Protein AF-0000000076605517 (afdb_homodimer)

Radius of gyration: 26.67 Å; Cα contacts (8 Å, |Δi|>4): 782; chains: 2; bounding box: 106×82×64 Å

Structure (mmCIF, N/CA/C/O backbone):
data_AF-0000000076605517-model_v1
#
loop_
_entity.id
_entity.type
_entity.pdbx_description
1 polymer 'Sugar transporter'
#
loop_
_atom_site.group_PDB
_atom_site.id
_atom_site.type_symbol
_atom_site.label_atom_id
_atom_site.label_alt_id
_atom_site.label_comp_id
_atom_site.label_asym_id
_atom_site.label_entity_id
_atom_site.label_seq_id
_atom_site.pdbx_PDB_ins_code
_atom_site.Cartn_x
_atom_site.Cartn_y
_atom_site.Cartn_z
_atom_site.occupancy
_atom_site.B_iso_or_equiv
_atom_site.auth_seq_id
_atom_site.auth_comp_id
_atom_site.auth_asym_id
_atom_site.auth_atom_id
_atom_site.pdbx_PDB_model_num
ATOM 1 N N . MET A 1 1 ? 47.625 51.031 7.246 1 35.69 1 MET A N 1
ATOM 2 C CA . MET A 1 1 ? 46.25 50.656 7.664 1 35.69 1 MET A CA 1
ATOM 3 C C . MET A 1 1 ? 45.75 49.469 6.871 1 35.69 1 MET A C 1
ATOM 5 O O . MET A 1 1 ? 45.406 49.594 5.695 1 35.69 1 MET A O 1
ATOM 9 N N . ALA A 1 2 ? 46.281 48.312 7.039 1 41.47 2 ALA A N 1
ATOM 10 C CA . ALA A 1 2 ? 46.062 47.062 6.312 1 41.47 2 ALA A CA 1
ATOM 11 C C . ALA A 1 2 ? 44.594 46.656 6.387 1 41.47 2 ALA A C 1
ATOM 13 O O . ALA A 1 2 ? 44.031 46.5 7.48 1 41.47 2 ALA A O 1
ATOM 14 N N . THR A 1 3 ? 43.719 47.062 5.465 1 38.41 3 THR A N 1
ATOM 15 C CA . THR A 1 3 ? 42.312 46.625 5.312 1 38.41 3 THR A CA 1
ATOM 16 C C . THR A 1 3 ? 42.25 45.094 5.406 1 38.41 3 THR A C 1
ATOM 18 O O . THR A 1 3 ? 42.844 44.375 4.582 1 38.41 3 THR A O 1
ATOM 21 N N . THR A 1 4 ? 42.375 44.562 6.586 1 40.56 4 THR A N 1
ATOM 22 C CA . THR A 1 4 ? 42.125 43.125 6.793 1 40.56 4 THR A CA 1
ATOM 23 C C . THR A 1 4 ? 40.875 42.688 6.043 1 40.56 4 THR A C 1
ATOM 25 O O . THR A 1 4 ? 39.781 43.188 6.305 1 40.56 4 THR A O 1
ATOM 28 N N . LYS A 1 5 ? 41.031 42.406 4.844 1 40.97 5 LYS A N 1
ATOM 29 C CA . LYS A 1 5 ? 39.938 41.875 4.02 1 40.97 5 LYS A CA 1
ATOM 30 C C . LYS A 1 5 ? 39.125 40.844 4.797 1 40.97 5 LYS A C 1
ATOM 32 O O . LYS A 1 5 ? 39.656 39.812 5.242 1 40.97 5 LYS A O 1
ATOM 37 N N . LYS A 1 6 ? 38.156 41.312 5.574 1 43.53 6 LYS A N 1
ATOM 38 C CA . LYS A 1 6 ? 37.125 40.5 6.234 1 43.53 6 LYS A CA 1
ATOM 39 C C . LYS A 1 6 ? 36.688 39.344 5.348 1 43.53 6 LYS A C 1
ATOM 41 O O . LYS A 1 6 ? 36.281 39.531 4.199 1 43.53 6 LYS A O 1
ATOM 46 N N . SER A 1 7 ? 37.344 38.25 5.352 1 45.38 7 SER A N 1
ATOM 47 C CA . SER A 1 7 ? 36.969 37 4.664 1 45.38 7 SER A CA 1
ATOM 48 C C . SER A 1 7 ? 35.469 36.906 4.488 1 45.38 7 SER A C 1
ATOM 50 O O . SER A 1 7 ? 34.688 37.094 5.445 1 45.38 7 SER A O 1
ATOM 52 N N . LYS A 1 8 ? 34.906 37.375 3.441 1 47.09 8 LYS A N 1
ATOM 53 C CA . LYS A 1 8 ? 33.5 37.438 3.033 1 47.09 8 LYS A CA 1
ATOM 54 C C . LYS A 1 8 ? 32.719 36.188 3.445 1 47.09 8 LYS A C 1
ATOM 56 O O . LYS A 1 8 ? 32.812 35.156 2.779 1 47.09 8 LYS A O 1
ATOM 61 N N . GLY A 1 9 ? 32.688 35.656 4.664 1 49.28 9 GLY A N 1
ATOM 62 C CA . GLY A 1 9 ? 31.891 34.594 5.207 1 49.28 9 GLY A CA 1
ATOM 63 C C . GLY A 1 9 ? 30.516 34.5 4.574 1 49.28 9 GLY A C 1
ATOM 64 O O . GLY A 1 9 ? 30.016 35.469 4.004 1 49.28 9 GLY A O 1
ATOM 65 N N . LEU A 1 10 ? 30.281 33.25 4.066 1 60.09 10 LEU A N 1
ATOM 66 C CA . LEU A 1 10 ? 28.953 33.031 3.479 1 60.09 10 LEU A CA 1
ATOM 67 C C . LEU A 1 10 ? 27.875 33.75 4.297 1 60.09 10 LEU A C 1
ATOM 69 O O . LEU A 1 10 ? 27.953 33.781 5.527 1 60.09 10 LEU A O 1
ATOM 73 N N . THR A 1 11 ? 27.203 34.688 3.676 1 65.44 11 THR A N 1
ATOM 74 C CA . THR A 1 11 ? 26.062 35.281 4.359 1 65.44 11 THR A CA 1
ATOM 75 C C . THR A 1 11 ? 25.281 34.219 5.133 1 65.44 11 THR A C 1
ATOM 77 O O . THR A 1 11 ? 25.297 33.031 4.785 1 65.44 11 THR A O 1
ATOM 80 N N . GLU A 1 12 ? 24.922 34.469 6.32 1 67 12 GLU A N 1
ATOM 81 C CA . GLU A 1 12 ? 24.125 33.594 7.168 1 67 12 GLU A CA 1
ATOM 82 C C . GLU A 1 12 ? 23.094 32.812 6.344 1 67 12 GLU A C 1
ATOM 84 O O . GLU A 1 12 ? 22.859 31.625 6.59 1 67 12 GLU A O 1
ATOM 89 N N . LYS A 1 13 ? 22.656 33.5 5.332 1 71.56 13 LYS A N 1
ATOM 90 C CA . LYS A 1 13 ? 21.672 32.875 4.453 1 71.56 13 LYS A CA 1
ATOM 91 C C . LYS A 1 13 ? 22.312 31.766 3.619 1 71.56 13 LYS A C 1
ATOM 93 O O . LYS A 1 13 ? 21.734 30.688 3.471 1 71.56 13 LYS A O 1
ATOM 98 N N . LYS A 1 14 ? 23.453 32.094 3.098 1 75.44 14 LYS A N 1
ATOM 99 C CA . LYS A 1 14 ? 24.141 31.125 2.266 1 75.44 14 LYS A CA 1
ATOM 100 C C . LYS A 1 14 ? 24.641 29.938 3.098 1 75.44 14 LYS A C 1
ATOM 102 O O . LYS A 1 14 ? 24.609 28.797 2.643 1 75.44 14 LYS A O 1
ATOM 107 N N . ARG A 1 15 ? 24.953 30.172 4.297 1 70.5 15 ARG A N 1
ATOM 108 C CA . ARG A 1 15 ? 25.422 29.125 5.188 1 70.5 15 ARG A CA 1
ATOM 109 C C . ARG A 1 15 ? 24.281 28.172 5.562 1 70.5 15 ARG A C 1
ATOM 111 O O . ARG A 1 15 ? 24.484 26.953 5.602 1 70.5 15 ARG A O 1
ATOM 118 N N . THR A 1 16 ? 23.156 28.797 5.797 1 70.5 16 THR A N 1
ATOM 119 C CA . THR A 1 16 ? 22 27.984 6.148 1 70.5 16 THR A CA 1
ATOM 120 C C . THR A 1 16 ? 21.547 27.141 4.961 1 70.5 16 THR A C 1
ATOM 122 O O . THR A 1 16 ? 21.203 25.969 5.125 1 70.5 16 THR A O 1
ATOM 125 N N . ALA A 1 17 ? 21.688 27.75 3.818 1 74.38 17 ALA A N 1
AT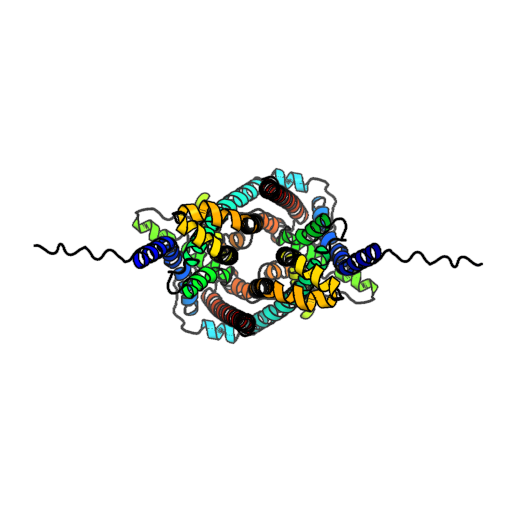OM 126 C CA . ALA A 1 17 ? 21.328 27 2.611 1 74.38 17 ALA A CA 1
ATOM 127 C C . ALA A 1 17 ? 22.297 25.844 2.367 1 74.38 17 ALA A C 1
ATOM 129 O O . ALA A 1 17 ? 21.859 24.734 2.037 1 74.38 17 ALA A O 1
ATOM 130 N N . LEU A 1 18 ? 23.516 26.125 2.48 1 76.19 18 LEU A N 1
ATOM 131 C CA . LEU A 1 18 ? 24.531 25.094 2.279 1 76.19 18 LEU A CA 1
ATOM 132 C C . LEU A 1 18 ? 24.375 23.969 3.297 1 76.19 18 LEU A C 1
ATOM 134 O O . LEU A 1 18 ? 24.594 22.797 2.973 1 76.19 18 LEU A O 1
ATOM 138 N N . SER A 1 19 ? 23.969 24.375 4.426 1 72.19 19 SER A N 1
ATOM 139 C CA . SER A 1 19 ? 23.75 23.359 5.461 1 72.19 19 SER A CA 1
ATOM 140 C C . SER A 1 19 ? 22.578 22.453 5.102 1 72.19 19 SER A 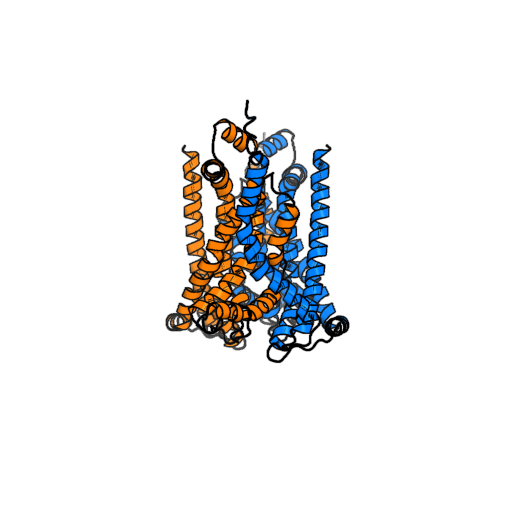C 1
ATOM 142 O O . SER A 1 19 ? 22.641 21.234 5.336 1 72.19 19 SER A O 1
ATOM 144 N N . ALA A 1 20 ? 21.625 23.062 4.531 1 71.69 20 ALA A N 1
ATOM 145 C CA . ALA A 1 20 ? 20.469 22.281 4.125 1 71.69 20 ALA A CA 1
ATOM 146 C C . ALA A 1 20 ? 20.828 21.297 3.014 1 71.69 20 ALA A C 1
ATOM 148 O O . ALA A 1 20 ? 20.453 20.125 3.066 1 71.69 20 ALA A O 1
ATOM 149 N N . TYR A 1 21 ? 21.641 21.812 2.113 1 78.5 21 TYR A N 1
ATOM 150 C CA . TYR A 1 21 ? 22.078 20.953 1.01 1 78.5 21 TYR A CA 1
ATOM 151 C C . TYR A 1 21 ? 22.984 19.844 1.505 1 78.5 21 TYR A C 1
ATOM 153 O O . TYR A 1 21 ? 22.859 18.688 1.069 1 78.5 21 TYR A O 1
ATOM 161 N N . LEU A 1 22 ? 23.75 20.188 2.359 1 77.12 22 LEU A N 1
ATOM 162 C CA . LEU A 1 22 ? 24.672 19.188 2.889 1 77.12 22 LEU A CA 1
ATOM 163 C C . LEU A 1 22 ? 23.938 18.156 3.727 1 77.12 22 LEU A C 1
ATOM 165 O O . LEU A 1 22 ? 24.328 16.984 3.746 1 77.12 22 LEU A O 1
ATOM 169 N N . PHE A 1 23 ? 22.906 18.703 4.273 1 74.19 23 PHE A N 1
ATOM 170 C CA . PHE A 1 23 ? 22.141 17.812 5.137 1 74.19 23 PHE A CA 1
ATOM 171 C C . PHE A 1 23 ? 21.375 16.781 4.312 1 74.19 23 PHE A C 1
ATOM 173 O O . PHE A 1 23 ? 21.312 15.609 4.684 1 74.19 23 PHE A O 1
ATOM 180 N N . ILE A 1 24 ? 20.953 17.172 3.146 1 78.25 24 ILE A N 1
ATOM 181 C CA . ILE A 1 24 ? 20.109 16.234 2.398 1 78.25 24 ILE A CA 1
ATOM 182 C C . ILE A 1 24 ? 20.953 15.492 1.364 1 78.25 24 ILE A C 1
ATOM 184 O O . ILE A 1 24 ? 20.531 14.461 0.843 1 78.25 24 ILE A O 1
ATOM 188 N N . SER A 1 25 ? 22.141 15.961 1.119 1 80.19 25 SER A N 1
ATOM 189 C CA . SER A 1 25 ? 22.938 15.461 0.01 1 80.19 25 SER A CA 1
ATOM 190 C C . SER A 1 25 ? 23.281 13.984 0.192 1 80.19 25 SER A C 1
ATOM 192 O O . SER A 1 25 ? 23.234 13.211 -0.766 1 80.19 25 SER A O 1
ATOM 194 N N . PRO A 1 26 ? 23.5 13.555 1.381 1 77.56 26 PRO A N 1
ATOM 195 C CA . PRO A 1 26 ? 23.812 12.125 1.49 1 77.56 26 PRO A CA 1
ATOM 196 C C . PRO A 1 26 ? 22.656 11.242 1.021 1 77.56 26 PRO A C 1
ATOM 198 O O . PRO A 1 26 ? 22.891 10.25 0.319 1 77.56 26 PRO A O 1
ATOM 201 N N . PHE A 1 27 ? 21.562 11.633 1.381 1 79.62 27 PHE A N 1
ATOM 202 C CA . PHE A 1 27 ? 20.406 10.844 0.977 1 79.62 27 PHE A CA 1
ATOM 203 C C . PHE A 1 27 ? 20.219 10.891 -0.536 1 79.62 27 PHE A C 1
ATOM 205 O O . PHE A 1 27 ? 20.047 9.852 -1.176 1 79.62 27 PHE A O 1
ATOM 212 N N . PHE A 1 28 ? 20.344 12.047 -1.06 1 82.19 28 PHE A N 1
ATOM 213 C CA . PHE A 1 28 ? 20.031 12.188 -2.477 1 82.19 28 PHE A CA 1
ATOM 214 C C . PHE A 1 28 ? 21.141 11.602 -3.34 1 82.19 28 PHE A C 1
ATOM 216 O O . PHE A 1 28 ? 20.891 11.117 -4.445 1 82.19 28 PHE A O 1
ATOM 223 N N . ILE A 1 29 ? 22.312 11.578 -2.791 1 80.81 29 ILE A N 1
ATOM 224 C CA . ILE A 1 29 ? 23.391 10.922 -3.51 1 80.81 29 ILE A CA 1
ATOM 225 C C . ILE A 1 29 ? 23.172 9.414 -3.521 1 80.81 29 ILE A C 1
ATOM 227 O O . ILE A 1 29 ? 23.25 8.773 -4.574 1 80.81 29 ILE A O 1
ATOM 231 N N . LEU A 1 30 ? 22.828 8.93 -2.398 1 77.31 30 LEU A N 1
ATOM 232 C CA . LEU A 1 30 ? 22.547 7.5 -2.301 1 77.31 30 LEU A CA 1
ATOM 233 C C . LEU A 1 30 ? 21.328 7.137 -3.131 1 77.31 30 LEU A C 1
ATOM 235 O O . LEU A 1 30 ? 21.312 6.102 -3.801 1 77.31 30 LEU A O 1
ATOM 239 N N . PHE A 1 31 ? 20.422 8.023 -3.053 1 82.06 31 PHE A N 1
ATOM 240 C CA . PHE A 1 31 ? 19.203 7.828 -3.818 1 82.06 31 PHE A CA 1
ATOM 241 C C . PHE A 1 31 ? 19.484 7.867 -5.316 1 82.06 31 PHE A C 1
ATOM 243 O O . PHE A 1 31 ? 18.922 7.086 -6.078 1 82.06 31 PHE A O 1
ATOM 250 N N . ALA A 1 32 ? 20.359 8.758 -5.695 1 81.19 32 ALA A N 1
ATOM 251 C CA . ALA A 1 32 ? 20.703 8.867 -7.113 1 81.19 32 ALA A CA 1
ATOM 252 C C . ALA A 1 32 ? 21.391 7.598 -7.609 1 81.19 32 ALA A C 1
ATOM 254 O O . ALA A 1 32 ? 21.047 7.082 -8.68 1 81.19 32 ALA A O 1
ATOM 255 N N . ILE A 1 33 ? 22.141 7.004 -6.828 1 76.44 33 ILE A N 1
ATOM 256 C CA . ILE A 1 33 ? 22.969 5.871 -7.242 1 76.44 33 ILE A CA 1
ATOM 257 C C . ILE A 1 33 ? 22.156 4.578 -7.109 1 76.44 33 ILE A C 1
ATOM 259 O O . ILE A 1 33 ? 22.141 3.752 -8.023 1 76.44 33 ILE A O 1
ATOM 263 N N . PHE A 1 34 ? 21.438 4.504 -6 1 70.25 34 PHE A N 1
ATOM 264 C CA . PHE A 1 34 ? 20.828 3.215 -5.703 1 70.25 34 PHE A CA 1
ATOM 265 C C . PHE A 1 34 ? 19.312 3.264 -5.949 1 70.25 34 PHE A C 1
ATOM 267 O O . PHE A 1 34 ? 18.641 2.234 -5.906 1 70.25 34 PHE A O 1
ATOM 274 N N . GLY A 1 35 ? 18.891 4.414 -6.184 1 74.69 35 GLY A N 1
ATOM 275 C CA . GLY A 1 35 ? 17.469 4.578 -6.422 1 74.69 35 GLY A CA 1
ATOM 276 C C . GLY A 1 35 ? 17.141 5.008 -7.84 1 74.69 35 GLY A C 1
ATOM 277 O O . GLY A 1 35 ? 16.703 4.191 -8.656 1 74.69 35 GLY A O 1
ATOM 278 N N . LEU A 1 36 ? 17.703 6.078 -8.195 1 79.44 36 LEU A N 1
ATOM 279 C CA . LEU A 1 36 ? 17.359 6.684 -9.477 1 79.44 36 LEU A CA 1
ATOM 280 C C . LEU A 1 36 ? 18.062 5.973 -10.625 1 79.44 36 LEU A C 1
ATOM 282 O O . LEU A 1 36 ? 17.469 5.742 -11.68 1 79.44 36 LEU A O 1
ATOM 286 N N . PHE A 1 37 ? 19.25 5.617 -10.422 1 78 37 PHE A N 1
ATOM 287 C CA . PHE A 1 37 ? 20.016 5 -11.5 1 78 37 PHE A CA 1
ATOM 288 C C . PHE A 1 37 ? 19.406 3.662 -11.898 1 78 37 PHE A C 1
ATOM 290 O O . PHE A 1 37 ? 19.109 3.436 -13.07 1 78 37 PHE A O 1
ATOM 297 N N . PRO A 1 38 ? 19.172 2.836 -10.945 1 73.88 38 PRO A N 1
ATOM 298 C CA . PRO A 1 38 ? 18.562 1.567 -11.336 1 73.88 38 PRO A CA 1
ATOM 299 C C . PRO A 1 38 ? 17.188 1.754 -12 1 73.88 38 PRO A C 1
ATOM 301 O O . PRO A 1 38 ? 16.812 0.971 -12.875 1 73.88 38 PRO A O 1
ATOM 304 N N . MET A 1 39 ? 16.562 2.717 -11.594 1 78.94 39 MET A N 1
ATOM 305 C CA . MET A 1 39 ? 15.273 3.02 -12.219 1 78.94 39 MET A CA 1
ATOM 306 C C . MET A 1 39 ? 15.461 3.406 -13.688 1 78.94 39 MET A C 1
ATOM 308 O O . MET A 1 39 ? 14.766 2.885 -14.562 1 78.94 39 MET A O 1
ATOM 312 N N . ILE A 1 40 ? 16.391 4.262 -13.906 1 81.75 40 ILE A N 1
ATOM 313 C CA . ILE A 1 40 ? 16.688 4.699 -15.266 1 81.75 40 ILE A CA 1
ATOM 314 C C . ILE A 1 40 ? 17.203 3.518 -16.094 1 81.75 40 ILE A C 1
ATOM 316 O O . ILE A 1 40 ? 16.859 3.373 -17.266 1 81.75 40 ILE A O 1
ATOM 320 N N . PHE A 1 41 ? 17.953 2.691 -15.461 1 78.19 41 PHE A N 1
ATOM 321 C CA . PHE A 1 41 ? 18.469 1.506 -16.141 1 78.19 41 PHE A CA 1
ATOM 322 C C . PHE A 1 41 ? 17.344 0.561 -16.516 1 78.19 41 PHE A C 1
ATOM 324 O O . PHE A 1 41 ? 17.375 -0.068 -17.578 1 78.19 41 PHE A O 1
ATOM 331 N N . SER A 1 42 ? 16.453 0.462 -15.602 1 77.12 42 SER A N 1
ATOM 332 C CA . SER A 1 42 ? 15.312 -0.381 -15.93 1 77.12 42 SER A CA 1
ATOM 333 C C . SER A 1 42 ? 14.578 0.131 -17.172 1 77.12 42 SER A C 1
ATOM 335 O O . SER A 1 42 ? 14.07 -0.66 -17.969 1 77.12 42 SER A O 1
ATOM 337 N N . PHE A 1 43 ? 14.57 1.392 -17.328 1 84.25 43 PHE A N 1
ATOM 338 C CA . PHE A 1 43 ? 13.969 1.977 -18.531 1 84.25 43 PHE A CA 1
ATOM 339 C C . PHE A 1 43 ? 14.844 1.719 -19.75 1 84.25 43 PHE A C 1
ATOM 341 O O . PHE A 1 43 ? 14.328 1.509 -20.859 1 84.25 43 PHE A O 1
ATOM 348 N N . TYR A 1 44 ? 16.094 1.695 -19.453 1 86.81 44 TYR A N 1
ATOM 349 C CA . TYR A 1 44 ? 17.062 1.43 -20.516 1 86.81 44 TYR A CA 1
ATOM 350 C C . TYR A 1 44 ? 16.859 0.033 -21.094 1 86.81 44 TYR A C 1
ATOM 352 O O . TYR A 1 44 ? 17.078 -0.187 -22.281 1 86.81 44 TYR A O 1
ATOM 360 N N . LEU A 1 45 ? 16.359 -0.871 -20.375 1 88.81 45 LEU A N 1
ATOM 361 C CA . LEU A 1 45 ? 16.156 -2.254 -20.781 1 88.81 45 LEU A CA 1
ATOM 362 C C . LEU A 1 45 ? 15.055 -2.344 -21.828 1 88.81 45 LEU A C 1
ATOM 364 O O . LEU A 1 45 ? 14.938 -3.348 -22.547 1 88.81 45 LEU A O 1
ATOM 368 N N . SER A 1 46 ? 14.219 -1.342 -21.906 1 92.5 46 SER A N 1
ATOM 369 C CA . SER A 1 46 ? 13.117 -1.351 -22.859 1 92.5 46 SER A CA 1
ATOM 370 C C . SER A 1 46 ? 13.633 -1.38 -24.297 1 92.5 46 SER A C 1
ATOM 372 O O . SER A 1 46 ? 12.898 -1.757 -25.219 1 92.5 46 SER A O 1
ATOM 374 N N . PHE A 1 47 ? 14.867 -1.069 -24.469 1 95.56 47 PHE A N 1
ATOM 375 C CA . PHE A 1 47 ? 15.445 -1.015 -25.797 1 95.56 47 PHE A CA 1
ATOM 376 C C . PHE A 1 47 ? 16.266 -2.264 -26.078 1 95.56 47 PHE A C 1
ATOM 378 O O . PHE A 1 47 ? 16.938 -2.35 -27.109 1 95.56 47 PHE A O 1
ATOM 385 N N . PHE A 1 48 ? 16.203 -3.24 -25.172 1 93.69 48 PHE A N 1
ATOM 386 C CA . PHE A 1 48 ? 17 -4.445 -25.297 1 93.69 48 PHE A CA 1
ATOM 387 C C . PHE A 1 48 ? 16.141 -5.695 -25.203 1 93.69 48 PHE A C 1
ATOM 389 O O . PHE A 1 48 ? 15.062 -5.664 -24.594 1 93.69 48 PHE A O 1
ATOM 396 N N . ARG A 1 49 ? 16.625 -6.695 -25.906 1 92.88 49 ARG A N 1
ATOM 397 C CA . ARG A 1 49 ? 16.141 -8.047 -25.625 1 92.88 49 ARG A CA 1
ATOM 398 C C . ARG A 1 49 ? 16.984 -8.719 -24.547 1 92.88 49 ARG A C 1
ATOM 400 O O . ARG A 1 49 ? 18.203 -8.836 -24.703 1 92.88 49 ARG A O 1
ATOM 407 N N . TRP A 1 50 ? 16.297 -9.016 -23.453 1 87.19 50 TRP A N 1
ATOM 408 C CA . TRP A 1 50 ? 17.031 -9.609 -22.344 1 87.19 50 TRP A CA 1
ATOM 409 C C . TRP A 1 50 ? 16.141 -10.547 -21.531 1 87.19 50 TRP A C 1
ATOM 411 O O . TRP A 1 50 ? 15.008 -10.203 -21.219 1 87.19 50 TRP A O 1
ATOM 421 N N . ASP A 1 51 ? 16.703 -11.672 -21.297 1 84.12 51 ASP A N 1
ATOM 422 C CA . ASP A 1 51 ? 15.945 -12.672 -20.547 1 84.12 51 ASP A CA 1
ATOM 423 C C . ASP A 1 51 ? 16.438 -12.773 -19.109 1 84.12 51 ASP A C 1
ATOM 425 O O . ASP A 1 51 ? 15.969 -13.617 -18.344 1 84.12 51 ASP A O 1
ATOM 429 N N . GLY A 1 52 ? 17.406 -11.922 -18.688 1 74.38 52 GLY A N 1
ATOM 430 C CA . GLY A 1 52 ? 17.891 -11.914 -17.312 1 74.38 52 GLY A CA 1
ATOM 431 C C . GLY A 1 52 ? 19.125 -12.781 -17.125 1 74.38 52 GLY A C 1
ATOM 432 O O . GLY A 1 52 ? 19.812 -12.68 -16.094 1 74.38 52 GLY A O 1
ATOM 433 N N . LEU A 1 53 ? 19.391 -13.641 -18.047 1 74.31 53 LEU A N 1
ATOM 434 C CA . LEU A 1 53 ? 20.484 -14.594 -17.891 1 74.31 53 LEU A CA 1
ATOM 435 C C . LEU A 1 53 ? 21.562 -14.352 -18.953 1 74.31 53 LEU A C 1
ATOM 437 O O . LEU A 1 53 ? 22.75 -14.305 -18.625 1 74.31 53 LEU A O 1
ATOM 441 N N . ASN A 1 54 ? 21.078 -14.211 -20.094 1 78.38 54 ASN A N 1
ATOM 442 C CA . ASN A 1 54 ? 22 -14.062 -21.219 1 78.38 54 ASN A CA 1
ATOM 443 C C . ASN A 1 54 ? 22.344 -12.602 -21.469 1 78.38 54 ASN A C 1
ATOM 445 O O . ASN A 1 54 ? 21.891 -11.719 -20.75 1 78.38 54 ASN A O 1
ATOM 449 N N . ALA A 1 55 ? 23.188 -12.383 -22.406 1 83.38 55 ALA A N 1
ATOM 450 C CA . ALA A 1 55 ? 23.609 -11.031 -22.734 1 83.38 55 ALA A CA 1
ATOM 451 C C . ALA A 1 55 ? 22.453 -10.219 -23.328 1 83.38 55 ALA A C 1
ATOM 453 O O . ALA A 1 55 ? 21.625 -10.766 -24.047 1 83.38 55 ALA A O 1
ATOM 454 N N . MET A 1 56 ? 22.547 -8.977 -23.016 1 87.69 56 MET A N 1
ATOM 455 C CA . MET A 1 56 ? 21.531 -8.055 -23.547 1 87.69 56 MET A CA 1
ATOM 456 C C . MET A 1 56 ? 21.797 -7.75 -25.016 1 87.69 56 MET A C 1
ATOM 458 O O . MET A 1 56 ? 22.953 -7.59 -25.422 1 87.69 56 MET A O 1
ATOM 462 N N . GLU A 1 57 ? 20.703 -7.789 -25.812 1 93.62 57 GLU A N 1
ATOM 463 C CA . GLU A 1 57 ? 20.781 -7.434 -27.219 1 93.62 57 GLU A CA 1
ATOM 464 C C . GLU A 1 57 ? 19.953 -6.191 -27.531 1 93.62 57 GLU A C 1
ATOM 466 O O . GLU A 1 57 ? 18.75 -6.148 -27.25 1 93.62 57 GLU A O 1
ATOM 471 N N . PHE A 1 58 ? 20.672 -5.27 -28.141 1 94.81 58 PHE A N 1
ATOM 472 C CA . PHE A 1 58 ? 19.953 -4.043 -28.484 1 94.81 58 PHE A CA 1
ATOM 473 C C . PHE A 1 58 ? 18.938 -4.305 -29.594 1 94.81 58 PHE A C 1
ATOM 475 O O . PHE A 1 58 ? 19.266 -4.875 -30.625 1 94.81 58 PHE A O 1
ATOM 482 N N . ASN A 1 59 ? 17.688 -3.943 -29.344 1 94.06 59 ASN A N 1
ATOM 483 C CA . ASN A 1 59 ? 16.641 -4.188 -30.344 1 94.06 59 ASN A CA 1
ATOM 484 C C . ASN A 1 59 ? 15.812 -2.932 -30.609 1 94.06 59 ASN A C 1
ATOM 486 O O . ASN A 1 59 ? 14.688 -3.018 -31.094 1 94.06 59 ASN A O 1
ATOM 490 N N . GLY A 1 60 ? 16.344 -1.786 -30.188 1 94.75 60 GLY A N 1
ATOM 491 C CA . GLY A 1 60 ? 15.695 -0.518 -30.469 1 94.75 60 GLY A CA 1
ATOM 492 C C . GLY A 1 60 ? 14.305 -0.407 -29.875 1 94.75 60 GLY A C 1
ATOM 493 O O . GLY A 1 60 ? 14.125 -0.617 -28.672 1 94.75 60 GLY A O 1
ATOM 494 N N . PHE A 1 61 ? 13.336 -0.17 -30.859 1 96.12 61 PHE A N 1
ATOM 495 C CA . PHE A 1 61 ? 11.984 0.082 -30.391 1 96.12 61 PHE A CA 1
ATOM 496 C C . PHE A 1 61 ? 11.109 -1.151 -30.578 1 96.12 61 PHE A C 1
ATOM 498 O O . PHE A 1 61 ? 9.875 -1.062 -30.516 1 96.12 61 PHE A O 1
ATOM 505 N N . LYS A 1 62 ? 11.68 -2.305 -30.703 1 96.62 62 LYS A N 1
ATOM 506 C CA . LYS A 1 62 ? 10.938 -3.523 -31 1 96.62 62 LYS A CA 1
ATOM 507 C C . LYS A 1 62 ? 10.055 -3.936 -29.828 1 96.62 62 LYS A C 1
ATOM 509 O O . LYS A 1 62 ? 8.945 -4.445 -30.016 1 96.62 62 LYS A O 1
ATOM 514 N N . ASN A 1 63 ? 10.562 -3.73 -28.609 1 96.5 63 ASN A N 1
ATOM 515 C CA . ASN A 1 63 ? 9.75 -4.051 -27.438 1 96.5 63 ASN A CA 1
ATOM 516 C C . ASN A 1 63 ? 8.477 -3.205 -27.391 1 96.5 63 ASN A C 1
ATOM 518 O O . ASN A 1 63 ? 7.414 -3.699 -27.016 1 96.5 63 ASN A O 1
ATOM 522 N N . PHE A 1 64 ? 8.625 -1.949 -27.844 1 96.81 64 PHE A N 1
ATOM 523 C CA . PHE A 1 64 ? 7.465 -1.065 -27.875 1 96.81 64 PHE A CA 1
ATOM 524 C C . PHE A 1 64 ? 6.492 -1.496 -28.969 1 96.81 64 PHE A C 1
ATOM 526 O O . PHE A 1 64 ? 5.281 -1.529 -28.75 1 96.81 64 PHE A O 1
ATOM 533 N N . SER A 1 65 ? 7.047 -1.832 -30.031 1 97 65 SER A N 1
ATOM 534 C CA . SER A 1 65 ? 6.203 -2.322 -31.125 1 97 65 SER A CA 1
ATOM 535 C C . SER A 1 65 ? 5.449 -3.582 -30.719 1 97 65 SER A C 1
ATOM 537 O O . SER A 1 65 ? 4.285 -3.758 -31.062 1 97 65 SER A O 1
ATOM 539 N N . PHE A 1 66 ? 6.094 -4.383 -30.016 1 96.06 66 PHE A N 1
ATOM 540 C CA . PHE A 1 66 ? 5.496 -5.633 -29.562 1 96.06 66 PHE A CA 1
ATOM 541 C C . PHE A 1 66 ? 4.316 -5.367 -28.641 1 96.06 66 PHE A C 1
ATOM 543 O O . PHE A 1 66 ? 3.223 -5.902 -28.844 1 96.06 66 PHE A O 1
ATOM 550 N N . ILE A 1 67 ? 4.535 -4.551 -27.672 1 96.31 67 ILE A N 1
ATOM 551 C CA . ILE A 1 67 ? 3.473 -4.363 -26.688 1 96.31 67 ILE A CA 1
ATOM 552 C C . ILE A 1 67 ? 2.324 -3.572 -27.312 1 96.31 67 ILE A C 1
ATOM 554 O O . ILE A 1 67 ? 1.157 -3.801 -26.984 1 96.31 67 ILE A O 1
ATOM 558 N N . PHE A 1 68 ? 2.594 -2.643 -28.266 1 97.38 68 PHE A N 1
ATOM 559 C CA . PHE A 1 68 ? 1.542 -1.83 -28.875 1 97.38 68 PHE A CA 1
ATOM 560 C C . PHE A 1 68 ? 0.759 -2.633 -29.906 1 97.38 68 PHE A C 1
ATOM 562 O O . PHE A 1 68 ? -0.326 -2.223 -30.328 1 97.38 68 PHE A O 1
ATOM 569 N N . ASN A 1 69 ? 1.281 -3.783 -30.234 1 96.88 69 ASN A N 1
ATOM 570 C CA . ASN A 1 69 ? 0.557 -4.672 -31.141 1 96.88 69 ASN A CA 1
ATOM 571 C C . ASN A 1 69 ? -0.067 -5.844 -30.391 1 96.88 69 ASN A C 1
ATOM 573 O O . ASN A 1 69 ? -0.669 -6.727 -31.016 1 96.88 69 ASN A O 1
ATOM 577 N N . ASP A 1 70 ? 0.065 -5.891 -29.125 1 96.31 70 ASP A N 1
ATOM 578 C CA . ASP A 1 70 ? -0.539 -6.91 -28.266 1 96.31 70 ASP A CA 1
ATOM 579 C C . ASP A 1 70 ? -1.898 -6.457 -27.75 1 96.31 70 ASP A C 1
ATOM 581 O O . ASP A 1 70 ? -1.976 -5.551 -26.906 1 96.31 70 ASP A O 1
ATOM 585 N N . PRO A 1 71 ? -2.92 -7.137 -28.203 1 96.75 71 PRO A N 1
ATOM 586 C CA . PRO A 1 71 ? -4.242 -6.742 -27.719 1 96.75 71 PRO A CA 1
ATOM 587 C C . PRO A 1 71 ? -4.375 -6.863 -26.203 1 96.75 71 PRO A C 1
ATOM 589 O O . PRO A 1 71 ? -5.121 -6.105 -25.578 1 96.75 71 PRO A O 1
ATOM 592 N N . VAL A 1 72 ? -3.635 -7.727 -25.625 1 96.44 72 VAL A N 1
ATOM 593 C CA . VAL A 1 72 ? -3.711 -7.934 -24.188 1 96.44 72 VAL A CA 1
ATOM 594 C C . VAL A 1 72 ? -3.143 -6.719 -23.453 1 96.44 72 VAL A C 1
ATOM 596 O O . VAL A 1 72 ? -3.584 -6.383 -22.359 1 96.44 72 VAL A O 1
ATOM 599 N N . PHE A 1 73 ? -2.215 -6.055 -24.109 1 97.5 73 PHE A N 1
ATOM 600 C CA . PHE A 1 73 ? -1.645 -4.848 -23.531 1 97.5 73 PHE A CA 1
ATOM 601 C C . PHE A 1 73 ? -2.709 -3.768 -23.375 1 97.5 73 PHE A C 1
ATOM 603 O O . PHE A 1 73 ? -2.854 -3.189 -22.297 1 97.5 73 PHE A O 1
ATOM 610 N N . PHE A 1 74 ? -3.484 -3.59 -24.312 1 97.5 74 PHE A N 1
ATOM 611 C CA . PHE A 1 74 ? -4.523 -2.568 -24.266 1 97.5 74 PHE A CA 1
ATOM 612 C C . PHE A 1 74 ? -5.645 -2.984 -23.312 1 97.5 74 PHE A C 1
ATOM 614 O O . PHE A 1 74 ? -6.227 -2.143 -22.625 1 97.5 74 PHE A O 1
ATOM 621 N N . SER A 1 75 ? -5.906 -4.262 -23.266 1 97.44 75 SER A N 1
ATOM 622 C CA . SER A 1 75 ? -6.871 -4.758 -22.297 1 97.44 75 SER A CA 1
ATOM 623 C C . SER A 1 75 ? -6.41 -4.488 -20.875 1 97.44 75 SER A C 1
ATOM 625 O O . SER A 1 75 ? -7.219 -4.148 -20 1 97.44 75 SER A O 1
ATOM 627 N N . SER A 1 76 ? -5.125 -4.645 -20.641 1 97.56 76 SER A N 1
ATOM 628 C CA . SER A 1 76 ? -4.586 -4.414 -19.312 1 97.56 76 SER A CA 1
ATOM 629 C C . SER A 1 76 ? -4.719 -2.951 -18.906 1 97.56 76 SER A C 1
ATOM 631 O O . SER A 1 76 ? -4.992 -2.646 -17.75 1 97.56 76 SER A O 1
ATOM 633 N N . ILE A 1 77 ? -4.562 -2.061 -19.875 1 97.56 77 ILE A N 1
ATOM 634 C CA . ILE A 1 77 ? -4.734 -0.637 -19.609 1 97.56 77 ILE A CA 1
ATOM 635 C C . ILE A 1 77 ? -6.195 -0.35 -19.266 1 97.56 77 ILE A C 1
ATOM 637 O O . ILE A 1 77 ? -6.496 0.275 -18.25 1 97.56 77 ILE A O 1
ATOM 641 N N . LYS A 1 78 ? -7.012 -0.853 -20.078 1 97.56 78 LYS A N 1
ATOM 642 C CA . LYS A 1 78 ? -8.445 -0.636 -19.891 1 97.56 78 LYS A CA 1
ATOM 643 C C . LYS A 1 78 ? -8.922 -1.217 -18.578 1 97.56 78 LYS A C 1
ATOM 645 O O . LYS A 1 78 ? -9.648 -0.558 -17.828 1 97.56 78 LYS A O 1
ATOM 650 N N . ASN A 1 79 ? -8.508 -2.393 -18.297 1 97.88 79 ASN A N 1
ATOM 651 C CA . ASN A 1 79 ? -8.891 -3.041 -17.047 1 97.88 79 ASN A CA 1
ATOM 652 C C . ASN A 1 79 ? -8.398 -2.256 -15.836 1 97.88 79 ASN A C 1
ATOM 654 O O . ASN A 1 79 ? -9.117 -2.135 -14.836 1 97.88 79 ASN A O 1
ATOM 658 N N . THR A 1 80 ? -7.203 -1.773 -15.938 1 97.62 80 THR A N 1
ATOM 659 C CA . THR A 1 80 ? -6.633 -1.002 -14.836 1 97.62 80 THR A CA 1
ATOM 660 C C . THR A 1 80 ? -7.492 0.221 -14.531 1 97.62 80 THR A C 1
ATOM 662 O O . THR A 1 80 ? -7.82 0.482 -13.375 1 97.62 80 THR A O 1
ATOM 665 N N . PHE A 1 81 ? -7.938 0.876 -15.531 1 97.38 81 PHE A N 1
ATOM 666 C CA . PHE A 1 81 ? -8.758 2.068 -15.352 1 97.38 81 PHE A CA 1
ATOM 667 C C . PHE A 1 81 ? -10.148 1.698 -14.844 1 97.38 81 PHE A C 1
ATOM 669 O O . PHE A 1 81 ? -10.664 2.332 -13.922 1 97.38 81 PHE A O 1
ATOM 676 N N . LEU A 1 82 ? -10.703 0.714 -15.406 1 97.88 82 LEU A N 1
ATOM 677 C CA . LEU A 1 82 ? -12.062 0.326 -15.031 1 97.88 82 LEU A CA 1
ATOM 678 C C . LEU A 1 82 ? -12.102 -0.175 -13.594 1 97.88 82 LEU A C 1
ATOM 680 O O . LEU A 1 82 ? -12.938 0.265 -12.805 1 97.88 82 LEU A O 1
ATOM 684 N N . ILE A 1 83 ? -11.211 -1.044 -13.273 1 97 83 ILE A N 1
ATOM 685 C CA . ILE A 1 83 ? -11.148 -1.585 -11.922 1 97 83 ILE A CA 1
ATOM 686 C C . ILE A 1 83 ? -10.82 -0.465 -10.938 1 97 83 ILE A C 1
ATOM 688 O O . ILE A 1 83 ? -11.422 -0.383 -9.859 1 97 83 ILE A O 1
ATOM 692 N N . GLY A 1 84 ? -9.906 0.359 -11.383 1 96.19 84 GLY A N 1
ATOM 693 C CA . GLY A 1 84 ? -9.523 1.481 -10.539 1 96.19 84 GLY A CA 1
ATOM 694 C C . GLY A 1 84 ? -10.68 2.416 -10.234 1 96.19 84 GLY A C 1
ATOM 695 O O . GLY A 1 84 ? -10.898 2.785 -9.078 1 96.19 84 GLY A O 1
ATOM 696 N N . ILE A 1 85 ? -11.391 2.773 -11.195 1 96.19 85 ILE A N 1
ATOM 697 C CA . ILE A 1 85 ? -12.508 3.699 -11.023 1 96.19 85 ILE A CA 1
ATOM 698 C C . ILE A 1 85 ? -13.617 3.035 -10.211 1 96.19 85 ILE A C 1
ATOM 700 O O . ILE A 1 85 ? -14.141 3.631 -9.266 1 96.19 85 ILE A O 1
ATOM 704 N N . MET A 1 86 ? -13.859 1.833 -10.484 1 96.75 86 MET A N 1
ATOM 705 C CA . MET A 1 86 ? -14.938 1.119 -9.805 1 96.75 86 MET A CA 1
ATOM 706 C C . MET A 1 86 ? -14.578 0.858 -8.352 1 96.75 86 MET A C 1
ATOM 708 O O . MET A 1 86 ? -15.461 0.813 -7.488 1 96.75 86 MET A O 1
ATOM 712 N N . GLY A 1 87 ? -13.375 0.683 -8.094 1 95.38 87 GLY A N 1
ATOM 713 C CA . GLY A 1 87 ? -12.945 0.369 -6.742 1 95.38 87 GLY A CA 1
ATOM 714 C C . GLY A 1 87 ? -12.648 1.603 -5.91 1 95.38 87 GLY A C 1
ATOM 715 O O . GLY A 1 87 ? -12.875 1.605 -4.699 1 95.38 87 GLY A O 1
ATOM 716 N N . THR A 1 88 ? -12.227 2.654 -6.574 1 95.06 88 THR A N 1
ATOM 717 C CA . THR A 1 88 ? -11.664 3.777 -5.832 1 95.06 88 THR A CA 1
ATOM 718 C C . THR A 1 88 ? -12.695 4.895 -5.684 1 95.06 88 THR A C 1
ATOM 720 O O . THR A 1 88 ? -12.836 5.477 -4.609 1 95.06 88 THR A O 1
ATOM 723 N N . VAL A 1 89 ? -13.438 5.219 -6.691 1 95.12 89 VAL A N 1
ATOM 724 C CA . VAL A 1 89 ? -14.352 6.352 -6.648 1 95.12 89 VAL A CA 1
ATOM 725 C C . VAL A 1 89 ? -15.43 6.105 -5.594 1 95.12 89 VAL A C 1
ATOM 727 O O . VAL A 1 89 ? -15.594 6.906 -4.668 1 95.12 89 VAL A O 1
ATOM 730 N N . PRO A 1 90 ? -16.109 4.957 -5.68 1 95.12 90 PRO A N 1
ATOM 731 C CA . PRO A 1 90 ? -17.094 4.715 -4.625 1 95.12 90 PRO A CA 1
ATOM 732 C C . PRO A 1 90 ? -16.469 4.621 -3.236 1 95.12 90 PRO A C 1
ATOM 734 O O . PRO A 1 90 ? -17.094 4.988 -2.242 1 95.12 90 PRO A O 1
ATOM 737 N N . GLN A 1 91 ? -15.305 4.152 -3.201 1 94.88 91 GLN A N 1
ATOM 738 C CA . GLN A 1 91 ? -14.562 3.998 -1.953 1 94.88 91 GLN A CA 1
ATOM 739 C C . GLN A 1 91 ? -14.344 5.348 -1.273 1 94.88 91 GLN A C 1
ATOM 741 O O . GLN A 1 91 ? -14.539 5.477 -0.063 1 94.88 91 GLN A O 1
ATOM 746 N N . ILE A 1 92 ? -13.922 6.328 -2.041 1 94.88 92 ILE A N 1
ATOM 747 C CA . ILE A 1 92 ? -13.648 7.66 -1.508 1 94.88 92 ILE A CA 1
ATOM 748 C C . ILE A 1 92 ? -14.945 8.305 -1.031 1 94.88 92 ILE A C 1
ATOM 750 O O . ILE A 1 92 ? -14.992 8.891 0.051 1 94.88 92 ILE A O 1
ATOM 754 N N . VAL A 1 93 ? -15.961 8.133 -1.796 1 93.31 93 VAL A N 1
ATOM 755 C CA . VAL A 1 93 ? -17.266 8.688 -1.432 1 93.31 93 VAL A CA 1
ATOM 756 C C . VAL A 1 93 ? -17.781 8.016 -0.157 1 93.31 93 VAL A C 1
ATOM 758 O O . VAL A 1 93 ? -18.203 8.695 0.78 1 93.31 93 VAL A O 1
ATOM 761 N N . ALA A 1 94 ? -17.703 6.734 -0.129 1 93.19 94 ALA A N 1
ATOM 762 C CA . ALA A 1 94 ? -18.156 6 1.051 1 93.19 94 ALA A CA 1
ATOM 763 C C . ALA A 1 94 ? -17.328 6.379 2.279 1 93.19 94 ALA A C 1
ATOM 765 O O . ALA A 1 94 ? -17.875 6.574 3.365 1 93.19 94 ALA A O 1
ATOM 766 N N . ALA A 1 95 ? -16.031 6.445 2.084 1 95.19 95 ALA A N 1
ATOM 767 C CA . ALA A 1 95 ? -15.148 6.801 3.189 1 95.19 95 ALA A CA 1
ATOM 768 C C . ALA A 1 95 ? -15.508 8.172 3.762 1 95.19 95 ALA A C 1
ATOM 770 O O . ALA A 1 95 ? -15.531 8.352 4.98 1 95.19 95 ALA A O 1
ATOM 771 N N . LEU A 1 96 ? -15.773 9.102 2.852 1 92.5 96 LEU A N 1
ATOM 772 C CA . LEU A 1 96 ? -16.156 10.445 3.275 1 92.5 96 LEU A CA 1
ATOM 773 C C . LEU A 1 96 ? -17.469 10.406 4.066 1 92.5 96 LEU A C 1
ATOM 775 O O . LEU A 1 96 ? -17.562 11.031 5.129 1 92.5 96 LEU A O 1
ATOM 779 N N . LEU A 1 97 ? -18.422 9.648 3.582 1 89.31 97 LEU A N 1
ATOM 780 C CA . LEU A 1 97 ? -19.719 9.562 4.23 1 89.31 97 LEU A CA 1
ATOM 781 C C . LEU A 1 97 ? -19.609 8.875 5.586 1 89.31 97 LEU A C 1
ATOM 783 O O . LEU A 1 97 ? -20.219 9.312 6.562 1 89.31 97 LEU A O 1
ATOM 787 N N . ILE A 1 98 ? -18.859 7.844 5.645 1 90.62 98 ILE A N 1
ATOM 788 C CA . ILE A 1 98 ? -18.656 7.125 6.898 1 90.62 98 ILE A CA 1
ATOM 789 C C . ILE A 1 98 ? -17.938 8.023 7.902 1 90.62 98 ILE A C 1
ATOM 791 O O . ILE A 1 98 ? -18.297 8.047 9.086 1 90.62 98 ILE A O 1
ATOM 795 N N . ALA A 1 99 ? -16.984 8.742 7.391 1 91.31 99 ALA A N 1
ATOM 796 C CA . ALA A 1 99 ? -16.25 9.664 8.258 1 91.31 99 ALA A CA 1
ATOM 797 C C . ALA A 1 99 ? -17.188 10.719 8.844 1 91.31 99 ALA A C 1
ATOM 799 O O . ALA A 1 99 ? -17.078 11.055 10.031 1 91.31 99 ALA A O 1
ATOM 800 N N . PHE A 1 100 ? -18.094 11.211 8.039 1 86.94 100 PHE A N 1
ATOM 801 C CA . PHE A 1 100 ? -19.078 12.18 8.516 1 86.94 100 PHE A CA 1
ATOM 802 C C . PHE A 1 100 ? -19.922 11.586 9.633 1 86.94 100 PHE A C 1
ATOM 804 O O . PHE A 1 100 ? -20.172 12.25 10.648 1 86.94 100 PHE A O 1
ATOM 811 N N . ALA A 1 101 ? -20.312 10.422 9.406 1 84.31 101 ALA A N 1
ATOM 812 C CA . ALA A 1 101 ? -21.172 9.766 10.383 1 84.31 101 ALA A CA 1
ATOM 813 C C . ALA A 1 101 ? -20.422 9.492 11.688 1 84.31 101 ALA A C 1
ATOM 815 O O . ALA A 1 101 ? -20.969 9.703 12.773 1 84.31 101 ALA A O 1
ATOM 816 N N . LEU A 1 102 ? -19.25 9.117 11.555 1 86.06 102 LEU A N 1
ATOM 817 C CA . LEU A 1 102 ? -18.469 8.758 12.719 1 86.06 102 LEU A CA 1
ATOM 818 C C . LEU A 1 102 ? -18.016 9.992 13.484 1 86.06 102 LEU A C 1
ATOM 820 O O . LEU A 1 102 ? -17.641 9.906 14.656 1 86.06 102 LEU A O 1
ATOM 824 N N . ASN A 1 103 ? -17.984 11.078 12.742 1 84.5 103 ASN A N 1
ATOM 825 C CA . ASN A 1 103 ? -17.578 12.336 13.375 1 84.5 103 ASN A CA 1
ATOM 826 C C . ASN A 1 103 ? -18.703 12.914 14.234 1 84.5 103 ASN A C 1
ATOM 828 O O . ASN A 1 103 ? -18.469 13.867 14.992 1 84.5 103 ASN A O 1
ATOM 832 N N . SER A 1 104 ? -19.828 12.352 14.109 1 77.69 104 SER A N 1
ATOM 833 C CA . SER A 1 104 ? -20.953 12.844 14.883 1 77.69 104 SER A CA 1
ATOM 834 C C . SER A 1 104 ? -20.781 12.547 16.375 1 77.69 104 SER A C 1
ATOM 836 O O . SER A 1 104 ? -20.359 11.453 16.75 1 77.69 104 SER A O 1
ATOM 838 N N . ALA A 1 105 ? -21.062 13.516 17.094 1 66.69 105 ALA A N 1
ATOM 839 C CA . ALA A 1 105 ? -20.938 13.422 18.547 1 66.69 105 ALA A CA 1
ATOM 840 C C . ALA A 1 105 ? -22 12.508 19.141 1 66.69 105 ALA A C 1
ATOM 842 O O . ALA A 1 105 ? -21.859 12.016 20.25 1 66.69 105 ALA A O 1
ATOM 843 N N . LEU A 1 106 ? -22.938 12.242 18.391 1 66.12 106 LEU A N 1
ATOM 844 C CA . LEU A 1 106 ? -24.078 11.547 18.969 1 66.12 106 LEU A CA 1
ATOM 845 C C . LEU A 1 106 ? -23.969 10.039 18.75 1 66.12 106 LEU A C 1
ATOM 847 O O . LEU A 1 106 ? -24.781 9.273 19.266 1 66.12 106 LEU A O 1
ATOM 851 N N . LEU A 1 107 ? -23.047 9.688 17.969 1 73.81 107 LEU A N 1
ATOM 852 C CA . LEU A 1 107 ? -22.859 8.258 17.734 1 73.81 107 LEU A CA 1
ATOM 853 C C . LEU A 1 107 ? -22.234 7.582 18.953 1 73.81 107 LEU A C 1
ATOM 855 O O . LEU A 1 107 ? -21.203 8.023 19.438 1 73.81 107 LEU A O 1
ATOM 859 N N . ARG A 1 108 ? -23.141 6.59 19.422 1 77.44 108 ARG A N 1
ATOM 860 C CA . ARG A 1 108 ? -22.594 5.773 20.5 1 77.44 108 ARG A CA 1
ATOM 861 C C . ARG A 1 108 ? -21.672 4.688 19.953 1 77.44 108 ARG A C 1
ATOM 863 O O . ARG A 1 108 ? -21.797 4.285 18.797 1 77.44 108 ARG A O 1
ATOM 870 N N . PHE A 1 109 ? -20.594 4.281 20.594 1 79.75 109 PHE A N 1
ATOM 871 C CA . PHE A 1 109 ? -19.656 3.223 20.266 1 79.75 109 PHE A CA 1
ATOM 872 C C . PHE A 1 109 ? -18.766 3.643 19.094 1 79.75 109 PHE A C 1
ATOM 874 O O . PHE A 1 109 ? -18.5 2.846 18.203 1 79.75 109 PHE A O 1
ATOM 881 N N . ARG A 1 110 ? -18.5 4.832 18.984 1 80.38 110 ARG A N 1
ATOM 882 C CA . ARG A 1 110 ? -17.688 5.406 17.906 1 80.38 110 ARG A CA 1
ATOM 883 C C . ARG A 1 110 ? -16.406 4.625 17.703 1 80.38 110 ARG A C 1
ATOM 885 O O . ARG A 1 110 ? -16 4.348 16.578 1 80.38 110 ARG A O 1
ATOM 892 N N . ASN A 1 111 ? -15.867 4.176 18.781 1 80.12 111 ASN A N 1
ATOM 893 C CA . ASN A 1 111 ? -14.594 3.465 18.719 1 80.12 111 ASN A CA 1
ATOM 894 C C . ASN A 1 111 ? -14.758 2.084 18.094 1 80.12 111 ASN A C 1
ATOM 896 O O . ASN A 1 111 ? -13.883 1.631 17.359 1 80.12 111 ASN A O 1
ATOM 900 N N . THR A 1 112 ? -15.898 1.537 18.438 1 81.56 112 THR A N 1
ATOM 901 C CA . THR A 1 112 ? -16.156 0.221 17.859 1 81.56 112 THR A CA 1
ATOM 902 C C . THR A 1 112 ? -16.328 0.313 16.344 1 81.56 112 THR A C 1
ATOM 904 O O . THR A 1 112 ? -15.758 -0.483 15.602 1 81.56 112 THR A O 1
ATOM 907 N N . PHE A 1 113 ? -17.031 1.31 15.922 1 83.88 113 PHE A N 1
ATOM 908 C CA . PHE A 1 113 ? -17.266 1.474 14.492 1 83.88 113 PHE A CA 1
ATOM 909 C C . PHE A 1 113 ? -15.969 1.824 13.766 1 83.88 113 PHE A C 1
ATOM 911 O O . PHE A 1 113 ? -15.727 1.352 12.648 1 83.88 113 PHE A O 1
ATOM 918 N N . ARG A 1 114 ? -15.172 2.562 14.383 1 84.25 114 ARG A N 1
ATOM 919 C CA . ARG A 1 114 ? -13.883 2.938 13.812 1 84.25 114 ARG A CA 1
ATOM 920 C C . ARG A 1 114 ? -12.992 1.716 13.633 1 84.25 114 ARG A C 1
ATOM 922 O O . ARG A 1 114 ? -12.359 1.553 12.586 1 84.25 114 ARG A O 1
ATOM 929 N N . THR A 1 115 ? -13.062 0.894 14.625 1 81.88 115 THR A N 1
ATOM 930 C CA . THR A 1 115 ? -12.227 -0.303 14.586 1 81.88 115 THR A CA 1
ATOM 931 C C . THR A 1 115 ? -12.727 -1.276 13.523 1 81.88 115 THR A C 1
ATOM 933 O O . THR A 1 115 ? -11.938 -1.865 12.789 1 81.88 115 THR A O 1
ATOM 936 N N . LEU A 1 116 ? -13.977 -1.368 13.453 1 84.25 116 LEU A N 1
ATOM 937 C CA . LEU A 1 116 ? -14.578 -2.312 12.516 1 84.25 116 LEU A CA 1
ATOM 938 C C . LEU A 1 116 ? -14.266 -1.92 11.07 1 84.25 116 LEU A C 1
ATOM 940 O O . LEU A 1 116 ? -13.938 -2.775 10.25 1 84.25 116 LEU A O 1
ATOM 944 N N . VAL A 1 117 ? -14.367 -0.692 10.852 1 86.12 117 VAL A N 1
ATOM 945 C CA . VAL A 1 117 ? -14.188 -0.25 9.477 1 86.12 117 VAL A CA 1
ATOM 946 C C . VAL A 1 117 ? -12.711 -0.355 9.094 1 86.12 117 VAL A C 1
ATOM 948 O O . VAL A 1 117 ? -12.375 -0.49 7.914 1 86.12 117 VAL A O 1
ATOM 951 N N . PHE A 1 118 ? -11.859 -0.384 10.102 1 86.31 118 PHE A N 1
ATOM 952 C CA . PHE A 1 118 ? -10.422 -0.401 9.859 1 86.31 118 PHE A CA 1
ATOM 953 C C . PHE A 1 118 ? -9.906 -1.832 9.758 1 86.31 118 PHE A C 1
ATOM 955 O O . PHE A 1 118 ? -8.805 -2.066 9.266 1 86.31 118 PHE A O 1
ATOM 962 N N . LEU A 1 119 ? -10.664 -2.826 10.07 1 85.5 119 LEU A N 1
ATOM 963 C CA . LEU A 1 119 ? -10.25 -4.223 10.18 1 85.5 119 LEU A CA 1
ATOM 964 C C . LEU A 1 119 ? -9.781 -4.758 8.828 1 85.5 119 LEU A C 1
ATOM 966 O O . LEU A 1 119 ? -8.781 -5.473 8.758 1 85.5 119 LEU A O 1
ATOM 970 N N . PRO A 1 120 ? -10.484 -4.391 7.758 1 86.94 120 PRO A N 1
ATOM 971 C CA . PRO A 1 120 ? -10.039 -4.906 6.465 1 86.94 120 PRO A CA 1
ATOM 972 C C . PRO A 1 120 ? -8.617 -4.488 6.117 1 86.94 120 PRO A C 1
ATOM 974 O O . PRO A 1 120 ? -7.871 -5.262 5.504 1 86.94 120 PRO A O 1
ATOM 977 N N . TYR A 1 121 ? -8.281 -3.352 6.555 1 87.12 121 TYR A N 1
ATOM 978 C CA . TYR A 1 121 ? -6.949 -2.828 6.262 1 87.12 121 TYR A CA 1
ATOM 979 C C . TYR A 1 121 ? -5.875 -3.629 6.988 1 87.12 121 TYR A C 1
ATOM 981 O O . TYR A 1 121 ? -4.746 -3.748 6.504 1 87.12 121 TYR A O 1
ATOM 989 N N . ILE A 1 122 ? -6.25 -4.227 8.055 1 84.38 122 ILE A N 1
ATOM 990 C CA . ILE A 1 122 ? -5.297 -4.957 8.883 1 84.38 122 ILE A CA 1
ATOM 991 C C . ILE A 1 122 ? -5.238 -6.418 8.43 1 84.38 122 ILE A C 1
ATOM 993 O O . ILE A 1 122 ? -4.316 -7.148 8.797 1 84.38 122 ILE A O 1
ATOM 997 N N . THR A 1 123 ? -6.129 -6.77 7.609 1 82.81 123 THR A N 1
ATOM 998 C CA . THR A 1 123 ? -6.188 -8.141 7.109 1 82.81 123 THR A CA 1
ATOM 999 C C . THR A 1 123 ? -5.191 -8.344 5.969 1 82.81 123 THR A C 1
ATOM 1001 O O . THR A 1 123 ? -5.031 -7.465 5.117 1 82.81 123 THR A O 1
ATOM 1004 N N . SER A 1 124 ? -4.551 -9.445 6.031 1 79.81 124 SER A N 1
ATOM 1005 C CA . SER A 1 124 ? -3.57 -9.727 4.988 1 79.81 124 SER A CA 1
ATOM 1006 C C . SER A 1 124 ? -4.219 -9.734 3.607 1 79.81 124 SER A C 1
ATOM 1008 O O . SER A 1 124 ? -5.348 -10.195 3.447 1 79.81 124 SER A O 1
ATOM 1010 N N . ILE A 1 125 ? -3.48 -9.305 2.729 1 79.19 125 ILE A N 1
ATOM 1011 C CA . ILE A 1 125 ? -3.959 -9.25 1.351 1 79.19 125 ILE A CA 1
ATOM 1012 C C . ILE A 1 125 ? -4.242 -10.664 0.849 1 79.19 125 ILE A C 1
ATOM 1014 O O . ILE A 1 125 ? -5.148 -10.867 0.037 1 79.19 125 ILE A O 1
ATOM 1018 N N . VAL A 1 126 ? -3.484 -11.562 1.285 1 76.88 126 VAL A N 1
ATOM 1019 C CA . VAL A 1 126 ? -3.686 -12.953 0.882 1 76.88 126 VAL A CA 1
ATOM 1020 C C . VAL A 1 126 ? -4.98 -13.484 1.489 1 76.88 126 VAL A C 1
ATOM 1022 O O . VAL A 1 126 ? -5.746 -14.188 0.823 1 76.88 126 VAL A O 1
ATOM 1025 N N . SER A 1 127 ? -5.195 -13.109 2.725 1 77.94 127 SER A N 1
ATOM 1026 C CA . SER A 1 127 ? -6.457 -13.492 3.348 1 77.94 127 SER A CA 1
ATOM 1027 C C . SER A 1 127 ? -7.645 -12.898 2.602 1 77.94 127 SER A C 1
ATOM 1029 O O . SER A 1 127 ? -8.68 -13.547 2.447 1 77.94 127 SER A O 1
ATOM 1031 N N . VAL A 1 128 ? -7.438 -11.75 2.166 1 78.44 128 VAL A N 1
ATOM 1032 C CA . VAL A 1 128 ? -8.484 -11.094 1.395 1 78.44 128 VAL A CA 1
ATOM 1033 C C . VAL A 1 128 ? -8.773 -11.898 0.126 1 78.44 128 VAL A C 1
ATOM 1035 O O . VAL A 1 128 ? -9.93 -12.117 -0.229 1 78.44 128 VAL A O 1
ATOM 1038 N N . ALA A 1 129 ? -7.738 -12.367 -0.42 1 74.25 129 ALA A N 1
ATOM 1039 C CA . ALA A 1 129 ? -7.902 -13.133 -1.652 1 74.25 129 ALA A CA 1
ATOM 1040 C C . ALA A 1 129 ? -8.617 -14.453 -1.384 1 74.25 129 ALA A C 1
ATOM 1042 O O . ALA A 1 129 ? -9.422 -14.906 -2.197 1 74.25 129 ALA A O 1
ATOM 1043 N N . ILE A 1 130 ? -8.297 -15 -0.271 1 74.56 130 ILE A N 1
ATOM 1044 C CA . ILE A 1 130 ? -8.961 -16.25 0.099 1 74.56 130 ILE A CA 1
ATOM 1045 C C . ILE A 1 130 ? -10.445 -15.992 0.339 1 74.56 130 ILE A C 1
ATOM 1047 O O . ILE A 1 130 ? -11.305 -16.688 -0.207 1 74.56 130 ILE A O 1
ATOM 1051 N N . ILE A 1 131 ? -10.703 -14.969 1.08 1 78.88 131 ILE A N 1
ATOM 1052 C CA . ILE A 1 131 ? -12.062 -14.586 1.421 1 78.88 131 ILE A CA 1
ATOM 1053 C C . ILE A 1 131 ? -12.867 -14.344 0.144 1 78.88 131 ILE A C 1
ATOM 1055 O O . ILE A 1 131 ? -13.938 -14.93 -0.046 1 78.88 131 ILE A O 1
ATOM 1059 N N . PHE A 1 132 ? -12.359 -13.617 -0.703 1 81.81 132 PHE A N 1
ATOM 1060 C CA . PHE A 1 132 ? -13.117 -13.203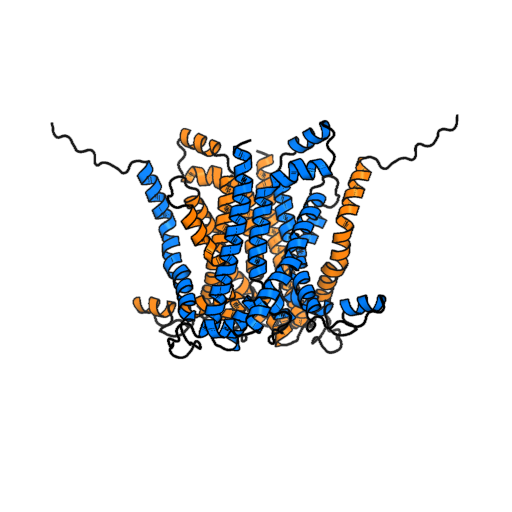 -1.878 1 81.81 132 PHE A CA 1
ATOM 1061 C C . PHE A 1 132 ? -13.062 -14.273 -2.963 1 81.81 132 PHE A C 1
ATOM 1063 O O . PHE A 1 132 ? -13.914 -14.297 -3.859 1 81.81 132 PHE A O 1
ATOM 1070 N N . GLY A 1 133 ? -12.055 -15.117 -2.865 1 78.06 133 GLY A N 1
ATOM 1071 C CA . GLY A 1 133 ? -12.094 -16.312 -3.686 1 78.06 133 GLY A CA 1
ATOM 1072 C C . GLY A 1 133 ? -13.266 -17.219 -3.359 1 78.06 133 GLY A C 1
ATOM 1073 O O . GLY A 1 133 ? -13.828 -17.859 -4.25 1 78.06 133 GLY A O 1
ATOM 1074 N N . LEU A 1 134 ? -13.578 -17.156 -2.117 1 75.44 134 LEU A N 1
ATOM 1075 C CA . LEU A 1 134 ? -14.719 -17.953 -1.674 1 75.44 134 LEU A CA 1
ATOM 1076 C C . LEU A 1 134 ? -16.031 -17.266 -2.027 1 75.44 134 LEU A C 1
ATOM 1078 O O . LEU A 1 134 ? -16.984 -17.922 -2.434 1 75.44 134 LEU A O 1
ATOM 1082 N N . ILE A 1 135 ? -16.016 -16.016 -1.873 1 81.19 135 ILE A N 1
ATOM 1083 C CA . ILE A 1 135 ? -17.219 -15.258 -2.162 1 81.19 135 ILE A CA 1
ATOM 1084 C C . ILE A 1 135 ? -17.531 -15.328 -3.654 1 81.19 135 ILE A C 1
ATOM 1086 O O . ILE A 1 135 ? -18.672 -15.578 -4.043 1 81.19 135 ILE A O 1
ATOM 1090 N N . PHE A 1 136 ? -16.484 -15.219 -4.426 1 86.88 136 PHE A N 1
ATOM 1091 C CA . PHE A 1 136 ? -16.688 -15.133 -5.871 1 86.88 136 PHE A CA 1
ATOM 1092 C C . PHE A 1 136 ? -16.266 -16.438 -6.547 1 86.88 136 PHE A C 1
ATOM 1094 O O . PHE A 1 136 ? -15.625 -16.422 -7.602 1 86.88 136 PHE A O 1
ATOM 1101 N N . ASN A 1 137 ? -16.516 -17.406 -5.852 1 81.75 137 ASN A N 1
ATOM 1102 C CA . ASN A 1 137 ? -16.359 -18.734 -6.441 1 81.75 137 ASN A CA 1
ATOM 1103 C C . ASN A 1 137 ? -17.328 -18.953 -7.602 1 81.75 137 ASN A C 1
ATOM 1105 O O . ASN A 1 137 ? -18.5 -18.562 -7.52 1 81.75 137 ASN A O 1
ATOM 1109 N N . ASN A 1 138 ? -16.875 -19.625 -8.656 1 84.56 138 ASN A N 1
ATOM 1110 C CA . ASN A 1 138 ? -17.672 -19.797 -9.867 1 84.56 138 ASN A CA 1
ATOM 1111 C C . ASN A 1 138 ? -18.766 -20.844 -9.664 1 84.56 138 ASN A C 1
ATOM 1113 O O . ASN A 1 138 ? -19.734 -20.891 -10.438 1 84.56 138 ASN A O 1
ATOM 1117 N N . GLN A 1 139 ? -18.562 -21.594 -8.648 1 79.81 139 GLN A N 1
ATOM 1118 C CA . GLN A 1 139 ? -19.5 -22.672 -8.406 1 79.81 139 GLN A CA 1
ATOM 1119 C C . GLN A 1 139 ? -20.828 -22.141 -7.863 1 79.81 139 GLN A C 1
ATOM 1121 O O . GLN A 1 139 ? -20.859 -21.078 -7.227 1 79.81 139 GLN A O 1
ATOM 1126 N N . PRO A 1 140 ? -21.938 -22.922 -8.07 1 78.25 140 PRO A N 1
ATOM 1127 C CA . PRO A 1 140 ? -23.25 -22.484 -7.586 1 78.25 140 PRO A CA 1
ATOM 1128 C C . PRO A 1 140 ? -23.297 -22.328 -6.07 1 78.25 140 PRO A C 1
ATOM 1130 O O . PRO A 1 140 ? -24.094 -21.531 -5.551 1 78.25 140 PRO A O 1
ATOM 1133 N N . PHE A 1 141 ? -22.438 -23 -5.465 1 73.06 141 PHE A N 1
ATOM 1134 C CA . PHE A 1 141 ? -22.484 -22.953 -4.008 1 73.06 141 PHE A CA 1
ATOM 1135 C C . PHE A 1 141 ? -21.562 -21.859 -3.471 1 73.06 141 PHE A C 1
ATOM 1137 O O . PHE A 1 141 ? -21.469 -21.672 -2.258 1 73.06 141 PHE A O 1
ATOM 1144 N N . GLY A 1 142 ? -20.984 -21.188 -4.422 1 76.19 142 GLY A N 1
ATOM 1145 C CA . GLY A 1 142 ? -20.25 -20 -3.969 1 76.19 142 GLY A CA 1
ATOM 1146 C C . GLY A 1 142 ? -21.156 -18.969 -3.332 1 76.19 142 GLY A C 1
ATOM 1147 O O . GLY A 1 142 ? -22.312 -18.828 -3.713 1 76.19 142 GLY A O 1
ATOM 1148 N N . PHE A 1 143 ? -20.625 -18.234 -2.473 1 78.12 143 PHE A N 1
ATOM 1149 C CA . PHE A 1 143 ? -21.422 -17.328 -1.664 1 78.12 143 PHE A CA 1
ATOM 1150 C C . PHE A 1 143 ? -22.203 -16.359 -2.549 1 78.12 143 PHE A C 1
ATOM 1152 O O . PHE A 1 143 ? -23.422 -16.203 -2.406 1 78.12 143 PHE A O 1
ATOM 1159 N N . ALA A 1 144 ? -21.547 -15.688 -3.439 1 80.25 144 ALA A N 1
ATOM 1160 C CA . ALA A 1 144 ? -22.203 -14.703 -4.297 1 80.25 144 ALA A CA 1
ATOM 1161 C C . ALA A 1 144 ? -23.203 -15.375 -5.234 1 80.25 144 ALA A C 1
ATOM 1163 O O . ALA A 1 144 ? -24.312 -14.875 -5.422 1 80.25 144 ALA A O 1
ATOM 1164 N N . ASN A 1 145 ? -22.781 -16.453 -5.742 1 86.19 145 ASN A N 1
ATOM 1165 C CA . ASN A 1 145 ? -23.688 -17.188 -6.633 1 86.19 145 ASN A CA 1
ATOM 1166 C C . ASN A 1 145 ? -24.875 -17.75 -5.879 1 86.19 145 ASN A C 1
ATOM 1168 O O . ASN A 1 145 ? -25.984 -17.797 -6.406 1 86.19 145 ASN A O 1
ATOM 1172 N N . TYR A 1 146 ? -24.625 -18.172 -4.699 1 80.62 146 TYR A N 1
ATOM 1173 C CA . TYR A 1 146 ? -25.719 -18.656 -3.871 1 80.62 146 TYR A CA 1
ATOM 1174 C C . TYR A 1 146 ? -26.719 -17.547 -3.58 1 80.62 146 TYR A C 1
ATOM 1176 O O . TYR A 1 146 ? -27.938 -17.781 -3.639 1 80.62 146 TYR A O 1
ATOM 1184 N N . PHE A 1 147 ? -26.25 -16.469 -3.303 1 82.06 147 PHE A N 1
ATOM 1185 C CA . PHE A 1 147 ? -27.109 -15.328 -3.047 1 82.06 147 PHE A CA 1
ATOM 1186 C C . PHE A 1 147 ? -27.906 -14.961 -4.293 1 82.06 147 PHE A C 1
ATOM 1188 O O . PHE A 1 147 ? -29.078 -14.609 -4.203 1 82.06 147 PHE A O 1
ATOM 1195 N N . LEU A 1 148 ? -27.281 -14.961 -5.418 1 86.25 148 LEU A N 1
ATOM 1196 C CA . LEU A 1 148 ? -27.938 -14.656 -6.68 1 86.25 148 LEU A CA 1
ATOM 1197 C C . LEU A 1 148 ? -29.047 -15.656 -6.973 1 86.25 148 LEU A C 1
ATOM 1199 O O . LEU A 1 148 ? -30.031 -15.328 -7.625 1 86.25 148 LEU A O 1
ATOM 1203 N N . SER A 1 149 ? -28.828 -16.828 -6.488 1 86.88 149 SER A N 1
ATOM 1204 C CA . SER A 1 149 ? -29.812 -17.891 -6.719 1 86.88 149 SER A CA 1
ATOM 1205 C C . SER A 1 149 ? -31.141 -17.562 -6.062 1 86.88 149 SER A C 1
ATOM 1207 O O . SER A 1 149 ? -32.188 -18 -6.52 1 86.88 149 SER A O 1
ATOM 1209 N N . PHE A 1 150 ? -31.078 -16.75 -5.062 1 87.88 150 PHE A N 1
ATOM 1210 C CA . PHE A 1 150 ? -32.312 -16.328 -4.402 1 87.88 150 PHE A CA 1
ATOM 1211 C C . PHE A 1 150 ? -33.156 -15.492 -5.34 1 87.88 150 PHE A C 1
ATOM 1213 O O . PHE A 1 150 ? -34.375 -15.375 -5.148 1 87.88 150 PHE A O 1
ATOM 1220 N N . PHE A 1 151 ? -32.562 -14.93 -6.281 1 91.12 151 PHE A N 1
ATOM 1221 C CA . PHE A 1 151 ? -33.281 -14.062 -7.211 1 91.12 151 PHE A CA 1
ATOM 1222 C C . PHE A 1 151 ? -33.438 -14.734 -8.57 1 91.12 151 PHE A C 1
ATOM 1224 O O . PHE A 1 151 ? -33.688 -14.07 -9.57 1 91.12 151 PHE A O 1
ATOM 1231 N N . ASP A 1 152 ? -33.125 -15.961 -8.641 1 90.81 152 ASP A N 1
ATOM 1232 C CA . ASP A 1 152 ? -33.312 -16.812 -9.812 1 90.81 152 ASP A CA 1
ATOM 1233 C C . ASP A 1 152 ? -32.312 -16.422 -10.922 1 90.81 152 ASP A C 1
ATOM 1235 O O . ASP A 1 152 ? -32.688 -16.453 -12.109 1 90.81 152 ASP A O 1
ATOM 1239 N N . LEU A 1 153 ? -31.281 -15.953 -10.516 1 89.88 153 LEU A N 1
ATOM 1240 C CA . LEU A 1 153 ? -30.219 -15.664 -11.469 1 89.88 153 LEU A CA 1
ATOM 1241 C C . LEU A 1 153 ? -29.219 -16.828 -11.547 1 89.88 153 LEU A C 1
ATOM 1243 O O . LEU A 1 153 ? -28.953 -17.484 -10.539 1 89.88 153 LEU A O 1
ATOM 1247 N N . GLY A 1 154 ? -28.781 -17.188 -12.664 1 87.44 154 GLY A N 1
ATOM 1248 C CA . GLY A 1 154 ? -27.797 -18.25 -12.836 1 87.44 154 GLY A CA 1
ATOM 1249 C C . GLY A 1 154 ? -26.422 -17.891 -12.305 1 87.44 154 GLY A C 1
ATOM 1250 O O . GLY A 1 154 ? -26.156 -16.719 -12.016 1 87.44 154 GLY A O 1
ATOM 1251 N N . PRO A 1 155 ? -25.625 -18.922 -12.133 1 88.31 155 PRO A N 1
ATOM 1252 C CA . PRO A 1 155 ? -24.281 -18.672 -11.617 1 88.31 155 PRO A CA 1
ATOM 1253 C C . PRO A 1 155 ? -23.422 -17.859 -12.586 1 88.31 155 PRO A C 1
ATOM 1255 O O . PRO A 1 155 ? -23.531 -18.031 -13.805 1 88.31 155 PRO A O 1
ATOM 1258 N N . ILE A 1 156 ? -22.781 -16.953 -12.016 1 90.75 156 ILE A N 1
ATOM 1259 C CA . ILE A 1 156 ? -21.844 -16.109 -12.75 1 90.75 156 ILE A CA 1
ATOM 1260 C C . ILE A 1 156 ? -20.422 -16.672 -12.609 1 90.75 156 ILE A C 1
ATOM 1262 O O . ILE A 1 156 ? -20.062 -17.203 -11.555 1 90.75 156 ILE A O 1
ATOM 1266 N N . ARG A 1 157 ? -19.719 -16.656 -13.75 1 90.62 157 ARG A N 1
ATOM 1267 C CA . ARG A 1 157 ? -18.297 -17.016 -13.68 1 90.62 157 ARG A CA 1
ATOM 1268 C C . ARG A 1 157 ? -17.453 -15.797 -13.297 1 90.62 157 ARG A C 1
ATOM 1270 O O . ARG A 1 157 ? -16.922 -15.109 -14.172 1 90.62 157 ARG A O 1
ATOM 1277 N N . TRP A 1 158 ? -17.203 -15.633 -12.086 1 90.62 158 TRP A N 1
ATOM 1278 C CA . TRP A 1 158 ? -16.625 -14.422 -11.508 1 90.62 158 TRP A CA 1
ATOM 1279 C C . TRP A 1 158 ? -15.195 -14.227 -11.969 1 90.62 158 TRP A C 1
ATOM 1281 O O . TRP A 1 158 ? -14.727 -13.094 -12.102 1 90.62 158 TRP A O 1
ATOM 1291 N N . ASN A 1 159 ? -14.492 -15.289 -12.227 1 87.88 159 ASN A N 1
ATOM 1292 C CA . ASN A 1 159 ? -13.086 -15.141 -12.586 1 87.88 159 ASN A CA 1
ATOM 1293 C C . ASN A 1 159 ? -12.859 -15.312 -14.086 1 87.88 159 ASN A C 1
ATOM 1295 O O . ASN A 1 159 ? -11.719 -15.414 -14.539 1 87.88 159 ASN A O 1
ATOM 1299 N N . ALA A 1 160 ? -14.023 -15.32 -14.852 1 89.06 160 ALA A N 1
ATOM 1300 C CA . ALA A 1 160 ? -13.852 -15.602 -16.266 1 89.06 160 ALA A CA 1
ATOM 1301 C C . ALA A 1 160 ? -14.633 -14.609 -17.125 1 89.06 160 ALA A C 1
ATOM 1303 O O . ALA A 1 160 ? -14.258 -14.328 -18.266 1 89.06 160 ALA A O 1
ATOM 1304 N N . ASP A 1 161 ? -15.656 -14.086 -16.547 1 92.94 161 ASP A N 1
ATOM 1305 C CA . ASP A 1 161 ? -16.484 -13.164 -17.328 1 92.94 161 ASP A CA 1
ATOM 1306 C C . ASP A 1 161 ? -15.945 -11.734 -17.234 1 92.94 161 ASP A C 1
ATOM 1308 O O . ASP A 1 161 ? -15.367 -11.344 -16.219 1 92.94 161 ASP A O 1
ATOM 1312 N N . TYR A 1 162 ? -16.219 -11.008 -18.312 1 94.38 162 TYR A N 1
ATOM 1313 C CA . TYR A 1 162 ? -15.625 -9.695 -18.531 1 94.38 162 TYR A CA 1
ATOM 1314 C C . TYR A 1 162 ? -15.938 -8.75 -17.375 1 94.38 162 TYR A C 1
ATOM 1316 O O . TYR A 1 162 ? -15.031 -8.25 -16.703 1 94.38 162 TYR A O 1
ATOM 1324 N N . TRP A 1 163 ? -17.125 -8.516 -17.047 1 95.19 163 TRP A N 1
ATOM 1325 C CA . TRP A 1 163 ? -17.5 -7.531 -16.031 1 95.19 163 TRP A CA 1
ATOM 1326 C C . TRP A 1 163 ? -17.375 -8.117 -14.633 1 95.19 163 TRP A C 1
ATOM 1328 O O . TRP A 1 163 ? -16.812 -7.492 -13.742 1 95.19 163 TRP A O 1
ATOM 1338 N N . PRO A 1 164 ? -17.75 -9.383 -14.422 1 94.06 164 PRO A N 1
ATOM 1339 C CA . PRO A 1 164 ? -17.672 -9.953 -13.078 1 94.06 164 PRO A CA 1
ATOM 1340 C C . PRO A 1 164 ? -16.266 -9.977 -12.516 1 94.06 164 PRO A C 1
ATOM 1342 O O . PRO A 1 164 ? -16.062 -9.719 -11.32 1 94.06 164 PRO A O 1
ATOM 1345 N N . VAL A 1 165 ? -15.32 -10.258 -13.367 1 94.38 165 VAL A N 1
ATOM 1346 C CA . VAL A 1 165 ? -13.945 -10.297 -12.891 1 94.38 165 VAL A CA 1
ATOM 1347 C C . VAL A 1 165 ? -13.547 -8.93 -12.352 1 94.38 165 VAL A C 1
ATOM 1349 O O . VAL A 1 165 ? -12.953 -8.828 -11.266 1 94.38 165 VAL A O 1
ATOM 1352 N N . LYS A 1 166 ? -13.93 -7.895 -13.055 1 96.38 166 LYS A N 1
ATOM 1353 C CA . LYS A 1 166 ? -13.57 -6.531 -12.672 1 96.38 166 LYS A CA 1
ATOM 1354 C C . LYS A 1 166 ? -14.297 -6.102 -11.406 1 96.38 166 LYS A C 1
ATOM 1356 O O . LYS A 1 166 ? -13.711 -5.461 -10.531 1 96.38 166 LYS A O 1
ATOM 1361 N N . ILE A 1 167 ? -15.508 -6.508 -11.289 1 94.5 167 ILE A N 1
ATOM 1362 C CA . ILE A 1 167 ? -16.312 -6.16 -10.125 1 94.5 167 ILE A CA 1
ATOM 1363 C C . ILE A 1 167 ? -15.75 -6.863 -8.891 1 94.5 167 ILE A C 1
ATOM 1365 O O . ILE A 1 167 ? -15.648 -6.258 -7.816 1 94.5 167 ILE A O 1
ATOM 1369 N N . ALA A 1 168 ? -15.352 -8.102 -9.062 1 92.56 168 ALA A N 1
ATOM 1370 C CA . ALA A 1 168 ? -14.797 -8.867 -7.949 1 92.56 168 ALA A CA 1
ATOM 1371 C C . ALA A 1 168 ? -13.516 -8.227 -7.43 1 92.56 168 ALA A C 1
ATOM 1373 O O . ALA A 1 168 ? -13.367 -7.996 -6.227 1 92.56 168 ALA A O 1
ATOM 1374 N N . ILE A 1 169 ? -12.641 -7.84 -8.328 1 93.06 169 ILE A N 1
ATOM 1375 C CA . ILE A 1 169 ? -11.367 -7.246 -7.945 1 93.06 169 ILE A CA 1
ATOM 1376 C C . ILE A 1 169 ? -11.609 -5.859 -7.344 1 93.06 169 ILE A C 1
ATOM 1378 O O . ILE A 1 169 ? -11.031 -5.516 -6.312 1 93.06 169 ILE A O 1
ATOM 1382 N N . ALA A 1 170 ? -12.484 -5.129 -7.965 1 95.12 170 ALA A N 1
ATOM 1383 C CA . ALA A 1 170 ? -12.797 -3.789 -7.48 1 95.12 170 ALA A CA 1
ATOM 1384 C C . ALA A 1 170 ? -13.375 -3.84 -6.066 1 95.12 170 ALA A C 1
ATOM 1386 O O . ALA A 1 170 ? -13.078 -2.977 -5.238 1 95.12 170 ALA A O 1
ATOM 1387 N N . THR A 1 171 ? -14.172 -4.816 -5.805 1 92.12 171 THR A N 1
ATOM 1388 C CA . THR A 1 171 ? -14.789 -4.949 -4.488 1 92.12 171 THR A CA 1
ATOM 1389 C C . THR A 1 171 ? -13.734 -5.254 -3.426 1 92.12 171 THR A C 1
ATOM 1391 O O . THR A 1 171 ? -13.844 -4.797 -2.287 1 92.12 171 THR A O 1
ATOM 1394 N N . MET A 1 172 ? -12.742 -6.027 -3.793 1 90.44 172 MET A N 1
ATOM 1395 C CA . MET A 1 172 ? -11.641 -6.312 -2.877 1 90.44 172 MET A CA 1
ATOM 1396 C C . MET A 1 172 ? -10.898 -5.035 -2.5 1 90.44 172 MET A C 1
ATOM 1398 O O . MET A 1 172 ? -10.602 -4.809 -1.326 1 90.44 172 MET A O 1
ATOM 1402 N N . VAL A 1 173 ? -10.68 -4.23 -3.5 1 91.69 173 VAL A N 1
ATOM 1403 C CA . VAL A 1 173 ? -9.977 -2.971 -3.291 1 91.69 173 VAL A CA 1
ATOM 1404 C C . VAL A 1 173 ? -10.82 -2.049 -2.412 1 91.69 173 VAL A C 1
ATOM 1406 O O . VAL A 1 173 ? -10.312 -1.468 -1.449 1 91.69 173 VAL A O 1
ATOM 1409 N N . PHE A 1 174 ? -12.055 -1.984 -2.738 1 93 174 PHE A N 1
ATOM 1410 C CA . PHE A 1 174 ? -12.977 -1.169 -1.958 1 93 174 PHE A CA 1
ATOM 1411 C C . PHE A 1 174 ? -12.984 -1.607 -0.499 1 93 174 PHE A C 1
ATOM 1413 O O . PHE A 1 174 ? -12.828 -0.782 0.403 1 93 174 PHE A O 1
ATOM 1420 N N . TRP A 1 175 ? -13.094 -2.818 -0.327 1 89.75 175 TRP A N 1
ATOM 1421 C CA . TRP A 1 175 ? -13.203 -3.402 1.007 1 89.75 175 TRP A CA 1
ATOM 1422 C C . TRP A 1 175 ? -11.945 -3.137 1.821 1 89.75 175 TRP A C 1
ATOM 1424 O O . TRP A 1 175 ? -12.016 -2.725 2.98 1 89.75 175 TRP A O 1
ATOM 1434 N N . ARG A 1 176 ? -10.875 -3.244 1.245 1 89.69 176 ARG A N 1
ATOM 1435 C CA . ARG A 1 176 ? -9.594 -3.152 1.947 1 89.69 176 ARG A CA 1
ATOM 1436 C C . ARG A 1 176 ? -9.281 -1.708 2.32 1 89.69 176 ARG A C 1
ATOM 1438 O O . ARG A 1 176 ? -8.75 -1.441 3.4 1 89.69 176 ARG A O 1
ATOM 1445 N N . TRP A 1 177 ? -9.695 -0.779 1.504 1 92.56 177 TRP A N 1
ATOM 1446 C CA . TRP A 1 177 ? -9.109 0.553 1.638 1 92.56 177 TRP A CA 1
ATOM 1447 C C . TRP A 1 177 ? -10.141 1.547 2.164 1 92.56 177 TRP A C 1
ATOM 1449 O O . TRP A 1 177 ? -9.789 2.652 2.582 1 92.56 177 TRP A O 1
ATOM 1459 N N . VAL A 1 178 ? -11.383 1.208 2.197 1 93.94 178 VAL A N 1
ATOM 1460 C CA . VAL A 1 178 ? -12.414 2.16 2.596 1 93.94 178 VAL A CA 1
ATOM 1461 C C . VAL A 1 178 ? -12.172 2.607 4.035 1 93.94 178 VAL A C 1
ATOM 1463 O O . VAL A 1 178 ? -12.336 3.785 4.363 1 93.94 178 VAL A O 1
ATOM 1466 N N . GLY A 1 179 ? -11.844 1.722 4.871 1 92.12 179 GLY A N 1
ATOM 1467 C CA . GLY A 1 179 ? -11.594 2.062 6.262 1 92.12 179 GLY A CA 1
ATOM 1468 C C . GLY A 1 179 ? -10.398 2.98 6.445 1 92.12 179 GLY A C 1
ATOM 1469 O O . GLY A 1 179 ? -10.438 3.912 7.25 1 92.12 179 GLY A O 1
ATOM 1470 N N . TYR A 1 180 ? -9.375 2.73 5.73 1 91.88 180 TYR A N 1
ATOM 1471 C CA . TYR A 1 180 ? -8.172 3.557 5.777 1 91.88 180 TYR A CA 1
ATOM 1472 C C . TYR A 1 180 ? -8.492 5 5.398 1 91.88 180 TYR A C 1
ATOM 1474 O O . TYR A 1 180 ? -8.125 5.93 6.117 1 91.88 180 TYR A O 1
ATOM 1482 N N . ASN A 1 181 ? -9.125 5.176 4.328 1 94.94 181 ASN A N 1
ATOM 1483 C CA . ASN A 1 181 ? -9.484 6.516 3.877 1 94.94 181 ASN A CA 1
ATOM 1484 C C . ASN A 1 181 ? -10.477 7.18 4.824 1 94.94 181 ASN A C 1
ATOM 1486 O O . ASN A 1 181 ? -10.445 8.398 5.012 1 94.94 181 ASN A O 1
ATOM 1490 N N . THR A 1 182 ? -11.344 6.34 5.414 1 94 182 THR A N 1
ATOM 1491 C CA . THR A 1 182 ? -12.297 6.863 6.391 1 94 182 THR A CA 1
ATOM 1492 C C . THR A 1 182 ? -11.562 7.508 7.566 1 94 182 THR A C 1
ATOM 1494 O O . THR A 1 182 ? -11.898 8.617 7.988 1 94 182 THR A O 1
ATOM 1497 N N . ILE A 1 183 ? -10.586 6.848 7.969 1 89.62 183 ILE A N 1
ATOM 1498 C CA . ILE A 1 183 ? -9.852 7.324 9.141 1 89.62 183 ILE A CA 1
ATOM 1499 C C . ILE A 1 183 ? -9.086 8.602 8.781 1 89.62 183 ILE A C 1
ATOM 1501 O O . ILE A 1 183 ? -9 9.523 9.594 1 89.62 183 ILE A O 1
ATOM 1505 N N . ILE A 1 184 ? -8.562 8.672 7.605 1 90 184 ILE A N 1
ATOM 1506 C CA . ILE A 1 184 ? -7.867 9.867 7.156 1 90 184 ILE A CA 1
ATOM 1507 C C . ILE A 1 184 ? -8.844 11.047 7.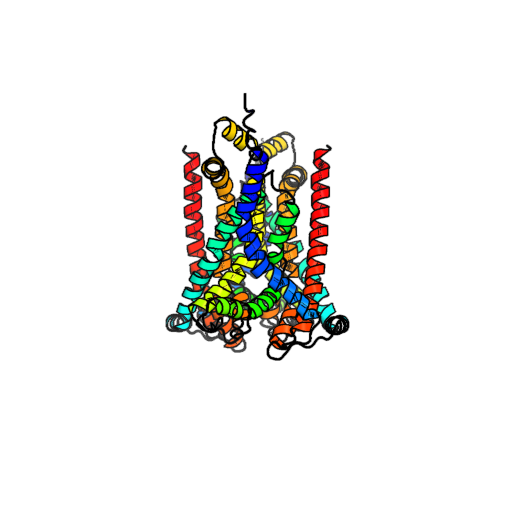105 1 90 184 ILE A C 1
ATOM 1509 O O . ILE A 1 184 ? -8.547 12.125 7.621 1 90 184 ILE A O 1
ATOM 1513 N N . PHE A 1 185 ? -9.992 10.82 6.586 1 93.06 185 PHE A N 1
ATOM 1514 C CA . PHE A 1 185 ? -11.008 11.867 6.52 1 93.06 185 PHE A CA 1
ATOM 1515 C C . PHE A 1 185 ? -11.461 12.273 7.918 1 93.06 185 PHE A C 1
ATOM 1517 O O . PHE A 1 185 ? -11.672 13.453 8.188 1 93.06 185 PHE A O 1
ATOM 1524 N N . LEU A 1 186 ? -11.641 11.281 8.734 1 89.94 186 LEU A N 1
ATOM 1525 C CA . LEU A 1 186 ? -12.078 11.539 10.102 1 89.94 186 LEU A CA 1
ATOM 1526 C C . LEU A 1 186 ? -11.062 12.414 10.836 1 89.94 186 LEU A C 1
ATOM 1528 O O . LEU A 1 186 ? -11.438 13.375 11.508 1 89.94 186 LEU A O 1
ATOM 1532 N N . ALA A 1 187 ? -9.828 12.07 10.68 1 83.5 187 ALA A N 1
ATOM 1533 C CA . ALA A 1 187 ? -8.766 12.875 11.281 1 83.5 187 ALA A CA 1
ATOM 1534 C C . ALA A 1 187 ? -8.773 14.297 10.734 1 83.5 187 ALA A C 1
ATOM 1536 O O . ALA A 1 187 ? -8.57 15.258 11.477 1 83.5 187 ALA A O 1
ATOM 1537 N N . GLY A 1 188 ? -8.969 14.398 9.469 1 86.44 188 GLY A N 1
ATOM 1538 C CA . GLY A 1 188 ? -9.102 15.719 8.867 1 86.44 188 GLY A CA 1
ATOM 1539 C C . GLY A 1 188 ? -10.266 16.516 9.414 1 86.44 188 GLY A C 1
ATOM 1540 O O . GLY A 1 188 ? -10.133 17.703 9.703 1 86.44 188 GLY A O 1
ATOM 1541 N N . MET A 1 189 ? -11.336 15.914 9.656 1 88.88 189 MET A N 1
ATOM 1542 C CA . MET A 1 189 ? -12.539 16.562 10.172 1 88.88 189 MET A CA 1
ATOM 1543 C C . MET A 1 189 ? -12.344 17 11.617 1 88.88 189 MET A C 1
ATOM 1545 O O . MET A 1 189 ? -12.844 18.047 12.031 1 88.88 189 MET A O 1
ATOM 1549 N N . GLN A 1 190 ? -11.648 16.203 12.227 1 84.06 190 GLN A N 1
ATOM 1550 C CA . GLN A 1 190 ? -11.414 16.5 13.641 1 84.06 190 GLN A CA 1
ATOM 1551 C C . GLN A 1 190 ? -10.477 17.688 13.812 1 84.06 190 GLN A C 1
ATOM 1553 O O . GLN A 1 190 ? -10.414 18.297 14.883 1 84.06 190 GLN A O 1
ATOM 1558 N N . SER A 1 191 ? -9.789 17.969 12.773 1 80.12 191 SER A N 1
ATOM 1559 C CA . SER A 1 191 ? -8.883 19.109 12.828 1 80.12 191 SER A CA 1
ATOM 1560 C C . SER A 1 191 ? -9.625 20.422 12.562 1 80.12 191 SER A C 1
ATOM 1562 O O . SER A 1 191 ? -9.07 21.5 12.766 1 80.12 191 SER A O 1
ATOM 1564 N N . ILE A 1 192 ? -10.906 20.344 12.211 1 86.06 192 ILE A N 1
ATOM 1565 C CA . ILE A 1 192 ? -11.719 21.531 11.945 1 86.06 192 ILE A CA 1
ATOM 1566 C C . ILE A 1 192 ? -12.273 22.078 13.266 1 86.06 192 ILE A C 1
ATOM 1568 O O . ILE A 1 192 ? -12.891 21.328 14.031 1 86.06 192 ILE A O 1
ATOM 1572 N N . PRO A 1 193 ? -12.055 23.344 13.508 1 87.81 193 PRO A N 1
ATOM 1573 C CA . PRO A 1 193 ? -12.539 23.922 14.758 1 87.81 193 PRO A CA 1
ATOM 1574 C C . PRO A 1 193 ? -14.047 23.75 14.938 1 87.81 193 PRO A C 1
ATOM 1576 O O . PRO A 1 193 ? -14.82 24.047 14.023 1 87.81 193 PRO A O 1
ATOM 1579 N N . ARG A 1 194 ? -14.406 23.375 16.062 1 86.81 194 ARG A N 1
ATOM 1580 C CA . ARG A 1 194 ? -15.812 23.141 16.375 1 86.81 194 ARG A CA 1
ATOM 1581 C C . ARG A 1 194 ? -16.609 24.453 16.359 1 86.81 194 ARG A C 1
ATOM 1583 O O . ARG A 1 194 ? -17.812 24.438 16.109 1 86.81 194 ARG A O 1
ATOM 1590 N N . GLU A 1 195 ? -15.867 25.469 16.562 1 91.38 195 GLU A N 1
ATOM 1591 C CA . GLU A 1 195 ? -16.484 26.797 16.625 1 91.38 195 GLU A CA 1
ATOM 1592 C C . GLU A 1 195 ? -17.156 27.141 15.297 1 91.38 195 GLU A C 1
ATOM 1594 O O . GLU A 1 195 ? -18.172 27.844 15.266 1 91.38 195 GLU A O 1
ATOM 1599 N N . LEU A 1 196 ? -16.609 26.625 14.289 1 91.19 196 LEU A N 1
ATOM 1600 C CA . LEU A 1 196 ? -17.172 26.906 12.969 1 91.19 196 LEU A CA 1
ATOM 1601 C C . LEU A 1 196 ? -18.531 26.25 12.82 1 91.19 196 LEU A C 1
ATOM 1603 O O . LEU A 1 196 ? -19.453 26.844 12.242 1 91.19 196 LEU A O 1
ATOM 1607 N N . TYR A 1 197 ? -18.672 25.188 13.406 1 87.81 197 TYR A N 1
ATOM 1608 C CA . TYR A 1 197 ? -19.938 24.469 13.312 1 87.81 197 TYR A CA 1
ATOM 1609 C C . TYR A 1 197 ? -20.984 25.062 14.25 1 87.81 197 TYR A C 1
ATOM 1611 O O . TYR A 1 197 ? -22.156 25.141 13.906 1 87.81 197 TYR A O 1
ATOM 1619 N N . GLU A 1 198 ? -20.562 25.469 15.352 1 90.25 198 GLU A N 1
ATOM 1620 C CA . GLU A 1 198 ? -21.453 26.109 16.312 1 90.25 198 GLU A CA 1
ATOM 1621 C C . GLU A 1 198 ? -22 27.422 15.75 1 90.25 198 GLU A C 1
ATOM 1623 O O . GLU A 1 198 ? -23.188 27.719 15.891 1 90.25 198 GLU A O 1
ATOM 1628 N N . ALA A 1 199 ? -21.094 28.109 15.18 1 93.62 199 ALA A N 1
ATOM 1629 C CA . ALA A 1 199 ? -21.5 29.359 14.562 1 93.62 199 ALA A CA 1
ATOM 1630 C C . ALA A 1 199 ? -22.516 29.125 13.445 1 93.62 199 ALA A C 1
ATOM 1632 O O . ALA A 1 199 ? -23.484 29.875 13.312 1 93.62 199 ALA A O 1
ATOM 1633 N N . ALA A 1 200 ? -22.281 28.141 12.695 1 92.56 200 ALA A N 1
ATOM 1634 C CA . ALA A 1 200 ? -23.188 27.797 11.594 1 92.56 200 ALA A CA 1
ATOM 1635 C C . ALA A 1 200 ? -24.547 27.375 12.117 1 92.56 200 ALA A C 1
ATOM 1637 O O . ALA A 1 200 ? -25.578 27.703 11.531 1 92.56 200 ALA A O 1
ATOM 1638 N N . LYS A 1 201 ? -24.516 26.688 13.195 1 89.62 201 LYS A N 1
ATOM 1639 C CA . LYS A 1 201 ? -25.766 26.25 13.828 1 89.62 201 LYS A CA 1
ATOM 1640 C C . LYS A 1 201 ? -26.578 27.438 14.328 1 89.62 201 LYS A C 1
ATOM 1642 O O . LYS A 1 201 ? -27.797 27.453 14.203 1 89.62 201 LYS A O 1
ATOM 1647 N N . ILE A 1 202 ? -25.938 28.359 14.852 1 93 202 ILE A N 1
ATOM 1648 C CA . ILE A 1 202 ? -26.578 29.562 15.352 1 93 202 ILE A CA 1
ATOM 1649 C C . ILE A 1 202 ? -27.219 30.328 14.188 1 93 202 ILE A C 1
ATOM 1651 O O . ILE A 1 202 ? -28.312 30.891 14.328 1 93 202 ILE A O 1
ATOM 1655 N N . ASP A 1 203 ? -26.594 30.281 13.031 1 93.81 203 ASP A N 1
ATOM 1656 C CA . ASP A 1 203 ? -27.094 30.953 11.828 1 93.81 203 ASP A CA 1
ATOM 1657 C C . ASP A 1 203 ? -28.219 30.141 11.18 1 93.81 203 ASP A C 1
ATOM 1659 O O . ASP A 1 203 ? -28.797 30.562 10.172 1 93.81 203 ASP A O 1
ATOM 1663 N N . GLY A 1 204 ? -28.484 29 11.711 1 91.19 204 GLY A N 1
ATOM 1664 C CA . GLY A 1 204 ? -29.594 28.188 11.227 1 91.19 204 GLY A CA 1
ATOM 1665 C C . GLY A 1 204 ? -29.188 27.25 10.102 1 91.19 204 GLY A C 1
ATOM 1666 O O . GLY A 1 204 ? -30.047 26.75 9.375 1 91.19 204 GLY A O 1
ATOM 1667 N N . ALA A 1 205 ? -27.922 27.047 9.969 1 91.62 205 ALA A N 1
ATOM 1668 C CA . ALA A 1 205 ? -27.453 26.172 8.898 1 91.62 205 ALA A CA 1
ATOM 1669 C C . ALA A 1 205 ? -27.812 24.719 9.188 1 91.62 205 ALA A C 1
ATOM 1671 O O . ALA A 1 205 ? -27.719 24.266 10.328 1 91.62 205 ALA A O 1
ATOM 1672 N N . THR A 1 206 ? -28.281 24 8.102 1 89.25 206 THR A N 1
ATOM 1673 C CA . THR A 1 206 ? -28.562 22.578 8.203 1 89.25 206 T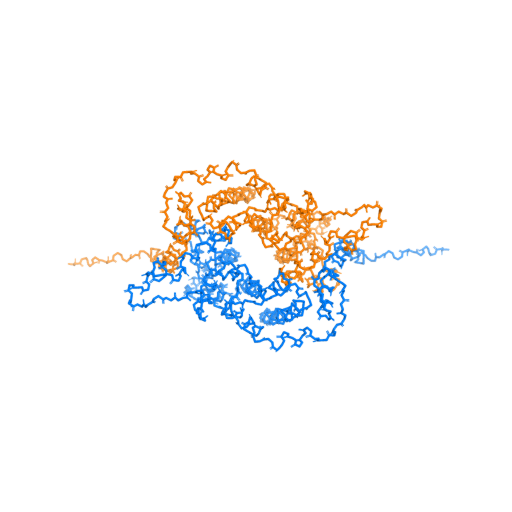HR A CA 1
ATOM 1674 C C . THR A 1 206 ? -27.266 21.766 8.156 1 89.25 206 THR A C 1
ATOM 1676 O O . THR A 1 206 ? -26.203 22.297 7.824 1 89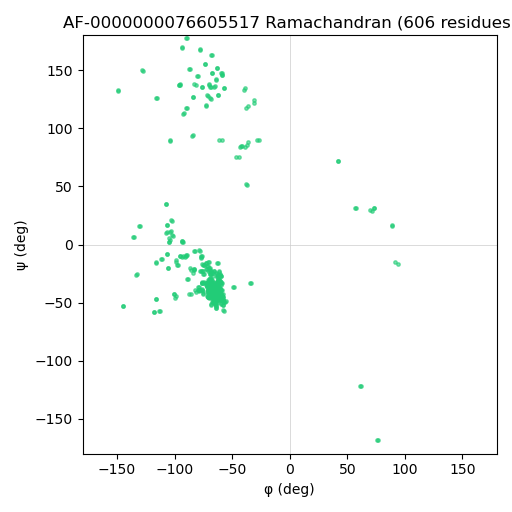.25 206 THR A O 1
ATOM 1679 N N . VAL A 1 207 ? -27.375 20.469 8.484 1 82.31 207 VAL A N 1
ATOM 1680 C CA . VAL A 1 207 ? -26.219 19.578 8.469 1 82.31 207 VAL A CA 1
ATOM 1681 C C . VAL A 1 207 ? -25.672 19.469 7.043 1 82.31 207 VAL A C 1
ATOM 1683 O O . VAL A 1 207 ? -24.469 19.484 6.832 1 82.31 207 VAL A O 1
ATOM 1686 N N . GLY A 1 208 ? -26.531 19.375 6.117 1 86.06 208 GLY A N 1
ATOM 1687 C CA . GLY A 1 208 ? -26.109 19.312 4.727 1 86.06 208 GLY A CA 1
ATOM 1688 C C . GLY A 1 208 ? -25.359 20.547 4.27 1 86.06 208 GLY A C 1
ATOM 1689 O O . GLY A 1 208 ? -24.391 20.453 3.512 1 86.06 208 GLY A O 1
ATOM 1690 N N . GLN A 1 209 ? -25.812 21.703 4.801 1 90.94 209 GLN A N 1
ATOM 1691 C CA . GLN A 1 209 ? -25.141 22.953 4.48 1 90.94 209 GLN A CA 1
ATOM 1692 C C . GLN A 1 209 ? -23.766 23.031 5.141 1 90.94 209 GLN A C 1
ATOM 1694 O O . GLN A 1 209 ? -22.812 23.531 4.543 1 90.94 209 GLN A O 1
ATOM 1699 N N . GLN A 1 210 ? -23.75 22.547 6.359 1 90 210 GLN A N 1
ATOM 1700 C CA . GLN A 1 210 ? -22.469 22.547 7.066 1 90 210 GLN A CA 1
ATOM 1701 C C . GLN A 1 210 ? -21.438 21.672 6.344 1 90 210 GLN A C 1
ATOM 1703 O O . GLN A 1 210 ? -20.281 22.047 6.227 1 90 210 GLN A O 1
ATOM 1708 N N . ILE A 1 211 ? -21.938 20.578 5.828 1 88.75 211 ILE A N 1
ATOM 1709 C CA . ILE A 1 211 ? -21.062 19.656 5.109 1 88.75 211 ILE A CA 1
ATOM 1710 C C . ILE A 1 211 ? -20.578 20.312 3.82 1 88.75 211 ILE A C 1
ATOM 1712 O O . ILE A 1 211 ? -19.375 20.312 3.531 1 88.75 211 ILE A O 1
ATOM 1716 N N . ARG A 1 212 ? -21.422 20.891 3.16 1 90.31 212 ARG A N 1
ATOM 1717 C CA . ARG A 1 212 ? -21.109 21.438 1.842 1 90.31 212 ARG A CA 1
ATOM 1718 C C . ARG A 1 212 ? -20.297 22.734 1.957 1 90.31 212 ARG A C 1
ATOM 1720 O O . ARG A 1 212 ? -19.406 22.984 1.152 1 90.31 212 ARG A O 1
ATOM 1727 N N . LEU A 1 213 ? -20.516 23.562 3.029 1 92.69 213 LEU A N 1
ATOM 1728 C CA . LEU A 1 213 ? -19.953 24.906 3.078 1 92.69 213 LEU A CA 1
ATOM 1729 C C . LEU A 1 213 ? -18.781 24.969 4.047 1 92.69 213 LEU A C 1
ATOM 1731 O O . LEU A 1 213 ? -17.953 25.891 3.965 1 92.69 213 LEU A O 1
ATOM 1735 N N . ILE A 1 214 ? -18.688 24.047 4.953 1 91.88 214 ILE A N 1
ATOM 1736 C CA . ILE A 1 214 ? -17.625 24.094 5.953 1 91.88 214 ILE A CA 1
ATOM 1737 C C . ILE A 1 214 ? -16.734 22.875 5.816 1 91.88 214 ILE A C 1
ATOM 1739 O O . ILE A 1 214 ? -15.562 22.984 5.434 1 91.88 214 ILE A O 1
ATOM 1743 N N . THR A 1 215 ? -17.297 21.703 5.926 1 91 215 THR A N 1
ATOM 1744 C CA . THR A 1 215 ? -16.531 20.484 6.043 1 91 215 THR A CA 1
ATOM 1745 C C . THR A 1 215 ? -15.781 20.172 4.742 1 91 215 THR A C 1
ATOM 1747 O O . THR A 1 215 ? -14.555 20.031 4.738 1 91 215 THR A O 1
ATOM 1750 N N . LEU A 1 216 ? -16.5 20.172 3.645 1 92.19 216 LEU A N 1
ATOM 1751 C CA . LEU A 1 216 ? -15.914 19.766 2.375 1 92.19 216 LEU A CA 1
ATOM 1752 C C . LEU A 1 216 ? -14.828 20.734 1.932 1 92.19 216 LEU A C 1
ATOM 1754 O O . LEU A 1 216 ? -13.734 20.328 1.545 1 92.19 216 LEU A O 1
ATOM 1758 N N . PRO A 1 217 ? -15.094 22.031 2.076 1 90.5 217 PRO A N 1
ATOM 1759 C CA . PRO A 1 217 ? -14.039 22.984 1.704 1 90.5 217 PRO A CA 1
ATOM 1760 C C . PRO A 1 217 ? -12.812 22.891 2.602 1 90.5 217 PRO A C 1
ATOM 1762 O O . PRO A 1 217 ? -11.68 23 2.119 1 90.5 217 PRO A O 1
ATOM 1765 N N . MET A 1 218 ? -13.047 22.688 3.857 1 89.81 218 MET A N 1
ATOM 1766 C CA . MET A 1 218 ? -11.922 22.625 4.789 1 89.81 218 MET A CA 1
ATOM 1767 C C . MET A 1 218 ? -11.18 21.297 4.645 1 89.81 218 MET A C 1
ATOM 1769 O O . MET A 1 218 ? -10.016 21.188 5.051 1 89.81 218 MET A O 1
ATOM 1773 N N . LEU A 1 219 ? -11.812 20.297 4.023 1 91.69 219 LEU A N 1
ATOM 1774 C CA . LEU A 1 219 ? -11.211 18.984 3.844 1 91.69 219 LEU A CA 1
ATOM 1775 C C . LEU A 1 219 ? -10.516 18.891 2.49 1 91.69 219 LEU A C 1
ATOM 1777 O O . LEU A 1 219 ? -9.953 17.844 2.154 1 91.69 219 LEU A O 1
ATOM 1781 N N . LYS A 1 220 ? -10.492 19.875 1.773 1 89.06 220 LYS A N 1
ATOM 1782 C CA . LYS A 1 220 ? -9.992 19.844 0.403 1 89.06 220 LYS A CA 1
ATOM 1783 C C . LYS A 1 220 ? -8.562 19.312 0.351 1 89.06 220 LYS A C 1
ATOM 1785 O O . LYS A 1 220 ? -8.258 18.422 -0.438 1 89.06 220 LYS A O 1
ATOM 1790 N N . PRO A 1 221 ? -7.652 19.797 1.158 1 83.56 221 PRO A N 1
ATOM 1791 C CA . PRO A 1 221 ? -6.285 19.281 1.083 1 83.56 221 PRO A CA 1
ATOM 1792 C C . PRO A 1 221 ? -6.203 17.781 1.383 1 83.56 221 PRO A C 1
ATOM 1794 O O . PRO A 1 221 ? -5.445 17.062 0.73 1 83.56 221 PRO A O 1
ATOM 1797 N N . ILE A 1 222 ? -6.973 17.406 2.316 1 87.44 222 ILE A N 1
ATOM 1798 C CA . ILE A 1 222 ? -6.984 15.992 2.686 1 87.44 222 ILE A CA 1
ATOM 1799 C C . ILE A 1 222 ? -7.621 15.172 1.566 1 87.44 222 ILE A C 1
ATOM 1801 O O . ILE A 1 222 ? -7.148 14.086 1.243 1 87.44 222 ILE A O 1
ATOM 1805 N N . THR A 1 223 ? -8.719 15.711 1.047 1 90.81 223 THR A N 1
ATOM 1806 C CA . THR A 1 223 ? -9.391 15.031 -0.05 1 90.81 223 THR A CA 1
ATOM 1807 C C . THR A 1 223 ? -8.461 14.875 -1.248 1 90.81 223 THR A C 1
ATOM 1809 O O . THR A 1 223 ? -8.414 13.812 -1.875 1 90.81 223 THR A O 1
ATOM 1812 N N . MET A 1 224 ? -7.703 15.828 -1.503 1 86.75 224 MET A N 1
ATOM 1813 C CA . MET A 1 224 ? -6.758 15.773 -2.613 1 86.75 224 MET A CA 1
ATOM 1814 C C . MET A 1 224 ? -5.691 14.711 -2.361 1 86.75 224 MET A C 1
ATOM 1816 O O . MET A 1 224 ? -5.297 13.992 -3.279 1 86.75 224 MET A O 1
ATOM 1820 N N . PHE A 1 225 ? -5.273 14.758 -1.194 1 85.12 225 PHE A N 1
ATOM 1821 C CA . PHE A 1 225 ? -4.281 13.758 -0.824 1 85.12 225 PHE A CA 1
ATOM 1822 C C . PHE A 1 225 ? -4.836 12.352 -1.006 1 85.12 225 PHE A C 1
ATOM 1824 O O . PHE A 1 225 ? -4.172 11.484 -1.576 1 85.12 225 PHE A O 1
ATOM 1831 N N . VAL A 1 226 ? -6.023 12.125 -0.525 1 90.62 226 VAL A N 1
ATOM 1832 C CA . VAL A 1 226 ? -6.668 10.82 -0.602 1 90.62 226 VAL A CA 1
ATOM 1833 C C . VAL A 1 226 ? -6.895 10.438 -2.064 1 90.62 226 VAL A C 1
ATOM 1835 O O . VAL A 1 226 ? -6.578 9.32 -2.477 1 90.62 226 VAL A O 1
ATOM 1838 N N . VAL A 1 227 ? -7.398 11.352 -2.812 1 90.44 227 VAL A N 1
ATOM 1839 C CA . VAL A 1 227 ? -7.672 11.086 -4.223 1 90.44 227 VAL A CA 1
ATOM 1840 C C . VAL A 1 227 ? -6.367 10.781 -4.953 1 90.44 227 VAL A C 1
ATOM 1842 O O . VAL A 1 227 ? -6.301 9.852 -5.758 1 90.44 227 VAL A O 1
ATOM 1845 N N . PHE A 1 228 ? -5.344 11.5 -4.637 1 89 228 PHE A N 1
ATOM 1846 C CA . PHE A 1 228 ? -4.039 11.336 -5.273 1 89 228 PHE A CA 1
ATOM 1847 C C . PHE A 1 228 ? -3.459 9.961 -4.965 1 89 228 PHE A C 1
ATOM 1849 O O . PHE A 1 228 ? -3.084 9.227 -5.879 1 89 228 PHE A O 1
ATOM 1856 N N . THR A 1 229 ? -3.383 9.695 -3.754 1 89.44 229 THR A N 1
ATOM 1857 C CA . THR A 1 229 ? -2.766 8.438 -3.344 1 89.44 229 THR A CA 1
ATOM 1858 C C . THR A 1 229 ? -3.619 7.25 -3.775 1 89.44 229 THR A C 1
ATOM 1860 O O . THR A 1 229 ? -3.088 6.207 -4.156 1 89.44 229 THR A O 1
ATOM 1863 N N . ALA A 1 230 ? -4.914 7.387 -3.758 1 91.94 230 ALA A N 1
ATOM 1864 C CA . ALA A 1 230 ? -5.801 6.309 -4.188 1 91.94 230 ALA A CA 1
ATOM 1865 C C . ALA A 1 230 ? -5.688 6.07 -5.691 1 91.94 230 ALA A C 1
ATOM 1867 O O . ALA A 1 230 ? -5.754 4.93 -6.152 1 91.94 230 ALA A O 1
ATOM 1868 N N . THR A 1 231 ? -5.562 7.176 -6.395 1 90.25 231 THR A N 1
ATOM 1869 C CA . THR A 1 231 ? -5.402 7.055 -7.836 1 90.25 231 THR A CA 1
ATOM 1870 C C . THR A 1 231 ? -4.113 6.316 -8.18 1 90.25 231 THR A C 1
ATOM 1872 O O . THR A 1 231 ? -4.121 5.379 -8.984 1 90.25 231 THR A O 1
ATOM 1875 N N . ILE A 1 232 ? -3.072 6.691 -7.586 1 90.94 232 ILE A N 1
ATOM 1876 C CA . ILE A 1 232 ? -1.797 6.027 -7.832 1 90.94 232 ILE A CA 1
ATOM 1877 C C . ILE A 1 232 ? -1.898 4.555 -7.445 1 90.94 232 ILE A C 1
ATOM 1879 O O . ILE A 1 232 ? -1.471 3.676 -8.195 1 90.94 232 ILE A O 1
ATOM 1883 N N . GLY A 1 233 ? -2.486 4.309 -6.348 1 91.38 233 GLY A N 1
ATOM 1884 C CA . GLY A 1 233 ? -2.666 2.939 -5.887 1 91.38 233 GLY A CA 1
ATOM 1885 C C . GLY A 1 233 ? -3.465 2.086 -6.855 1 91.38 233 GLY A C 1
ATOM 1886 O O . GLY A 1 233 ? -3.152 0.913 -7.062 1 91.38 233 GLY A O 1
ATOM 1887 N N . SER A 1 234 ? -4.449 2.695 -7.402 1 93.62 234 SER A N 1
ATOM 1888 C CA . SER A 1 234 ? -5.305 1.95 -8.32 1 93.62 234 SER A CA 1
ATOM 1889 C C . SER A 1 234 ? -4.57 1.621 -9.617 1 93.62 234 SER A C 1
ATOM 1891 O O . SER A 1 234 ? -4.801 0.569 -10.219 1 93.62 234 SER A O 1
ATOM 1893 N N . LEU A 1 235 ? -3.754 2.48 -10.039 1 93.75 235 LEU A N 1
ATOM 1894 C CA . LEU A 1 235 ? -3.004 2.262 -11.273 1 93.75 235 LEU A CA 1
ATOM 1895 C C . LEU A 1 235 ? -1.912 1.217 -11.07 1 93.75 235 LEU A C 1
ATOM 1897 O O . LEU A 1 235 ? -1.398 0.65 -12.031 1 93.75 235 LEU A O 1
ATOM 1901 N N . GLN A 1 236 ? -1.633 0.963 -9.836 1 93.19 236 GLN A N 1
ATOM 1902 C CA . GLN A 1 236 ? -0.561 0.03 -9.508 1 93.19 236 GLN A CA 1
ATOM 1903 C C . GLN A 1 236 ? -1.121 -1.295 -9 1 93.19 236 GLN A C 1
ATOM 1905 O O . GLN A 1 236 ? -0.392 -2.1 -8.414 1 93.19 236 GLN A O 1
ATOM 1910 N N . LEU A 1 237 ? -2.34 -1.504 -9.25 1 91.81 237 LEU A N 1
ATOM 1911 C CA . LEU A 1 237 ? -3.002 -2.707 -8.758 1 91.81 237 LEU A CA 1
ATOM 1912 C C . LEU A 1 237 ? -2.359 -3.959 -9.344 1 91.81 237 LEU A C 1
ATOM 1914 O O . LEU A 1 237 ? -2.27 -4.102 -10.562 1 91.81 237 LEU A O 1
ATOM 1918 N N . PHE A 1 238 ? -1.99 -4.918 -8.469 1 90.75 238 PHE A N 1
ATOM 1919 C CA . PHE A 1 238 ? -1.273 -6.102 -8.93 1 90.75 238 PHE A CA 1
ATOM 1920 C C . PHE A 1 238 ? -1.686 -7.328 -8.125 1 90.75 238 PHE A C 1
ATOM 1922 O O . PHE A 1 238 ? -2.09 -8.344 -8.695 1 90.75 238 PHE A O 1
ATOM 1929 N N . THR A 1 239 ? -1.632 -7.281 -6.801 1 85.56 239 THR A N 1
ATOM 1930 C CA . THR A 1 239 ? -1.762 -8.461 -5.945 1 85.56 239 THR A CA 1
ATOM 1931 C C . THR A 1 239 ? -3.164 -9.047 -6.047 1 85.56 239 THR A C 1
ATOM 1933 O O . THR A 1 239 ? -3.324 -10.266 -6.16 1 85.56 239 THR A O 1
ATOM 1936 N N . GLU A 1 240 ? -4.129 -8.156 -6.078 1 88.31 240 GLU A N 1
ATOM 1937 C CA . GLU A 1 240 ? -5.508 -8.641 -6.117 1 88.31 240 GLU A CA 1
ATOM 1938 C C . GLU A 1 240 ? -5.789 -9.398 -7.41 1 88.31 240 GLU A C 1
ATOM 1940 O O . GLU A 1 240 ? -6.285 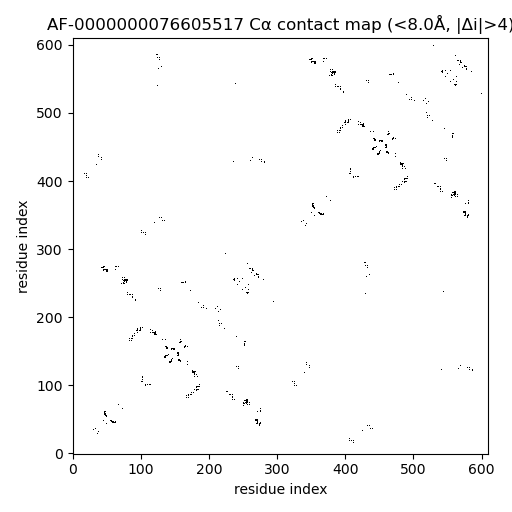-10.523 -7.379 1 88.31 240 GLU A O 1
ATOM 1945 N N . PRO A 1 241 ? -5.422 -8.797 -8.539 1 90 241 PRO A N 1
ATOM 1946 C CA . PRO A 1 241 ? -5.645 -9.555 -9.766 1 90 241 PRO A CA 1
ATOM 1947 C C . PRO A 1 241 ? -4.824 -10.844 -9.82 1 90 241 PRO A C 1
ATOM 1949 O O . PRO A 1 241 ? -5.297 -11.867 -10.32 1 90 241 PRO A O 1
ATOM 1952 N N . LEU A 1 242 ? -3.633 -10.844 -9.344 1 86.38 242 LEU A N 1
ATOM 1953 C CA . LEU A 1 242 ? -2.779 -12.023 -9.375 1 86.38 242 LEU A CA 1
ATOM 1954 C C . LEU A 1 242 ? -3.389 -13.156 -8.547 1 86.38 242 LEU A C 1
ATOM 1956 O O . LEU A 1 242 ? -3.471 -14.297 -9.016 1 86.38 242 LEU A O 1
ATOM 1960 N N . ILE A 1 243 ? -3.82 -12.844 -7.391 1 82.19 243 ILE A N 1
ATOM 1961 C CA . ILE A 1 243 ? -4.297 -13.883 -6.477 1 82.19 243 ILE A CA 1
ATOM 1962 C C . ILE A 1 243 ? -5.68 -14.352 -6.914 1 82.19 243 ILE A C 1
ATOM 1964 O O . ILE A 1 243 ? -6.008 -15.531 -6.781 1 82.19 243 ILE A O 1
ATOM 1968 N N . PHE A 1 244 ? -6.445 -13.461 -7.449 1 85.62 244 PHE A N 1
ATOM 1969 C CA . PHE A 1 244 ? -7.809 -13.805 -7.832 1 85.62 244 PHE A CA 1
ATOM 1970 C C . PHE A 1 244 ? -7.824 -14.617 -9.125 1 85.62 244 PHE A C 1
ATOM 1972 O O . PHE A 1 244 ? -8.602 -15.562 -9.258 1 85.62 244 PHE A O 1
ATOM 1979 N N . LEU A 1 245 ? -6.961 -14.25 -10.055 1 86.69 245 LEU A N 1
ATOM 1980 C CA . LEU A 1 245 ? -6.988 -14.875 -11.375 1 86.69 245 LEU A CA 1
ATOM 1981 C C . LEU A 1 245 ? -5.957 -16 -11.461 1 86.69 245 LEU A C 1
ATOM 1983 O O . LEU A 1 245 ? -6.043 -16.859 -12.344 1 86.69 245 LEU A O 1
ATOM 1987 N N . GLY A 1 246 ? -5.031 -15.961 -10.547 1 79.5 246 GLY A N 1
ATOM 1988 C CA . GLY A 1 246 ? -3.959 -16.938 -10.625 1 79.5 246 GLY A CA 1
ATOM 1989 C C . GLY A 1 246 ? -2.936 -16.625 -11.695 1 79.5 246 GLY A C 1
ATOM 1990 O O . GLY A 1 246 ? -2.941 -15.523 -12.258 1 79.5 246 GLY A O 1
ATOM 1991 N N . ARG A 1 247 ? -2.092 -17.516 -11.992 1 72.75 247 ARG A N 1
ATOM 1992 C CA . ARG A 1 247 ? -0.942 -17.312 -12.867 1 72.75 247 ARG A CA 1
ATOM 1993 C C . ARG A 1 247 ? -1.382 -17.109 -14.312 1 72.75 247 ARG A C 1
ATOM 1995 O O . ARG A 1 247 ? -0.642 -16.547 -15.125 1 72.75 247 ARG A O 1
ATOM 2002 N N . GLY A 1 248 ? -2.5 -17.594 -14.547 1 78.44 248 GLY A N 1
ATOM 2003 C CA . GLY A 1 248 ? -2.975 -17.453 -15.914 1 78.44 248 GLY A CA 1
ATOM 2004 C C . GLY A 1 248 ? -3.311 -16.031 -16.297 1 78.44 248 GLY A C 1
ATOM 2005 O O . GLY A 1 248 ? -3.158 -15.633 -17.453 1 78.44 248 GLY A O 1
ATOM 2006 N N . LEU A 1 249 ? -3.658 -15.164 -15.32 1 86.88 249 LEU A N 1
ATOM 2007 C CA . LEU A 1 249 ? -3.959 -13.758 -15.531 1 86.88 249 LEU A CA 1
ATOM 2008 C C . LEU A 1 249 ? -4.809 -13.555 -16.781 1 86.88 249 LEU A C 1
ATOM 2010 O O . LEU A 1 249 ? -4.367 -12.93 -17.75 1 86.88 249 LEU A O 1
ATOM 2014 N N . ARG A 1 250 ? -6.027 -13.953 -16.672 1 91.19 250 ARG A N 1
ATOM 2015 C CA . ARG A 1 250 ? -6.961 -13.867 -17.797 1 91.19 250 ARG A CA 1
ATOM 2016 C C . ARG A 1 250 ? -7.125 -12.43 -18.266 1 91.19 250 ARG A C 1
ATOM 2018 O O . ARG A 1 250 ? -7.086 -11.5 -17.469 1 91.19 250 ARG A O 1
ATOM 2025 N N . GLU A 1 251 ? -7.344 -12.352 -19.547 1 94.06 251 GLU A N 1
ATOM 2026 C CA . GLU A 1 251 ? -7.387 -11.055 -20.203 1 94.06 251 GLU A CA 1
ATOM 2027 C C . GLU A 1 251 ? -8.492 -10.18 -19.625 1 94.06 251 GLU A C 1
ATOM 2029 O O . GLU A 1 251 ? -8.367 -8.953 -19.594 1 94.06 251 GLU A O 1
ATOM 2034 N N . GLU A 1 252 ? -9.477 -10.797 -19.094 1 93.62 252 GLU A N 1
ATOM 2035 C CA . GLU A 1 252 ? -10.656 -10.086 -18.609 1 93.62 252 GLU A CA 1
ATOM 2036 C C . GLU A 1 252 ? -10.32 -9.258 -17.375 1 93.62 252 GLU A C 1
ATOM 2038 O O . GLU A 1 252 ? -11.008 -8.273 -17.062 1 93.62 252 GLU A O 1
ATOM 2043 N N . GLY A 1 253 ? -9.211 -9.656 -16.688 1 95 253 GLY A N 1
ATOM 2044 C CA . GLY A 1 253 ? -8.961 -8.977 -15.43 1 95 253 GLY A CA 1
ATOM 2045 C C . GLY A 1 253 ? -7.508 -8.586 -15.25 1 95 253 GLY A C 1
ATOM 2046 O O . GLY A 1 253 ? -7.133 -8.039 -14.211 1 95 253 GLY A O 1
ATOM 2047 N N . ILE A 1 254 ? -6.746 -8.797 -16.297 1 96.06 254 ILE A N 1
ATOM 2048 C CA . ILE A 1 254 ? -5.324 -8.516 -16.156 1 96.06 254 ILE A CA 1
ATOM 2049 C C . ILE A 1 254 ? -5.102 -7.008 -16.094 1 96.06 254 ILE A C 1
ATOM 2051 O O . ILE A 1 254 ? -5.652 -6.254 -16.906 1 96.06 254 ILE A O 1
ATOM 2055 N N . THR A 1 255 ? -4.371 -6.547 -15.078 1 96.38 255 THR A N 1
ATOM 2056 C CA . THR A 1 255 ? -3.998 -5.145 -14.938 1 96.38 255 THR A CA 1
ATOM 2057 C C . THR A 1 255 ? -2.629 -4.883 -15.555 1 96.38 255 THR A C 1
ATOM 2059 O O . THR A 1 255 ? -1.927 -5.82 -15.945 1 96.38 255 THR A O 1
ATOM 2062 N N . MET A 1 256 ? -2.293 -3.635 -15.672 1 96.06 256 MET A N 1
ATOM 2063 C CA . MET A 1 256 ? -1.029 -3.266 -16.312 1 96.06 256 MET A CA 1
ATOM 2064 C C . MET A 1 256 ? 0.155 -3.824 -15.523 1 96.06 256 MET A C 1
ATOM 2066 O O . MET A 1 256 ? 1.101 -4.352 -16.109 1 96.06 256 MET A O 1
ATOM 2070 N N . VAL A 1 257 ? 0.12 -3.758 -14.234 1 94.38 257 VAL A N 1
ATOM 2071 C CA . VAL A 1 257 ? 1.239 -4.234 -13.43 1 94.38 257 VAL A CA 1
ATOM 2072 C C . VAL A 1 257 ? 1.32 -5.758 -13.508 1 94.38 257 VAL A C 1
ATOM 2074 O O . VAL A 1 257 ? 2.414 -6.328 -13.531 1 94.38 257 VAL A O 1
ATOM 2077 N N . ALA A 1 258 ? 0.159 -6.379 -13.57 1 93.25 258 ALA A N 1
ATOM 2078 C CA . ALA A 1 258 ? 0.15 -7.828 -13.75 1 93.25 258 ALA A CA 1
ATOM 2079 C C . ALA A 1 258 ? 0.725 -8.211 -15.109 1 93.25 258 ALA A C 1
ATOM 2081 O O . ALA A 1 258 ? 1.416 -9.227 -15.234 1 93.25 258 ALA A O 1
ATOM 2082 N N . TYR A 1 259 ? 0.389 -7.426 -16.094 1 94.75 259 TYR A N 1
ATOM 2083 C CA . TYR A 1 259 ? 0.937 -7.633 -17.438 1 94.75 259 TYR A CA 1
ATOM 2084 C C . TYR A 1 259 ? 2.459 -7.547 -17.422 1 94.75 259 TYR A C 1
ATOM 2086 O O . TYR A 1 259 ? 3.139 -8.391 -18 1 94.75 259 TYR A O 1
ATOM 2094 N N . LEU A 1 260 ? 2.908 -6.57 -16.734 1 92.31 260 LEU A N 1
ATOM 2095 C CA . LEU A 1 260 ? 4.352 -6.406 -16.578 1 92.31 260 LEU A CA 1
ATOM 2096 C C . LEU A 1 260 ? 4.965 -7.598 -15.859 1 92.31 260 LEU A C 1
ATOM 2098 O O . LEU A 1 260 ? 6.039 -8.07 -16.234 1 92.31 260 LEU A O 1
ATOM 2102 N N . TRP A 1 261 ? 4.367 -7.957 -14.859 1 89.81 261 TRP A N 1
ATOM 2103 C CA . TRP A 1 261 ? 4.863 -9.078 -14.07 1 89.81 261 TRP A CA 1
ATOM 2104 C C . TRP A 1 261 ? 4.934 -10.352 -14.914 1 89.81 261 TRP A C 1
ATOM 2106 O O . TRP A 1 261 ? 5.93 -11.078 -14.867 1 89.81 261 TRP A O 1
ATOM 2116 N N . ARG A 1 262 ? 3.91 -10.609 -15.617 1 91 262 ARG A N 1
ATOM 2117 C CA . ARG A 1 262 ? 3.855 -11.773 -16.484 1 91 262 ARG A CA 1
ATOM 2118 C C . ARG A 1 262 ? 4.996 -11.758 -17.5 1 91 262 ARG A C 1
ATOM 2120 O O . ARG A 1 262 ? 5.703 -12.75 -17.672 1 91 262 ARG A O 1
ATOM 2127 N N . ASP A 1 263 ? 5.219 -10.672 -18.141 1 90.94 263 ASP A N 1
ATOM 2128 C CA . ASP A 1 263 ? 6.266 -10.57 -19.156 1 90.94 263 ASP A CA 1
ATOM 2129 C C . ASP A 1 263 ? 7.648 -10.742 -18.531 1 90.94 263 ASP A C 1
ATOM 2131 O O . ASP A 1 263 ? 8.5 -11.438 -19.078 1 90.94 263 ASP A O 1
ATOM 2135 N N . ALA A 1 264 ? 7.863 -10.164 -17.406 1 87.56 264 ALA A N 1
ATOM 2136 C CA . ALA A 1 264 ? 9.18 -10.195 -16.766 1 87.56 264 ALA A CA 1
ATOM 2137 C C . ALA A 1 264 ? 9.453 -11.555 -16.141 1 87.56 264 ALA A C 1
ATOM 2139 O O . ALA A 1 264 ? 10.531 -12.125 -16.328 1 87.56 264 ALA A O 1
ATOM 2140 N N . PHE A 1 265 ? 8.469 -12.125 -15.484 1 84.62 265 PHE A N 1
ATOM 2141 C CA . PHE A 1 265 ? 8.805 -13.211 -14.578 1 84.62 265 PHE A CA 1
ATOM 2142 C C . PHE A 1 265 ? 8.164 -14.523 -15.039 1 84.62 265 PHE A C 1
ATOM 2144 O O . PHE A 1 265 ? 8.508 -15.594 -14.539 1 84.62 265 PHE A O 1
ATOM 2151 N N . VAL A 1 266 ? 7.254 -14.414 -15.898 1 85.12 266 VAL A N 1
ATOM 2152 C CA . VAL A 1 266 ? 6.707 -15.641 -16.484 1 85.12 266 VAL A CA 1
ATOM 2153 C C . VAL A 1 266 ? 7.336 -15.883 -17.844 1 85.12 266 VAL A C 1
ATOM 2155 O O . VAL A 1 266 ? 7.855 -16.969 -18.109 1 85.12 266 VAL A O 1
ATOM 2158 N N . TYR A 1 267 ? 7.41 -14.844 -18.656 1 89.38 267 TYR A N 1
ATOM 2159 C CA . TYR A 1 267 ? 7.957 -14.984 -20 1 89.38 267 TYR A CA 1
ATOM 2160 C C . TYR A 1 267 ? 9.453 -14.672 -20.016 1 89.38 267 TYR A C 1
ATOM 2162 O O . TYR A 1 267 ? 10.125 -14.898 -21.016 1 89.38 267 TYR A O 1
ATOM 2170 N N . ASN A 1 268 ? 9.984 -14.148 -18.938 1 88.38 268 ASN A N 1
ATOM 2171 C CA . ASN A 1 268 ? 11.383 -13.75 -18.828 1 88.38 268 ASN A CA 1
ATOM 2172 C C . ASN A 1 268 ? 11.773 -12.742 -19.906 1 88.38 268 ASN A C 1
ATOM 2174 O O . ASN A 1 268 ? 12.859 -12.836 -20.484 1 88.38 268 ASN A O 1
ATOM 2178 N N . SER A 1 269 ? 10.852 -11.961 -20.281 1 91.44 269 SER A N 1
ATOM 2179 C CA . SER A 1 269 ? 11.102 -10.891 -21.234 1 91.44 269 SER A CA 1
ATOM 2180 C C . SER A 1 269 ? 11.172 -9.531 -20.547 1 91.44 269 SER A C 1
ATOM 2182 O O . SER A 1 269 ? 10.211 -8.758 -20.594 1 91.44 269 SER A O 1
ATOM 2184 N N . PHE A 1 270 ? 12.352 -9.219 -20.141 1 88.88 270 PHE A N 1
ATOM 2185 C CA . PHE A 1 270 ? 12.523 -8.016 -19.328 1 88.88 270 PHE A CA 1
ATOM 2186 C C . PHE A 1 270 ? 12.469 -6.766 -20.203 1 88.88 270 PHE A C 1
ATOM 2188 O O . PHE A 1 270 ? 12.148 -5.68 -19.703 1 88.88 270 PHE A O 1
ATOM 2195 N N . GLY A 1 271 ? 12.742 -6.926 -21.453 1 91.75 271 GLY A N 1
ATOM 2196 C CA . GLY A 1 271 ? 12.633 -5.797 -22.359 1 91.75 271 GLY A CA 1
ATOM 2197 C C . GLY A 1 271 ? 11.211 -5.324 -22.547 1 91.75 271 GLY A C 1
ATOM 2198 O O . GLY A 1 271 ? 10.922 -4.133 -22.406 1 91.75 271 GLY A O 1
ATOM 2199 N N . THR A 1 272 ? 10.344 -6.309 -22.828 1 93.38 272 THR A N 1
ATOM 2200 C CA . THR A 1 272 ? 8.945 -5.957 -23.031 1 93.38 272 THR A CA 1
ATOM 2201 C C . THR A 1 272 ? 8.32 -5.461 -21.719 1 93.38 272 THR A C 1
ATOM 2203 O O . THR A 1 272 ? 7.504 -4.535 -21.734 1 93.38 272 THR A O 1
ATOM 2206 N N . ALA A 1 273 ? 8.742 -6.07 -20.641 1 92.38 273 ALA A N 1
ATOM 2207 C CA . ALA A 1 273 ? 8.258 -5.629 -19.344 1 92.38 273 ALA A CA 1
ATOM 2208 C C . ALA A 1 273 ? 8.664 -4.188 -19.062 1 92.38 273 ALA A C 1
ATOM 2210 O O . ALA A 1 273 ? 7.867 -3.393 -18.562 1 92.38 273 ALA A O 1
ATOM 2211 N N . SER A 1 274 ? 9.852 -3.898 -19.391 1 91 274 SER A N 1
ATOM 2212 C CA . SER A 1 274 ? 10.367 -2.549 -19.188 1 91 274 SER A CA 1
ATOM 2213 C C . SER A 1 274 ? 9.648 -1.54 -20.078 1 91 274 SER A C 1
ATOM 2215 O O . SER A 1 274 ? 9.352 -0.423 -19.641 1 91 274 SER A O 1
ATOM 2217 N N . ALA A 1 275 ? 9.414 -1.918 -21.25 1 93.94 275 ALA A N 1
ATOM 2218 C CA . ALA A 1 275 ? 8.664 -1.046 -22.156 1 93.94 275 ALA A CA 1
ATOM 2219 C C . ALA A 1 275 ? 7.277 -0.737 -21.609 1 93.94 275 ALA A C 1
ATOM 2221 O O . ALA A 1 275 ? 6.848 0.419 -21.594 1 93.94 275 ALA A O 1
ATOM 2222 N N . ALA A 1 276 ? 6.617 -1.752 -21.141 1 94.19 276 ALA A N 1
ATOM 2223 C CA . ALA A 1 276 ? 5.293 -1.568 -20.547 1 94.19 276 ALA A CA 1
ATOM 2224 C C . ALA A 1 276 ? 5.371 -0.7 -19.297 1 94.19 276 ALA A C 1
ATOM 2226 O O . ALA A 1 276 ? 4.473 0.103 -19.031 1 94.19 276 ALA A O 1
ATOM 2227 N N . ALA A 1 277 ? 6.426 -0.876 -18.578 1 92 277 ALA A N 1
ATOM 2228 C CA . ALA A 1 277 ? 6.633 -0.097 -17.359 1 92 277 ALA A CA 1
ATOM 2229 C C . ALA A 1 277 ? 6.773 1.39 -17.672 1 92 277 ALA A C 1
ATOM 2231 O O . ALA A 1 277 ? 6.281 2.238 -16.922 1 92 277 ALA A O 1
ATOM 2232 N N . ILE A 1 278 ? 7.395 1.708 -18.703 1 90.94 278 ILE A N 1
ATOM 2233 C CA . ILE A 1 278 ? 7.566 3.098 -19.125 1 90.94 278 ILE A CA 1
ATOM 2234 C C . ILE A 1 278 ? 6.207 3.703 -19.469 1 90.94 278 ILE A C 1
ATOM 2236 O O . ILE A 1 278 ? 5.902 4.828 -19.078 1 90.94 278 ILE A O 1
ATOM 2240 N N . VAL A 1 279 ? 5.465 2.945 -20.156 1 93.75 279 VAL A N 1
ATOM 2241 C CA . VAL A 1 279 ? 4.141 3.43 -20.531 1 93.75 279 VAL A CA 1
ATOM 2242 C C . VAL A 1 279 ? 3.303 3.678 -19.281 1 93.75 279 VAL A C 1
ATOM 2244 O O . VAL A 1 279 ? 2.652 4.719 -19.156 1 93.75 279 VAL A O 1
ATOM 2247 N N . LEU A 1 280 ? 3.34 2.691 -18.391 1 92.88 280 LEU A N 1
ATOM 2248 C CA . LEU A 1 280 ? 2.607 2.854 -17.141 1 92.88 280 LEU A CA 1
ATOM 2249 C C . LEU A 1 280 ? 3.107 4.07 -16.359 1 92.88 280 LEU A C 1
ATOM 2251 O O . LEU A 1 280 ? 2.309 4.844 -15.828 1 92.88 280 LEU A O 1
ATOM 2255 N N . PHE A 1 281 ? 4.391 4.211 -16.328 1 89.44 281 PHE A N 1
ATOM 2256 C CA . PHE A 1 281 ? 5 5.352 -15.648 1 89.44 281 PHE A CA 1
ATOM 2257 C C . PHE A 1 281 ? 4.5 6.664 -16.234 1 89.44 281 PHE A C 1
ATOM 2259 O O . PHE A 1 281 ? 4.148 7.586 -15.508 1 89.44 281 PHE A O 1
ATOM 2266 N N . LEU A 1 282 ? 4.438 6.805 -17.5 1 91.19 282 LEU A N 1
ATOM 2267 C CA . LEU A 1 282 ? 3.979 8.008 -18.188 1 91.19 282 LEU A CA 1
ATOM 2268 C C . LEU A 1 282 ? 2.506 8.273 -17.891 1 91.19 282 LEU A C 1
ATOM 2270 O O . LEU A 1 282 ? 2.104 9.422 -17.703 1 91.19 282 LEU A O 1
ATOM 2274 N N . ILE A 1 283 ? 1.725 7.246 -17.844 1 93.94 283 ILE A N 1
ATOM 2275 C CA . ILE A 1 283 ? 0.307 7.391 -17.516 1 93.94 283 ILE A CA 1
ATOM 2276 C C . ILE A 1 283 ? 0.147 7.934 -16.109 1 93.94 283 ILE A C 1
ATOM 2278 O O . ILE A 1 283 ? -0.615 8.875 -15.883 1 93.94 283 ILE A O 1
ATOM 2282 N N . ILE A 1 284 ? 0.913 7.391 -15.18 1 90.56 284 ILE A N 1
ATOM 2283 C CA . ILE A 1 284 ? 0.807 7.781 -13.781 1 90.56 284 ILE A CA 1
ATOM 2284 C C . ILE A 1 284 ? 1.256 9.234 -13.617 1 90.56 284 ILE A C 1
ATOM 2286 O O . ILE A 1 284 ? 0.581 10.023 -12.961 1 90.56 284 ILE A O 1
ATOM 2290 N N . ILE A 1 285 ? 2.348 9.594 -14.234 1 86.62 285 ILE A N 1
ATOM 2291 C CA . ILE A 1 285 ? 2.873 10.945 -14.102 1 86.62 285 ILE A CA 1
ATOM 2292 C C . ILE A 1 285 ? 1.885 11.945 -14.703 1 86.62 285 ILE A C 1
ATOM 2294 O O . ILE A 1 285 ? 1.68 13.031 -14.156 1 86.62 285 ILE A O 1
ATOM 2298 N N . THR A 1 286 ? 1.309 11.602 -15.812 1 90.5 286 THR A N 1
ATOM 2299 C CA . THR A 1 286 ? 0.348 12.477 -16.484 1 90.5 286 THR A CA 1
ATOM 2300 C C . THR A 1 286 ? -0.889 12.68 -15.609 1 90.5 286 THR A C 1
ATOM 2302 O O . THR A 1 286 ? -1.332 13.812 -15.398 1 90.5 286 THR A O 1
ATOM 2305 N N . LEU A 1 287 ? -1.365 11.625 -15.023 1 87.31 287 LEU A N 1
ATOM 2306 C CA . LEU A 1 287 ? -2.557 11.719 -14.188 1 87.31 287 LEU A CA 1
ATOM 2307 C C . LEU A 1 287 ? -2.248 12.461 -12.891 1 87.31 287 LEU A C 1
ATOM 2309 O O . LEU A 1 287 ? -3.08 13.219 -12.391 1 87.31 287 LEU A O 1
ATOM 2313 N N . THR A 1 288 ? -1.104 12.172 -12.383 1 78.69 288 THR A N 1
ATOM 2314 C CA . THR A 1 288 ? -0.689 12.859 -11.172 1 78.69 288 THR A CA 1
ATOM 2315 C C . THR A 1 288 ? -0.534 14.359 -11.43 1 78.69 288 THR A C 1
ATOM 2317 O O . THR A 1 288 ? -0.934 15.18 -10.602 1 78.69 288 THR A O 1
ATOM 2320 N N . ALA A 1 289 ? 0.045 14.734 -12.539 1 80.69 289 ALA A N 1
ATOM 2321 C CA . ALA A 1 289 ? 0.198 16.141 -12.93 1 80.69 289 ALA A CA 1
ATOM 2322 C C . ALA A 1 289 ? -1.16 16.812 -13.094 1 80.69 289 ALA A C 1
ATOM 2324 O O . ALA A 1 289 ? -1.351 17.953 -12.664 1 80.69 289 ALA A O 1
ATOM 2325 N N . ILE A 1 290 ? -2.057 16.094 -13.633 1 83.75 290 ILE A N 1
ATOM 2326 C CA . ILE A 1 290 ? -3.404 16.609 -13.82 1 83.75 290 ILE A CA 1
ATOM 2327 C C . ILE A 1 290 ? -4.059 16.859 -12.469 1 83.75 290 ILE A C 1
ATOM 2329 O O . ILE A 1 290 ? -4.688 17.891 -12.25 1 83.75 290 ILE A O 1
ATOM 2333 N N . ASN A 1 291 ? -3.891 15.906 -11.625 1 75.44 291 ASN A N 1
ATOM 2334 C CA . ASN A 1 291 ? -4.449 16.047 -10.289 1 75.44 291 ASN A CA 1
ATOM 2335 C C . ASN A 1 291 ? -3.855 17.25 -9.555 1 75.44 291 ASN A C 1
ATOM 2337 O O . ASN A 1 291 ? -4.57 17.969 -8.852 1 75.44 291 ASN A O 1
ATOM 2341 N N . LEU A 1 292 ? -2.594 17.531 -9.703 1 71.62 292 LEU A N 1
ATOM 2342 C CA . LEU A 1 292 ? -1.922 18.656 -9.062 1 71.62 292 LEU A CA 1
ATOM 2343 C C . LEU A 1 292 ? -2.4 19.984 -9.648 1 71.62 292 LEU A C 1
ATOM 2345 O O . LEU A 1 292 ? -2.559 20.969 -8.922 1 71.62 292 LEU A O 1
ATOM 2349 N N . LEU A 1 293 ? -2.646 19.953 -10.898 1 74.62 293 LEU A N 1
ATOM 2350 C CA . LEU A 1 293 ? -3.107 21.156 -11.562 1 74.62 293 LEU A CA 1
ATOM 2351 C C . LEU A 1 293 ? -4.516 21.531 -11.102 1 74.62 293 LEU A C 1
ATOM 2353 O O . LEU A 1 293 ? -4.812 22.703 -10.891 1 74.62 293 LEU A O 1
ATOM 2357 N N . ILE A 1 294 ? -5.258 20.547 -10.914 1 72.12 294 ILE A N 1
ATOM 2358 C CA . ILE A 1 294 ? -6.629 20.781 -10.461 1 72.12 294 ILE A CA 1
ATOM 2359 C C . ILE A 1 294 ? -6.621 21.266 -9.016 1 72.12 294 ILE A C 1
ATOM 2361 O O . ILE A 1 294 ? -7.367 22.188 -8.664 1 72.12 294 ILE A O 1
ATOM 2365 N N . THR A 1 295 ? -5.789 20.719 -8.297 1 64.81 295 THR A N 1
ATOM 2366 C CA . THR A 1 295 ? -5.711 21.078 -6.883 1 64.81 295 THR A CA 1
ATOM 2367 C C . THR A 1 295 ? -5.137 22.484 -6.711 1 64.81 295 THR A C 1
ATOM 2369 O O . THR A 1 295 ? -5.598 23.25 -5.859 1 64.81 295 THR A O 1
ATOM 2372 N N . ASN A 1 296 ? -4.082 22.781 -7.434 1 61.97 296 ASN A N 1
ATOM 2373 C CA . ASN A 1 296 ? -3.494 24.109 -7.367 1 61.97 296 ASN A CA 1
ATOM 2374 C C . ASN A 1 296 ? -4.477 25.172 -7.836 1 61.97 296 ASN A C 1
ATOM 2376 O O . ASN A 1 296 ? -4.496 26.281 -7.297 1 61.97 296 ASN A O 1
ATOM 2380 N N . GLN A 1 297 ? -5.164 24.797 -8.766 1 57.09 297 GLN A N 1
ATOM 2381 C CA . GLN A 1 297 ? -6.156 25.75 -9.234 1 57.09 297 GLN A CA 1
ATOM 2382 C C . GLN A 1 297 ? -7.246 25.984 -8.195 1 57.09 297 GLN A C 1
ATOM 2384 O O . GLN A 1 297 ? -7.719 27.109 -8.016 1 57.09 297 GLN A O 1
ATOM 2389 N N . LEU A 1 298 ? -7.488 24.953 -7.547 1 53.03 298 LEU A N 1
ATOM 2390 C CA . LEU A 1 298 ? -8.508 25.062 -6.516 1 53.03 298 LEU A CA 1
ATOM 2391 C C . LEU A 1 298 ? -7.965 25.797 -5.289 1 53.03 298 LEU A C 1
ATOM 2393 O O . LEU A 1 298 ? -8.703 26.484 -4.594 1 53.03 298 LEU A O 1
ATOM 2397 N N . GLY A 1 299 ? -6.73 25.531 -4.922 1 50.94 299 GLY A N 1
ATOM 2398 C CA . GLY A 1 299 ? -6.105 26.266 -3.826 1 50.94 299 GLY A CA 1
ATOM 2399 C C . GLY A 1 299 ? -5.828 27.719 -4.156 1 50.94 299 GLY A C 1
ATOM 2400 O O . GLY A 1 299 ? -5.883 28.578 -3.275 1 50.94 299 GLY A O 1
ATOM 2401 N N . ARG A 1 300 ? -5.414 28.125 -5.324 1 50.03 300 ARG A N 1
ATOM 2402 C CA . ARG A 1 300 ? -5.195 29.5 -5.738 1 50.03 300 ARG A CA 1
ATOM 2403 C C . ARG A 1 300 ? -6.504 30.297 -5.723 1 50.03 300 ARG A C 1
ATOM 2405 O O . ARG A 1 300 ? -6.5 31.5 -5.5 1 50.03 300 ARG A O 1
ATOM 2412 N N . SER A 1 301 ? -7.48 29.688 -6.012 1 44.03 301 SER A N 1
ATOM 2413 C CA . SER A 1 301 ? -8.672 30.531 -6.039 1 44.03 301 SER A CA 1
ATOM 2414 C C . SER A 1 301 ? -8.953 31.125 -4.668 1 44.03 301 SER A C 1
ATOM 2416 O O . SER A 1 301 ? -9.617 32.156 -4.559 1 44.03 301 SER A O 1
ATOM 2418 N N . LYS A 1 302 ? -8.609 30.562 -3.553 1 43.94 302 LYS A N 1
ATOM 2419 C CA . LYS A 1 302 ? -9.008 31.25 -2.324 1 43.94 302 LYS A CA 1
ATOM 2420 C C . LYS A 1 302 ? -8.023 32.344 -1.966 1 43.94 302 LYS A C 1
ATOM 2422 O O . LYS A 1 302 ? -8.242 33.094 -1.014 1 43.94 302 LYS A O 1
ATOM 2427 N N . LYS A 1 303 ? -6.742 32.469 -2.338 1 41.84 303 LYS A N 1
ATOM 2428 C CA . LYS A 1 303 ? -5.992 33.656 -1.96 1 41.84 303 LYS A CA 1
ATOM 2429 C C . LYS A 1 303 ? -6.621 34.906 -2.553 1 41.84 303 LYS A C 1
ATOM 2431 O O . LYS A 1 303 ? -6.301 36.031 -2.141 1 41.84 303 LYS A O 1
ATOM 2436 N N . VAL A 1 304 ? -7.34 34.844 -3.691 1 36.22 304 VAL A N 1
ATOM 2437 C CA . VAL A 1 304 ? -7.836 36.125 -4.211 1 36.22 304 VAL A CA 1
ATOM 2438 C C . VAL A 1 304 ? -9.172 36.469 -3.557 1 36.22 304 VAL A C 1
ATOM 2440 O O . VAL A 1 304 ? -9.695 37.562 -3.736 1 36.22 304 VAL A O 1
ATOM 2443 N N . SER A 1 305 ? -9.898 35.531 -2.998 1 31.27 305 SER A N 1
ATOM 2444 C CA . SER A 1 305 ? -11.039 36.219 -2.416 1 31.27 305 SER A CA 1
ATOM 2445 C C . SER A 1 305 ? -10.734 36.688 -0.994 1 31.27 305 SER A C 1
ATOM 2447 O O . SER A 1 305 ? -10.023 36 -0.255 1 31.27 305 SER A O 1
ATOM 2449 N N . MET B 1 1 ? -61.312 18.703 28.406 1 34.62 1 MET B N 1
ATOM 2450 C CA . MET B 1 1 ? -60.031 19.266 27.969 1 34.62 1 MET B CA 1
ATOM 2451 C C . MET B 1 1 ? -59.031 18.156 27.688 1 34.62 1 MET B C 1
ATOM 2453 O O . MET B 1 1 ? -58.531 17.516 28.609 1 34.62 1 MET B O 1
ATOM 2457 N N . ALA B 1 2 ? -59.188 17.438 26.641 1 39.25 2 ALA B N 1
ATOM 2458 C CA . ALA B 1 2 ? -58.438 16.219 26.234 1 39.25 2 ALA B CA 1
ATOM 2459 C C . ALA B 1 2 ? -56.969 16.516 26.031 1 39.25 2 ALA B C 1
ATOM 2461 O O . ALA B 1 2 ? -56.594 17.438 25.312 1 39.25 2 ALA B O 1
ATOM 2462 N N . THR B 1 3 ? -56.125 16.391 27.078 1 38.22 3 THR B N 1
ATOM 2463 C CA . THR B 1 3 ? -54.688 16.469 27.016 1 38.22 3 THR B CA 1
ATOM 2464 C C . THR B 1 3 ? -54.156 15.688 25.828 1 38.22 3 THR B C 1
ATOM 2466 O O . THR B 1 3 ? -54.312 14.477 25.734 1 38.22 3 THR B O 1
ATOM 2469 N N . THR B 1 4 ? -54.312 16.25 24.656 1 40.47 4 THR B N 1
ATOM 2470 C CA . THR B 1 4 ? -53.688 15.672 23.469 1 40.47 4 THR B CA 1
ATOM 2471 C C . THR B 1 4 ? -52.25 15.219 23.766 1 40.47 4 THR B C 1
ATOM 2473 O O . THR B 1 4 ? -51.406 16.016 24.156 1 40.47 4 THR B O 1
ATOM 2476 N N . LYS B 1 5 ? -52.125 14.086 24.25 1 40.19 5 LYS B N 1
ATOM 2477 C CA . LYS B 1 5 ? -50.812 13.469 24.484 1 40.19 5 LYS B CA 1
ATOM 2478 C C . LYS B 1 5 ? -49.844 13.789 23.344 1 40.19 5 LYS B C 1
ATOM 2480 O O . LYS B 1 5 ? -50.094 13.445 22.188 1 40.19 5 LYS B O 1
ATOM 2485 N N . LYS B 1 6 ? -49.219 14.945 23.422 1 43.19 6 LYS B N 1
ATOM 2486 C CA . LYS B 1 6 ? -48.094 15.336 22.547 1 43.19 6 LYS B CA 1
ATOM 2487 C C . LYS B 1 6 ? -47.219 14.141 22.234 1 43.19 6 LYS B C 1
ATOM 2489 O O . LYS B 1 6 ? -46.719 13.461 23.141 1 43.19 6 LYS B O 1
ATOM 2494 N N . SER B 1 7 ? -47.469 13.375 21.234 1 45.31 7 SER B N 1
ATOM 2495 C CA . SER B 1 7 ? -46.656 12.289 20.719 1 45.31 7 SER B CA 1
ATOM 2496 C C . SER B 1 7 ? -45.188 12.547 21 1 45.31 7 SER B C 1
ATOM 2498 O O . SER B 1 7 ? -44.656 13.641 20.719 1 45.31 7 SER B O 1
ATOM 2500 N N . LYS B 1 8 ? -44.594 12.141 22.109 1 46.34 8 LYS B N 1
ATOM 2501 C CA . LYS B 1 8 ? -43.25 12.289 22.625 1 46.34 8 LYS B CA 1
ATOM 2502 C C . LYS B 1 8 ? -42.219 12.18 21.516 1 46.34 8 LYS B C 1
ATOM 2504 O O . LYS B 1 8 ? -41.906 11.078 21.062 1 46.34 8 LYS B O 1
ATOM 2509 N N . GLY B 1 9 ? -42.25 12.891 20.391 1 48.84 9 GLY B N 1
ATOM 2510 C CA . GLY B 1 9 ? -41.219 13 19.344 1 48.84 9 GLY B CA 1
ATOM 2511 C C . GLY B 1 9 ? -39.812 12.852 19.859 1 48.84 9 GLY B C 1
ATOM 2512 O O . GLY B 1 9 ? -39.562 13.062 21.047 1 48.84 9 GLY B O 1
ATOM 2513 N N . LEU B 1 10 ? -39.156 11.828 19.25 1 59.12 10 LEU B N 1
ATOM 2514 C CA . LEU B 1 10 ? -37.781 11.641 19.641 1 59.12 10 LEU B CA 1
ATOM 2515 C C . LEU B 1 10 ? -37.094 12.977 19.891 1 59.12 10 LEU B C 1
ATOM 2517 O O . LEU B 1 10 ? -37.344 13.953 19.188 1 59.12 10 LEU B O 1
ATOM 2521 N N . THR B 1 11 ? -36.625 13.18 21.094 1 65 11 THR B N 1
ATOM 2522 C CA . THR B 1 11 ? -35.844 14.375 21.359 1 65 11 THR B CA 1
ATOM 2523 C C . THR B 1 11 ? -34.906 14.672 20.188 1 65 11 THR B C 1
ATOM 2525 O O . THR B 1 11 ? -34.531 13.758 19.453 1 65 11 THR B O 1
ATOM 2528 N N . GLU B 1 12 ? -34.844 15.844 19.734 1 66.56 12 GLU B N 1
ATOM 2529 C CA . GLU B 1 12 ? -33.938 16.281 18.656 1 66.56 12 GLU B CA 1
ATOM 2530 C C . GLU B 1 12 ? -32.625 15.523 18.703 1 66.56 12 GLU B C 1
ATOM 2532 O O . GLU B 1 12 ? -32.062 15.164 17.656 1 66.56 12 GLU B O 1
ATOM 2537 N N . LYS B 1 13 ? -32.25 15.211 19.906 1 71 13 LYS B N 1
ATOM 2538 C CA . LYS B 1 13 ? -31.016 14.469 20.078 1 71 13 LYS B CA 1
ATOM 2539 C C . LYS B 1 13 ? -31.156 13.031 19.594 1 71 13 LYS B C 1
ATOM 2541 O O . LYS B 1 13 ? -30.266 12.516 18.922 1 71 13 LYS B O 1
ATOM 2546 N N . LYS B 1 14 ? -32.25 12.469 19.984 1 75.12 14 LYS B N 1
ATOM 2547 C CA . LYS B 1 14 ? -32.5 11.078 19.578 1 75.12 14 LYS B CA 1
ATOM 2548 C C . LYS B 1 14 ? -32.719 10.977 18.078 1 75.12 14 LYS B C 1
ATOM 2550 O O . LYS B 1 14 ? -32.312 10.016 17.438 1 75.12 14 LYS B O 1
ATOM 2555 N N . ARG B 1 15 ? -33.281 11.961 17.516 1 69.69 15 ARG B N 1
ATOM 2556 C CA . ARG B 1 15 ? -33.531 11.977 16.078 1 69.69 15 ARG B CA 1
ATOM 2557 C C . ARG B 1 15 ? -32.219 12.102 15.281 1 69.69 15 ARG B C 1
ATOM 2559 O O . ARG B 1 15 ? -32.062 11.438 14.266 1 69.69 15 ARG B O 1
ATOM 2566 N N . THR B 1 16 ? -31.391 12.945 15.82 1 69.81 16 THR B N 1
ATOM 2567 C CA . THR B 1 16 ? -30.109 13.141 15.156 1 69.81 16 THR B CA 1
ATOM 2568 C C . THR B 1 16 ? -29.266 11.875 15.25 1 69.81 16 THR B C 1
ATOM 2570 O O . THR B 1 16 ? -28.594 11.492 14.281 1 69.81 16 THR B O 1
ATOM 2573 N N . ALA B 1 17 ? -29.406 11.234 16.391 1 74.12 17 ALA B N 1
ATOM 2574 C CA . ALA B 1 17 ? -28.672 9.992 16.562 1 74.12 17 ALA B CA 1
ATOM 2575 C C . ALA B 1 17 ? -29.188 8.906 15.633 1 74.12 17 ALA B C 1
ATOM 2577 O O . ALA B 1 17 ? -28.406 8.18 15.016 1 74.12 17 ALA B O 1
ATOM 2578 N N . LEU B 1 18 ? -30.438 8.789 15.586 1 75.94 18 LEU B N 1
ATOM 2579 C CA . LEU B 1 18 ? -31.062 7.785 14.727 1 75.94 18 LEU B CA 1
ATOM 2580 C C . LEU B 1 18 ? -30.734 8.047 13.258 1 75.94 18 LEU B C 1
ATOM 2582 O O . LEU B 1 18 ? -30.531 7.109 12.484 1 75.94 18 LEU B O 1
ATOM 2586 N N . SER B 1 19 ? -30.641 9.281 12.977 1 71.81 19 SER B N 1
ATOM 2587 C CA . SER B 1 19 ? -30.281 9.641 11.609 1 71.81 19 SER B CA 1
ATOM 2588 C C . SER B 1 19 ? -28.844 9.219 11.281 1 71.81 19 SER B C 1
ATOM 2590 O O . SER B 1 19 ? -28.578 8.75 10.18 1 71.81 19 SER B O 1
ATOM 2592 N N . ALA B 1 20 ? -28.047 9.359 12.266 1 71.5 20 ALA B N 1
ATOM 2593 C CA . ALA B 1 20 ? -26.656 8.961 12.062 1 71.5 20 ALA B CA 1
ATOM 2594 C C . ALA B 1 20 ? -26.547 7.453 11.875 1 71.5 20 ALA B C 1
ATOM 2596 O O . ALA B 1 20 ? -25.844 6.988 10.969 1 71.5 20 ALA B O 1
ATOM 2597 N N . TYR B 1 21 ? -27.328 6.762 12.672 1 78.06 21 TYR B N 1
ATOM 2598 C CA . TYR B 1 21 ? -27.312 5.309 12.578 1 78.06 21 TYR B CA 1
ATOM 2599 C C . TYR B 1 21 ? -27.906 4.844 11.25 1 78.06 21 TYR B C 1
ATOM 2601 O O . TYR B 1 21 ? -27.375 3.924 10.617 1 78.06 21 TYR B O 1
ATOM 2609 N N . LEU B 1 22 ? -28.844 5.492 10.898 1 77 22 LEU B N 1
ATOM 2610 C CA . LEU B 1 22 ? -29.516 5.113 9.656 1 77 22 LEU B CA 1
ATOM 2611 C C . LEU B 1 22 ? -28.625 5.449 8.453 1 77 22 LEU B C 1
ATOM 2613 O O . LEU B 1 22 ? -28.641 4.734 7.449 1 77 22 LEU B O 1
ATOM 2617 N N . PHE B 1 23 ? -27.906 6.484 8.742 1 74 23 PHE B N 1
ATOM 2618 C CA . PHE B 1 23 ? -27.031 6.926 7.652 1 74 23 PHE B CA 1
ATOM 2619 C C . PHE B 1 23 ? -25.891 5.949 7.441 1 74 23 PHE B C 1
ATOM 2621 O O . PHE B 1 23 ? -25.531 5.641 6.305 1 74 23 PHE B O 1
ATOM 2628 N N . ILE B 1 24 ? -25.438 5.34 8.492 1 78.06 24 ILE B N 1
ATOM 2629 C CA . ILE B 1 24 ? -24.25 4.5 8.336 1 78.06 24 ILE B CA 1
ATOM 2630 C C . ILE B 1 24 ? -24.672 3.037 8.211 1 78.06 24 ILE B C 1
ATOM 2632 O O . ILE B 1 24 ? -23.891 2.197 7.762 1 78.06 24 ILE B O 1
ATOM 2636 N N . SER B 1 25 ? -25.891 2.74 8.547 1 80.31 25 SER B N 1
ATOM 2637 C CA . SER B 1 25 ? -26.328 1.355 8.664 1 80.31 25 SER B CA 1
ATOM 2638 C C . SER B 1 25 ? -26.234 0.624 7.332 1 80.31 25 SER B C 1
ATOM 2640 O O . SER B 1 25 ? -25.812 -0.534 7.281 1 80.31 25 SER B O 1
ATOM 2642 N N . PRO B 1 26 ? -26.5 1.273 6.254 1 77.62 26 PRO B N 1
ATOM 2643 C CA . PRO B 1 26 ? -26.391 0.517 5.008 1 77.62 26 PRO B CA 1
ATOM 2644 C C . PRO B 1 26 ? -24.969 0.018 4.754 1 77.62 26 PRO B C 1
ATOM 2646 O O . PRO B 1 26 ? -24.781 -1.13 4.344 1 77.62 26 PRO B O 1
ATOM 2649 N N . PHE B 1 27 ? -24.094 0.834 5.027 1 79.25 27 PHE B N 1
ATOM 2650 C CA . PHE B 1 27 ? -22.703 0.444 4.82 1 79.25 27 PHE B CA 1
ATOM 2651 C C . PHE B 1 27 ? -22.312 -0.682 5.77 1 79.25 27 PHE B C 1
ATOM 2653 O O . PHE B 1 27 ? -21.734 -1.69 5.344 1 79.25 27 PHE B O 1
ATOM 2660 N N . PHE B 1 28 ? -22.688 -0.522 6.984 1 82 28 PHE B N 1
ATOM 2661 C CA . PHE B 1 28 ? -22.219 -1.482 7.969 1 82 28 PHE B CA 1
ATOM 2662 C C . PHE B 1 28 ? -22.953 -2.809 7.84 1 82 28 PHE B C 1
ATOM 2664 O O . PHE B 1 28 ? -22.406 -3.867 8.148 1 82 28 PHE B O 1
ATOM 2671 N N . ILE B 1 29 ? -24.141 -2.729 7.312 1 80.69 29 ILE B N 1
ATOM 2672 C CA . ILE B 1 29 ? -24.859 -3.969 7.043 1 80.69 29 ILE B CA 1
ATOM 2673 C C . ILE B 1 29 ? -24.188 -4.711 5.887 1 80.69 29 ILE B C 1
ATOM 2675 O O . ILE B 1 29 ? -23.906 -5.91 5.984 1 80.69 29 ILE B O 1
ATOM 2679 N N . LEU B 1 30 ? -23.906 -3.977 4.895 1 77.31 30 LEU B N 1
ATOM 2680 C CA . LEU B 1 30 ? -23.219 -4.566 3.748 1 77.31 30 LEU B CA 1
ATOM 2681 C C . LEU B 1 30 ? -21.828 -5.051 4.137 1 77.31 30 LEU B C 1
ATOM 2683 O O . LEU B 1 30 ? -21.406 -6.129 3.711 1 77.31 30 LEU B O 1
ATOM 2687 N N . PHE B 1 31 ? -21.266 -4.258 4.934 1 82 31 PHE B N 1
ATOM 2688 C CA . PHE B 1 31 ? -19.938 -4.602 5.422 1 82 31 PHE B CA 1
ATOM 2689 C C . PHE B 1 31 ? -19.984 -5.855 6.285 1 82 31 PHE B C 1
ATOM 2691 O O . PHE B 1 31 ? -19.094 -6.707 6.207 1 82 31 PHE B O 1
ATOM 2698 N N . ALA B 1 32 ? -21.016 -5.953 7.078 1 81.19 32 ALA B N 1
ATOM 2699 C CA . ALA B 1 32 ? -21.141 -7.125 7.941 1 81.19 32 ALA B CA 1
ATOM 2700 C C . ALA B 1 32 ? -21.344 -8.391 7.117 1 81.19 32 ALA B C 1
ATOM 2702 O O . ALA B 1 32 ? -20.703 -9.414 7.383 1 81.19 32 ALA B O 1
ATOM 2703 N N . ILE B 1 33 ? -22 -8.305 6.078 1 76.38 33 ILE B N 1
ATOM 2704 C CA . ILE B 1 33 ? -22.359 -9.477 5.289 1 76.38 33 ILE B CA 1
ATOM 2705 C C . ILE B 1 33 ? -21.234 -9.82 4.316 1 76.38 33 ILE B C 1
ATOM 2707 O O . ILE B 1 33 ? -20.844 -10.984 4.199 1 76.38 33 ILE B O 1
ATOM 2711 N N . PHE B 1 34 ? -20.703 -8.766 3.711 1 70.19 34 PHE B N 1
ATOM 2712 C CA . PHE B 1 34 ? -19.781 -9.039 2.613 1 70.19 34 PHE B CA 1
ATOM 2713 C C . PHE B 1 34 ? -18.344 -8.758 3.033 1 70.19 34 PHE B C 1
ATOM 2715 O O . PHE B 1 34 ? -17.406 -9.07 2.299 1 70.19 34 PHE B O 1
ATOM 2722 N N . GLY B 1 35 ? -18.25 -8.203 4.145 1 74.81 35 GLY B N 1
ATOM 2723 C CA . GLY B 1 35 ? -16.922 -7.883 4.641 1 74.81 35 GLY B CA 1
ATOM 2724 C C . GLY B 1 35 ? -16.531 -8.695 5.863 1 74.81 35 GLY B C 1
ATOM 2725 O O . GLY B 1 35 ? -15.75 -9.641 5.762 1 74.81 35 GLY B O 1
ATOM 2726 N N . LEU B 1 36 ? -17.328 -8.578 6.848 1 79.44 36 LEU B N 1
ATOM 2727 C CA . LEU B 1 36 ? -16.984 -9.172 8.133 1 79.44 36 LEU B CA 1
ATOM 2728 C C . LEU B 1 36 ? -17.266 -10.672 8.125 1 79.44 36 LEU B C 1
ATOM 2730 O O . LEU B 1 36 ? -16.469 -11.453 8.656 1 79.44 36 LEU B O 1
ATOM 2734 N N . PHE B 1 37 ? -18.297 -11.047 7.539 1 78 37 PHE B N 1
ATOM 2735 C CA . PHE B 1 37 ? -18.672 -12.453 7.562 1 78 37 PHE B CA 1
ATOM 2736 C C . PHE B 1 37 ? -17.625 -13.297 6.824 1 78 37 PHE B C 1
ATOM 2738 O O . PHE B 1 37 ? -17.094 -14.258 7.379 1 78 37 PHE B O 1
ATOM 2745 N N . PRO B 1 38 ? -17.312 -12.906 5.641 1 73.88 38 PRO B N 1
ATOM 2746 C CA . PRO B 1 38 ? -16.281 -13.703 4.957 1 73.88 38 PRO B CA 1
ATOM 2747 C C . PRO B 1 38 ? -14.953 -13.719 5.707 1 73.88 38 PRO B C 1
ATOM 2749 O O . PRO B 1 38 ? -14.227 -14.711 5.66 1 73.88 38 PRO B O 1
ATOM 2752 N N . MET B 1 39 ? -14.703 -12.695 6.344 1 78.81 39 MET B N 1
ATOM 2753 C CA . MET B 1 39 ? -13.492 -12.656 7.152 1 78.81 39 MET B CA 1
ATOM 2754 C C . MET B 1 39 ? -13.555 -13.664 8.289 1 78.81 39 MET B C 1
ATOM 2756 O O . MET B 1 39 ? -12.609 -14.43 8.5 1 78.81 39 MET B O 1
ATOM 2760 N N . ILE B 1 40 ? -14.656 -13.672 8.961 1 81.69 40 ILE B N 1
ATOM 2761 C CA . ILE B 1 40 ? -14.852 -14.609 10.055 1 81.69 40 ILE B CA 1
ATOM 2762 C C . ILE B 1 40 ? -14.859 -16.047 9.523 1 81.69 40 ILE B C 1
ATOM 2764 O O . ILE B 1 40 ? -14.305 -16.953 10.148 1 81.69 40 ILE B O 1
ATOM 2768 N N . PHE B 1 41 ? -15.414 -16.203 8.375 1 78.25 41 PHE B N 1
ATOM 2769 C CA . PHE B 1 41 ? -15.438 -17.516 7.75 1 78.25 41 PHE B CA 1
ATOM 2770 C C . PHE B 1 41 ? -14.031 -17.984 7.398 1 78.25 41 PHE B C 1
ATOM 2772 O O . PHE B 1 41 ? -13.711 -19.172 7.512 1 78.25 41 PHE B O 1
ATOM 2779 N N . SER B 1 42 ? -13.305 -17.047 6.914 1 77.19 42 SER B N 1
ATOM 2780 C CA . SER B 1 42 ? -11.922 -17.406 6.613 1 77.19 42 SER B CA 1
ATOM 2781 C C . SER B 1 42 ? -11.195 -17.906 7.859 1 77.19 42 SER B C 1
ATOM 2783 O O . SER B 1 42 ? -10.359 -18.797 7.781 1 77.19 42 SER B O 1
ATOM 2785 N N . PHE B 1 43 ? -11.539 -17.375 8.969 1 84.12 43 PHE B N 1
ATOM 2786 C CA . PHE B 1 43 ? -10.969 -17.828 10.227 1 84.12 43 PHE B CA 1
ATOM 2787 C C . PHE B 1 43 ? -11.523 -19.203 10.609 1 84.12 43 PHE B C 1
ATOM 2789 O O . PHE B 1 43 ? -10.812 -20.031 11.164 1 84.12 43 PHE B O 1
ATOM 2796 N N . TYR B 1 44 ? -12.734 -19.344 10.227 1 86.88 44 TYR B N 1
ATOM 2797 C CA . TYR B 1 44 ? -13.406 -20.609 10.484 1 86.88 44 TYR B CA 1
ATOM 2798 C C . TYR B 1 44 ? -12.727 -21.766 9.75 1 86.88 44 TYR B C 1
ATOM 2800 O O . TYR B 1 44 ? -12.688 -22.891 10.234 1 86.88 44 TYR B O 1
ATOM 2808 N N . LEU B 1 45 ? -12.102 -21.516 8.68 1 88.88 45 LEU B N 1
ATOM 2809 C CA . LEU B 1 45 ? -11.43 -22.516 7.855 1 88.88 45 LEU B CA 1
ATOM 2810 C C . LEU B 1 45 ? -10.203 -23.078 8.562 1 88.88 45 LEU B C 1
ATOM 2812 O O . LEU B 1 45 ? -9.695 -24.141 8.203 1 88.88 45 LEU B O 1
ATOM 2816 N N . SER B 1 46 ? -9.703 -22.344 9.531 1 92.56 46 SER B N 1
ATOM 2817 C CA . SER B 1 46 ? -8.516 -22.797 10.258 1 92.56 46 SER B CA 1
ATOM 2818 C C . SER B 1 46 ? -8.766 -24.094 11 1 92.56 46 SER B C 1
ATOM 2820 O O . SER B 1 46 ? -7.828 -24.812 11.352 1 92.56 46 SER B O 1
ATOM 2822 N N . PHE B 1 47 ? -10 -24.438 11.156 1 95.62 47 PHE B N 1
ATOM 2823 C CA . PHE B 1 47 ? -10.359 -25.641 11.891 1 95.62 47 PHE B CA 1
ATOM 2824 C C . PHE B 1 47 ? -10.719 -26.766 10.938 1 95.62 47 PHE B C 1
ATOM 2826 O O . PHE B 1 47 ? -11.172 -27.828 11.375 1 95.62 47 PHE B O 1
ATOM 2833 N N . PHE B 1 48 ? -10.492 -26.547 9.641 1 93.81 48 PHE B N 1
ATOM 2834 C CA . PHE B 1 48 ? -10.883 -27.531 8.641 1 93.81 48 PHE B CA 1
ATOM 2835 C C . PHE B 1 48 ? -9.703 -27.859 7.723 1 93.81 48 PHE B C 1
ATOM 2837 O O . PHE B 1 48 ? -8.789 -27.047 7.562 1 93.81 48 PHE B O 1
ATOM 2844 N N . ARG B 1 49 ? -9.75 -29.078 7.25 1 92.94 49 ARG B N 1
ATOM 2845 C CA . ARG B 1 49 ? -8.938 -29.438 6.09 1 92.94 49 ARG B CA 1
ATOM 2846 C C . ARG B 1 49 ? -9.703 -29.188 4.793 1 92.94 49 ARG B C 1
ATOM 2848 O O . ARG B 1 49 ? -10.797 -29.734 4.598 1 92.94 49 ARG B O 1
ATOM 2855 N N . TRP B 1 50 ? -9.117 -28.266 4.023 1 87.31 50 TRP B N 1
ATOM 2856 C CA . TRP B 1 50 ? -9.812 -27.922 2.785 1 87.31 50 TRP B CA 1
ATOM 2857 C C . TRP B 1 50 ? -8.82 -27.516 1.703 1 87.31 50 TRP B C 1
ATOM 2859 O O . TRP B 1 50 ? -7.898 -26.734 1.957 1 87.31 50 TRP B O 1
ATOM 2869 N N . ASP B 1 51 ? -9.047 -28.094 0.565 1 84.31 51 ASP B N 1
ATOM 2870 C CA . ASP B 1 51 ? -8.148 -27.797 -0.546 1 84.31 51 ASP B CA 1
ATOM 2871 C C . ASP B 1 51 ? -8.812 -26.859 -1.554 1 84.31 51 ASP B C 1
ATOM 2873 O O . ASP B 1 51 ? -8.227 -26.547 -2.598 1 84.31 51 ASP B O 1
ATOM 2877 N N . GLY B 1 52 ? -10.031 -26.344 -1.265 1 74.5 52 GLY B N 1
ATOM 2878 C CA . GLY B 1 52 ? -10.719 -25.406 -2.139 1 74.5 52 GLY B CA 1
ATOM 2879 C C . GLY B 1 52 ? -11.641 -26.078 -3.133 1 74.5 52 GLY B C 1
ATOM 2880 O O . GLY B 1 52 ? -12.469 -25.422 -3.764 1 74.5 52 GLY B O 1
ATOM 2881 N N . LEU B 1 53 ? -11.492 -27.359 -3.303 1 74.5 53 LEU B N 1
ATOM 2882 C CA . LEU B 1 53 ? -12.258 -28.062 -4.32 1 74.5 53 LEU B CA 1
ATOM 2883 C C . LEU B 1 53 ? -13.188 -29.094 -3.688 1 74.5 53 LEU B C 1
ATOM 2885 O O . LEU B 1 53 ? -14.367 -29.188 -4.043 1 74.5 53 LEU B O 1
ATOM 2889 N N . ASN B 1 54 ? -12.602 -29.797 -2.814 1 78.56 54 ASN B N 1
ATOM 2890 C CA . ASN B 1 54 ? -13.344 -30.875 -2.176 1 78.56 54 ASN B CA 1
ATOM 2891 C C . ASN B 1 54 ? -14.07 -30.391 -0.923 1 78.56 54 ASN B C 1
ATOM 2893 O O . ASN B 1 54 ? -14.016 -29.219 -0.579 1 78.56 54 ASN B O 1
ATOM 2897 N N . ALA B 1 55 ? -14.789 -31.266 -0.328 1 83.44 55 ALA B N 1
ATOM 2898 C CA . ALA B 1 55 ? -15.547 -30.938 0.878 1 83.44 55 ALA B CA 1
ATOM 2899 C C . ALA B 1 55 ? -14.609 -30.641 2.047 1 83.44 55 ALA B C 1
ATOM 2901 O O . ALA B 1 55 ? -13.547 -31.25 2.168 1 83.44 55 ALA B O 1
ATOM 2902 N N . MET B 1 56 ? -15.094 -29.766 2.832 1 87.81 56 MET B N 1
ATOM 2903 C CA . MET B 1 56 ? -14.344 -29.391 4.027 1 87.81 56 MET B CA 1
ATOM 2904 C C . MET B 1 56 ? -14.461 -30.484 5.094 1 87.81 56 MET B C 1
ATOM 2906 O O . MET B 1 56 ? -15.531 -31.047 5.289 1 87.81 56 MET B O 1
ATOM 2910 N N . GLU B 1 57 ? -13.281 -30.797 5.699 1 93.69 57 GLU B N 1
ATOM 2911 C CA . GLU B 1 57 ? -13.242 -31.766 6.797 1 93.69 57 GLU B CA 1
ATOM 2912 C C . GLU B 1 57 ? -12.789 -31.109 8.094 1 93.69 57 GLU B C 1
ATOM 2914 O O . GLU B 1 57 ? -11.719 -30.5 8.141 1 93.69 57 GLU B O 1
ATOM 2919 N N . PHE B 1 58 ? -13.641 -31.312 9.07 1 94.88 58 PHE B N 1
ATOM 2920 C CA . PHE B 1 58 ? -13.281 -30.734 10.359 1 94.88 58 PHE B CA 1
ATOM 2921 C C . PHE B 1 58 ? -12.07 -31.438 10.953 1 94.88 58 PHE B C 1
ATOM 2923 O O . PHE B 1 58 ? -12.062 -32.656 11.062 1 94.88 58 PHE B O 1
ATOM 2930 N N . ASN B 1 59 ? -11.031 -30.688 11.297 1 94.06 59 ASN B N 1
ATOM 2931 C CA . ASN B 1 59 ? -9.828 -31.312 11.852 1 94.06 59 ASN B CA 1
ATOM 2932 C C . ASN B 1 59 ? -9.383 -30.609 13.133 1 94.06 59 ASN B C 1
ATOM 2934 O O . ASN B 1 59 ? -8.219 -30.703 13.523 1 94.06 59 ASN B O 1
ATOM 2938 N N . GLY B 1 60 ? -10.289 -29.812 13.719 1 94.75 60 GLY B N 1
ATOM 2939 C CA . GLY B 1 60 ? -10.008 -29.172 14.992 1 94.75 60 GLY B CA 1
ATOM 2940 C C . GLY B 1 60 ? -8.828 -28.219 14.938 1 94.75 60 GLY B C 1
ATOM 2941 O O . GLY B 1 60 ? -8.789 -27.328 14.094 1 94.75 60 GLY B O 1
ATOM 2942 N N . PHE B 1 61 ? -7.836 -28.578 15.852 1 96.12 61 PHE B N 1
ATOM 2943 C CA . PHE B 1 61 ? -6.707 -27.672 15.984 1 96.12 61 PHE B CA 1
ATOM 2944 C C . PHE B 1 61 ? -5.484 -28.203 15.25 1 96.12 61 PHE B C 1
ATOM 2946 O O . PHE B 1 61 ? -4.367 -27.734 15.469 1 96.12 61 PHE B O 1
ATOM 2953 N N . LYS B 1 62 ? -5.66 -29.094 14.312 1 96.62 62 LYS B N 1
ATOM 2954 C CA . LYS B 1 62 ? -4.547 -29.75 13.641 1 96.62 62 LYS B CA 1
ATOM 2955 C C . LYS B 1 62 ? -3.775 -28.781 12.758 1 96.62 62 LYS B C 1
ATOM 2957 O O . LYS B 1 62 ? -2.553 -28.875 12.641 1 96.62 62 LYS B O 1
ATOM 2962 N N . ASN B 1 63 ? -4.504 -27.859 12.141 1 96.56 63 ASN B N 1
ATOM 2963 C CA . ASN B 1 63 ? -3.826 -26.859 11.32 1 96.56 63 ASN B CA 1
ATOM 2964 C C . ASN B 1 63 ? -2.891 -26 12.156 1 96.56 63 ASN B C 1
ATOM 2966 O O . ASN B 1 63 ? -1.8 -25.641 11.703 1 96.56 63 ASN B O 1
ATOM 2970 N N . PHE B 1 64 ? -3.324 -25.734 13.398 1 96.88 64 PHE B N 1
ATOM 2971 C CA . PHE B 1 64 ? -2.488 -24.953 14.297 1 96.88 64 PHE B CA 1
ATOM 2972 C C . PHE B 1 64 ? -1.274 -25.75 14.75 1 96.88 64 PHE B C 1
ATOM 2974 O O . PHE B 1 64 ? -0.156 -25.234 14.773 1 96.88 64 PHE B O 1
ATOM 2981 N N . SER B 1 65 ? -1.539 -26.938 15.023 1 97 65 SER B N 1
ATOM 2982 C CA . SER B 1 65 ? -0.432 -27.812 15.398 1 97 65 SER B CA 1
ATOM 2983 C C . SER B 1 65 ? 0.59 -27.922 14.273 1 97 65 SER B C 1
ATOM 2985 O O . SER B 1 65 ? 1.796 -27.953 14.523 1 97 65 SER B O 1
ATOM 2987 N N . PHE B 1 66 ? 0.115 -27.984 13.133 1 96.12 66 PHE B N 1
ATOM 2988 C CA . PHE B 1 66 ? 0.98 -28.125 11.961 1 96.12 66 PHE B CA 1
ATOM 2989 C C . PHE B 1 66 ? 1.873 -26.891 11.812 1 96.12 66 PHE B C 1
ATOM 2991 O O . PHE B 1 66 ? 3.092 -27.016 11.688 1 96.12 66 PHE B O 1
ATOM 2998 N N . ILE B 1 67 ? 1.276 -25.75 11.859 1 96.31 67 ILE B N 1
ATOM 2999 C CA . ILE B 1 67 ? 2.07 -24.547 11.594 1 96.31 67 ILE B CA 1
ATOM 3000 C C . ILE B 1 67 ? 3.014 -24.297 12.773 1 96.31 67 ILE B C 1
ATOM 3002 O O . ILE B 1 67 ? 4.133 -23.812 12.578 1 96.31 67 ILE B O 1
ATOM 3006 N N . PHE B 1 68 ? 2.629 -24.641 14.031 1 97.38 68 PHE B N 1
ATOM 3007 C CA . PHE B 1 68 ? 3.471 -24.375 15.195 1 97.38 68 PHE B CA 1
ATOM 3008 C C . PHE B 1 68 ? 4.605 -25.391 15.281 1 97.38 68 PHE B C 1
ATOM 3010 O O . PHE B 1 68 ? 5.57 -25.188 16.016 1 97.38 68 PHE B O 1
ATOM 3017 N N . ASN B 1 69 ? 4.516 -26.422 14.484 1 96.94 69 ASN B N 1
ATOM 3018 C CA . ASN B 1 69 ? 5.602 -27.391 14.414 1 96.94 69 ASN B CA 1
ATOM 3019 C C . ASN B 1 69 ? 6.422 -27.234 13.141 1 96.94 69 ASN B C 1
ATOM 3021 O O . ASN B 1 69 ? 7.348 -28.016 12.891 1 96.94 69 ASN B O 1
ATOM 3025 N N . ASP B 1 70 ? 6.113 -26.281 12.336 1 96.38 70 ASP B N 1
ATOM 3026 C CA . ASP B 1 70 ? 6.852 -25.969 11.117 1 96.38 70 ASP B CA 1
ATOM 3027 C C . ASP B 1 70 ? 7.914 -24.906 11.383 1 96.38 70 ASP B C 1
ATOM 3029 O O . ASP B 1 70 ? 7.586 -23.734 11.617 1 96.38 70 ASP B O 1
ATOM 3033 N N . PRO B 1 71 ? 9.156 -25.328 11.281 1 96.75 71 PRO B N 1
ATOM 3034 C CA . PRO B 1 71 ? 10.211 -24.328 11.508 1 96.75 71 PRO B CA 1
ATOM 3035 C C . PRO B 1 71 ? 10.133 -23.156 10.539 1 96.75 71 PRO B C 1
ATOM 3037 O O . PRO B 1 71 ? 10.516 -22.031 10.891 1 96.75 71 PRO B O 1
ATOM 3040 N N . VAL B 1 72 ? 9.602 -23.359 9.398 1 96.44 72 VAL B N 1
ATOM 3041 C CA . VAL B 1 72 ? 9.508 -22.312 8.398 1 96.44 72 VAL B CA 1
ATOM 3042 C C . VAL B 1 72 ? 8.5 -21.25 8.852 1 96.44 72 VAL B C 1
ATOM 3044 O O . VAL B 1 72 ? 8.648 -20.062 8.539 1 96.44 72 VAL B O 1
ATOM 3047 N N . PHE B 1 73 ? 7.531 -21.703 9.625 1 97.56 73 PHE B N 1
ATOM 3048 C CA . PHE B 1 73 ? 6.543 -20.781 10.148 1 97.56 73 PHE B CA 1
ATOM 3049 C C . PHE B 1 73 ? 7.203 -19.75 11.078 1 97.56 73 PHE B C 1
ATOM 3051 O O . PHE B 1 73 ? 7 -18.547 10.922 1 97.56 73 PHE B O 1
ATOM 3058 N N . PHE B 1 74 ? 8.023 -20.188 11.891 1 97.56 74 PHE B N 1
ATOM 3059 C CA . PHE B 1 74 ? 8.695 -19.297 12.836 1 97.56 74 PHE B CA 1
ATOM 3060 C C . PHE B 1 74 ? 9.727 -18.422 12.117 1 97.56 74 PHE B C 1
ATOM 3062 O O . PHE B 1 74 ? 9.922 -17.266 12.477 1 97.56 74 PHE B O 1
ATOM 3069 N N . SER B 1 75 ? 10.352 -19 11.125 1 97.44 75 SER B N 1
ATOM 3070 C CA . SER B 1 75 ? 11.258 -18.203 10.305 1 97.44 75 SER B CA 1
ATOM 3071 C C . SER B 1 75 ? 10.523 -17.062 9.609 1 97.44 75 SER B C 1
ATOM 3073 O O . SER B 1 75 ? 11.055 -15.953 9.492 1 97.44 75 SER B O 1
ATOM 3075 N N . SER B 1 76 ? 9.32 -17.344 9.164 1 97.56 76 SER B N 1
ATOM 3076 C CA . SER B 1 76 ? 8.539 -16.328 8.477 1 97.56 76 SER B CA 1
ATOM 3077 C C . SER B 1 76 ? 8.164 -15.188 9.43 1 97.56 76 SER B C 1
ATOM 3079 O O . SER B 1 76 ? 8.148 -14.023 9.031 1 97.56 76 SER B O 1
ATOM 3081 N N . ILE B 1 77 ? 7.895 -15.523 10.672 1 97.56 77 ILE B N 1
ATOM 3082 C CA . ILE B 1 77 ? 7.594 -14.508 11.68 1 97.56 77 ILE B CA 1
ATOM 3083 C C . ILE B 1 77 ? 8.836 -13.648 11.938 1 97.56 77 ILE B C 1
ATOM 3085 O O . ILE B 1 77 ? 8.773 -12.422 11.883 1 97.56 77 ILE B O 1
ATOM 3089 N N . LYS B 1 78 ? 9.875 -14.32 12.141 1 97.62 78 LYS B N 1
ATOM 3090 C CA . LYS B 1 78 ? 11.133 -13.641 12.422 1 97.62 78 LYS B CA 1
ATOM 3091 C C . LYS B 1 78 ? 11.555 -12.742 11.258 1 97.62 78 LYS B C 1
ATOM 3093 O O . LYS B 1 78 ? 11.93 -11.586 11.461 1 97.62 78 LYS B O 1
ATOM 3098 N N . ASN B 1 79 ? 11.469 -13.273 10.102 1 97.88 79 ASN B N 1
ATOM 3099 C CA . ASN B 1 79 ? 11.828 -12.508 8.906 1 97.88 79 ASN B CA 1
ATOM 3100 C C . ASN B 1 79 ? 10.945 -11.273 8.742 1 97.88 79 ASN B C 1
ATOM 3102 O O . ASN B 1 79 ? 11.43 -10.203 8.367 1 97.88 79 ASN B O 1
ATOM 3106 N N . THR B 1 80 ? 9.695 -11.453 9.008 1 97.62 80 THR B N 1
ATOM 3107 C CA . THR B 1 80 ? 8.75 -10.344 8.891 1 97.62 80 THR B CA 1
ATOM 3108 C C . THR B 1 80 ? 9.148 -9.195 9.812 1 97.62 80 THR B C 1
ATOM 3110 O O . THR B 1 80 ? 9.203 -8.039 9.391 1 97.62 80 THR B O 1
ATOM 3113 N N . PHE B 1 81 ? 9.523 -9.516 10.992 1 97.38 81 PHE B N 1
ATOM 3114 C CA . PHE B 1 81 ? 9.914 -8.492 11.961 1 97.38 81 PHE B CA 1
ATOM 3115 C C . PHE B 1 81 ? 11.25 -7.871 11.578 1 97.38 81 PHE B C 1
ATOM 3117 O O . PHE B 1 81 ? 11.414 -6.648 11.625 1 97.38 81 PHE B O 1
ATOM 3124 N N . LEU B 1 82 ? 12.164 -8.68 11.211 1 97.88 82 LEU B N 1
ATOM 3125 C CA . LEU B 1 82 ? 13.492 -8.18 10.891 1 97.88 82 LEU B CA 1
ATOM 3126 C C . LEU B 1 82 ? 13.461 -7.293 9.656 1 97.88 82 LEU B C 1
ATOM 3128 O O . LEU B 1 82 ? 13.992 -6.184 9.672 1 97.88 82 LEU B O 1
ATOM 3132 N N . ILE B 1 83 ? 12.836 -7.762 8.641 1 97.06 83 ILE B N 1
ATOM 3133 C CA . ILE B 1 83 ? 12.719 -6.992 7.406 1 97.06 83 ILE B CA 1
ATOM 3134 C C . ILE B 1 83 ? 11.93 -5.711 7.672 1 97.06 83 ILE B C 1
ATOM 3136 O O . ILE B 1 83 ? 12.305 -4.637 7.199 1 97.06 83 ILE B O 1
ATOM 3140 N N . GLY B 1 84 ? 10.891 -5.902 8.445 1 96.25 84 GLY B N 1
ATOM 3141 C CA . GLY B 1 84 ? 10.062 -4.754 8.789 1 96.25 84 GLY B CA 1
ATOM 3142 C C . GLY B 1 84 ? 10.828 -3.67 9.531 1 96.25 84 GLY B C 1
ATOM 3143 O O . GLY B 1 84 ? 10.734 -2.492 9.18 1 96.25 84 GLY B O 1
ATOM 3144 N N . ILE B 1 85 ? 11.539 -4.027 10.484 1 96.19 85 ILE B N 1
ATOM 3145 C CA . ILE B 1 85 ? 12.289 -3.07 11.297 1 96.19 85 ILE B CA 1
ATOM 3146 C C . ILE B 1 85 ? 13.398 -2.441 10.453 1 96.19 85 ILE B C 1
ATOM 3148 O O . ILE B 1 85 ? 13.562 -1.219 10.453 1 96.19 85 ILE B O 1
ATOM 3152 N N . MET B 1 86 ? 14.031 -3.229 9.703 1 96.75 86 MET B N 1
ATOM 3153 C CA . MET B 1 86 ? 15.148 -2.74 8.906 1 96.75 86 MET B CA 1
ATOM 3154 C C . MET B 1 86 ? 14.664 -1.827 7.785 1 96.75 86 MET B C 1
ATOM 3156 O O . MET B 1 86 ? 15.367 -0.901 7.379 1 96.75 86 MET B O 1
ATOM 3160 N N . GLY B 1 87 ? 13.539 -2.086 7.309 1 95.38 87 GLY B N 1
ATOM 3161 C CA . GLY B 1 87 ? 13.016 -1.307 6.203 1 95.38 87 GLY B CA 1
ATOM 3162 C C . GLY B 1 87 ? 12.242 -0.08 6.648 1 95.38 87 GLY B C 1
ATOM 3163 O O . GLY B 1 87 ? 12.258 0.952 5.977 1 95.38 87 GLY B O 1
ATOM 3164 N N . THR B 1 88 ? 11.633 -0.174 7.82 1 95.06 88 THR B N 1
ATOM 3165 C CA . THR B 1 88 ? 10.656 0.842 8.195 1 95.06 88 THR B CA 1
ATOM 3166 C C . THR B 1 88 ? 11.273 1.855 9.156 1 95.06 88 THR B C 1
ATOM 3168 O O . THR B 1 88 ? 11.062 3.062 9.008 1 95.06 88 THR B O 1
ATOM 3171 N N . VAL B 1 89 ? 12.031 1.449 10.109 1 95.19 89 VAL B N 1
ATOM 3172 C CA . VAL B 1 89 ? 12.555 2.355 11.125 1 95.19 89 VAL B CA 1
ATOM 3173 C C . VAL B 1 89 ? 13.477 3.385 10.484 1 95.19 89 VAL B C 1
ATOM 3175 O O . VAL B 1 89 ? 13.258 4.59 10.602 1 95.19 89 VAL B O 1
ATOM 3178 N N . PRO B 1 90 ? 14.469 2.902 9.719 1 95.19 90 PRO B N 1
ATOM 3179 C CA . PRO B 1 90 ? 15.305 3.91 9.062 1 95.19 90 PRO B CA 1
ATOM 3180 C C . PRO B 1 90 ? 14.523 4.777 8.078 1 95.19 90 PRO B C 1
ATOM 3182 O O . PRO B 1 90 ? 14.852 5.949 7.887 1 95.19 90 PRO B O 1
ATOM 3185 N N . GLN B 1 91 ? 13.562 4.215 7.508 1 94.88 91 GLN B N 1
ATOM 3186 C CA . GLN B 1 91 ? 12.711 4.906 6.543 1 94.88 91 GLN B CA 1
ATOM 3187 C C . GLN B 1 91 ? 12 6.094 7.184 1 94.88 91 GLN B C 1
ATOM 3189 O O . GLN B 1 91 ? 11.961 7.184 6.609 1 94.88 91 GLN B O 1
ATOM 3194 N N . ILE B 1 92 ? 11.438 5.887 8.352 1 94.94 92 ILE B N 1
ATOM 3195 C CA . ILE B 1 92 ? 10.703 6.93 9.055 1 94.94 92 ILE B CA 1
ATOM 3196 C C . ILE B 1 92 ? 11.664 8.031 9.484 1 94.94 92 ILE B C 1
ATOM 3198 O O . ILE B 1 92 ? 11.367 9.219 9.336 1 94.94 92 ILE B O 1
ATOM 3202 N N . VAL B 1 93 ? 12.789 7.633 9.953 1 93.38 93 VAL B N 1
ATOM 3203 C CA . VAL B 1 93 ? 13.797 8.602 10.375 1 93.38 93 VAL B CA 1
ATOM 3204 C C . VAL B 1 93 ? 14.273 9.406 9.172 1 93.38 93 VAL B C 1
ATOM 3206 O O . VAL B 1 93 ? 14.336 10.641 9.234 1 93.38 93 VAL B O 1
ATOM 3209 N N . ALA B 1 94 ? 14.594 8.734 8.133 1 93.25 94 ALA B N 1
ATOM 3210 C CA . ALA B 1 94 ? 15.047 9.414 6.926 1 93.25 94 ALA B CA 1
ATOM 3211 C C . ALA B 1 94 ? 13.969 10.352 6.379 1 93.25 94 ALA B C 1
ATOM 3213 O O . ALA B 1 94 ? 14.266 11.477 5.98 1 93.25 94 ALA B O 1
ATOM 3214 N N . ALA B 1 95 ? 12.75 9.836 6.348 1 95.25 95 ALA B N 1
ATOM 3215 C CA . ALA B 1 95 ? 11.641 10.641 5.852 1 95.25 95 ALA B CA 1
ATOM 3216 C C . ALA B 1 95 ? 11.484 11.93 6.66 1 95.25 95 ALA B C 1
ATOM 3218 O O . ALA B 1 95 ? 11.258 13 6.094 1 95.25 95 ALA B O 1
ATOM 3219 N N . LEU B 1 96 ? 11.609 11.781 7.969 1 92.56 96 LEU B N 1
ATOM 3220 C CA . LEU B 1 96 ? 11.508 12.945 8.852 1 92.56 96 LEU B CA 1
ATOM 3221 C C . LEU B 1 96 ? 12.625 13.945 8.555 1 92.56 96 LEU B C 1
ATOM 3223 O O . LEU B 1 96 ? 12.375 15.148 8.445 1 92.56 96 LEU B O 1
ATOM 3227 N N . LEU B 1 97 ? 13.82 13.438 8.391 1 89.38 97 LEU B N 1
ATOM 3228 C CA . LEU B 1 97 ? 14.977 14.289 8.141 1 89.38 97 LEU B CA 1
ATOM 3229 C C . LEU B 1 97 ? 14.867 14.977 6.781 1 89.38 97 LEU B C 1
ATOM 3231 O O . LEU B 1 97 ? 15.164 16.172 6.656 1 89.38 97 LEU B O 1
ATOM 3235 N N . ILE B 1 98 ? 14.453 14.25 5.805 1 90.69 98 ILE B N 1
ATOM 3236 C CA . ILE B 1 98 ? 14.297 14.812 4.469 1 90.69 98 ILE B CA 1
ATOM 3237 C C . ILE B 1 98 ? 13.195 15.867 4.48 1 90.69 98 ILE B C 1
ATOM 3239 O O . ILE B 1 98 ? 13.336 16.922 3.865 1 90.69 98 ILE B O 1
ATOM 3243 N N . ALA B 1 99 ? 12.141 15.555 5.203 1 91.44 99 ALA B N 1
ATOM 3244 C CA . ALA B 1 99 ? 11.047 16.516 5.316 1 91.44 99 ALA B CA 1
ATOM 3245 C C . ALA B 1 99 ? 11.523 17.812 5.953 1 91.44 99 ALA B C 1
ATOM 3247 O O . ALA B 1 99 ? 11.148 18.906 5.508 1 91.44 99 ALA B O 1
ATOM 3248 N N . PHE B 1 100 ? 12.352 17.719 6.961 1 86.88 100 PHE B N 1
ATOM 3249 C CA . PHE B 1 100 ? 12.906 18.891 7.605 1 86.88 100 PHE B CA 1
ATOM 3250 C C . PHE B 1 100 ? 13.719 19.719 6.613 1 86.88 100 PHE B C 1
ATOM 3252 O O . PHE B 1 100 ? 13.602 20.953 6.582 1 86.88 100 PHE B O 1
ATOM 3259 N N . ALA B 1 101 ? 14.469 19.031 5.875 1 84.31 101 ALA B N 1
ATOM 3260 C CA . ALA B 1 101 ? 15.328 19.734 4.914 1 84.31 101 ALA B CA 1
ATOM 3261 C C . ALA B 1 101 ? 14.5 20.391 3.816 1 84.31 101 ALA B C 1
ATOM 3263 O O . ALA B 1 101 ? 14.773 21.531 3.42 1 84.31 101 ALA B O 1
ATOM 3264 N N . LEU B 1 102 ? 13.531 19.734 3.422 1 85.94 102 LEU B N 1
ATOM 3265 C CA . LEU B 1 102 ? 12.719 20.234 2.32 1 85.94 102 LEU B CA 1
ATOM 3266 C C . LEU B 1 102 ? 11.805 21.359 2.787 1 85.94 102 LEU B C 1
ATOM 3268 O O . LEU B 1 102 ? 11.297 22.141 1.972 1 85.94 102 LEU B O 1
ATOM 3272 N N . ASN B 1 103 ? 11.562 21.344 4.09 1 84.56 103 ASN B N 1
ATOM 3273 C CA . ASN B 1 103 ? 10.703 22.391 4.648 1 84.56 103 ASN B CA 1
ATOM 3274 C C . ASN B 1 103 ? 11.445 23.719 4.781 1 84.56 103 ASN B C 1
ATOM 3276 O O . ASN B 1 103 ? 10.836 24.75 5.051 1 84.56 103 ASN B O 1
ATOM 3280 N N . SER B 1 104 ? 12.703 23.641 4.582 1 77.69 104 SER B N 1
ATOM 3281 C CA . SER B 1 104 ? 13.5 24.859 4.691 1 77.69 104 SER B CA 1
ATOM 3282 C C . SER B 1 104 ? 13.188 25.828 3.562 1 77.69 104 SER B C 1
ATOM 3284 O O . SER B 1 104 ? 13.047 25.422 2.406 1 77.69 104 SER B O 1
ATOM 3286 N N . ALA B 1 105 ? 13.062 27 3.963 1 66.62 105 ALA B N 1
ATOM 3287 C CA . ALA B 1 105 ? 12.734 28.062 3.021 1 66.62 105 ALA B CA 1
ATOM 3288 C C . ALA B 1 105 ? 13.914 28.375 2.105 1 66.62 105 ALA B C 1
ATOM 3290 O O . ALA B 1 105 ? 13.742 28.969 1.037 1 66.62 105 ALA B O 1
ATOM 3291 N N . LEU B 1 106 ? 14.992 27.938 2.469 1 66.12 106 LEU B N 1
ATOM 3292 C CA . LEU B 1 106 ? 16.188 28.375 1.751 1 66.12 106 LEU B CA 1
ATOM 3293 C C . LEU B 1 106 ? 16.562 27.375 0.668 1 66.12 106 LEU B C 1
ATOM 3295 O O . LEU B 1 106 ? 17.484 27.625 -0.12 1 66.12 106 LEU B O 1
ATOM 3299 N N . LEU B 1 107 ? 15.922 26.281 0.705 1 73.94 107 LEU B N 1
ATOM 3300 C CA . LEU B 1 107 ? 16.219 25.281 -0.322 1 73.94 107 LEU B CA 1
ATOM 3301 C C . LEU B 1 107 ? 15.648 25.719 -1.67 1 73.94 107 LEU B C 1
ATOM 3303 O O . LEU B 1 107 ? 14.453 26.031 -1.774 1 73.94 107 LEU B O 1
ATOM 3307 N N . ARG B 1 108 ? 16.719 25.828 -2.59 1 77.44 108 ARG B N 1
ATOM 3308 C CA . ARG B 1 108 ? 16.281 26.094 -3.955 1 77.44 108 ARG B CA 1
ATOM 3309 C C . ARG B 1 108 ? 15.82 24.812 -4.645 1 77.44 108 ARG B C 1
ATOM 3311 O O . ARG B 1 108 ? 16.234 23.719 -4.262 1 77.44 108 ARG B O 1
ATOM 3318 N N . PHE B 1 109 ? 14.828 24.781 -5.516 1 79.62 109 PHE B N 1
ATOM 3319 C CA . PHE B 1 109 ? 14.305 23.672 -6.301 1 79.62 109 PHE B CA 1
ATOM 3320 C C . PHE B 1 109 ? 13.523 22.703 -5.422 1 79.62 109 PHE B C 1
ATOM 3322 O O . PHE B 1 109 ? 13.641 21.484 -5.57 1 79.62 109 PHE B O 1
ATOM 3329 N N . ARG B 1 110 ? 12.922 23.156 -4.449 1 80.38 110 ARG B N 1
ATOM 3330 C CA . ARG B 1 110 ? 12.172 22.375 -3.48 1 80.38 110 ARG B CA 1
ATOM 3331 C C . ARG B 1 110 ? 11.211 21.422 -4.184 1 80.38 110 ARG B C 1
ATOM 3333 O O . ARG B 1 110 ? 11.102 20.25 -3.805 1 80.38 110 ARG B O 1
ATOM 3340 N N . ASN B 1 111 ? 10.672 21.891 -5.262 1 80.06 111 ASN B N 1
ATOM 3341 C CA . ASN B 1 111 ? 9.695 21.078 -5.984 1 80.06 111 ASN B CA 1
ATOM 3342 C C . ASN B 1 111 ? 10.352 19.906 -6.695 1 80.06 111 ASN B C 1
ATOM 3344 O O . ASN B 1 111 ? 9.789 18.812 -6.754 1 80.06 111 ASN B O 1
ATOM 3348 N N . THR B 1 112 ? 11.531 20.219 -7.16 1 81.62 112 THR B N 1
ATOM 3349 C CA . THR B 1 112 ? 12.266 19.156 -7.836 1 81.62 112 THR B CA 1
ATOM 3350 C C . THR B 1 112 ? 12.641 18.047 -6.852 1 81.62 112 THR B C 1
ATOM 3352 O O . THR B 1 112 ? 12.453 16.859 -7.137 1 81.62 112 THR B O 1
ATOM 3355 N N . PHE B 1 113 ? 13.07 18.438 -5.703 1 84 113 PHE B N 1
ATOM 3356 C CA . PHE B 1 113 ? 13.469 17.469 -4.699 1 84 113 PHE B CA 1
ATOM 3357 C C . PHE B 1 113 ? 12.258 16.688 -4.195 1 84 113 PHE B C 1
ATOM 3359 O O . PHE B 1 113 ? 12.352 15.477 -3.959 1 84 113 PHE B O 1
ATOM 3366 N N . ARG B 1 114 ? 11.188 17.328 -4.09 1 84.25 114 ARG B N 1
ATOM 3367 C CA . ARG B 1 114 ? 9.953 16.688 -3.654 1 84.25 114 ARG B CA 1
ATOM 3368 C C . ARG B 1 114 ? 9.5 15.625 -4.66 1 84.25 114 ARG B C 1
ATOM 3370 O O . ARG B 1 114 ? 9.125 14.523 -4.277 1 84.25 114 ARG B O 1
ATOM 3377 N N . THR B 1 115 ? 9.664 16 -5.875 1 81.94 115 THR B N 1
ATOM 3378 C CA . THR B 1 115 ? 9.242 15.086 -6.934 1 81.94 115 THR B CA 1
ATOM 3379 C C . THR B 1 115 ? 10.172 13.883 -7.008 1 81.94 115 THR B C 1
ATOM 3381 O O . THR B 1 115 ? 9.719 12.75 -7.168 1 81.94 115 THR B O 1
ATOM 3384 N N . LEU B 1 116 ? 11.383 14.148 -6.852 1 84.44 116 LEU B N 1
ATOM 3385 C CA . LEU B 1 116 ? 12.375 13.086 -6.965 1 84.44 116 LEU B CA 1
ATOM 3386 C C . LEU B 1 116 ? 12.195 12.055 -5.855 1 84.44 116 LEU B C 1
ATOM 3388 O O . LEU B 1 116 ? 12.266 10.852 -6.105 1 84.44 116 LEU B O 1
ATOM 3392 N N . VAL B 1 117 ? 11.961 12.562 -4.73 1 86.44 117 VAL B N 1
ATOM 3393 C CA . VAL B 1 117 ? 11.875 11.641 -3.602 1 86.44 117 VAL B CA 1
ATOM 3394 C C . VAL B 1 117 ? 10.578 10.836 -3.689 1 86.44 117 VAL B C 1
ATOM 3396 O O . VAL B 1 117 ? 10.492 9.727 -3.162 1 86.44 117 VAL B O 1
ATOM 3399 N N . PHE B 1 118 ? 9.625 11.383 -4.434 1 86.44 118 PHE B N 1
ATOM 3400 C CA . PHE B 1 118 ? 8.312 10.75 -4.527 1 86.44 118 PHE B CA 1
ATOM 3401 C C . PHE B 1 118 ? 8.273 9.766 -5.691 1 86.44 118 PHE B C 1
ATOM 3403 O O . PHE B 1 118 ? 7.375 8.914 -5.762 1 86.44 118 PHE B O 1
ATOM 3410 N N . LEU B 1 119 ? 9.234 9.703 -6.547 1 85.62 119 LEU B N 1
ATOM 3411 C CA . LEU B 1 119 ? 9.25 8.93 -7.785 1 85.62 119 LEU B CA 1
ATOM 3412 C C . LEU B 1 119 ? 9.172 7.438 -7.496 1 85.62 119 LEU B C 1
ATOM 3414 O O . LEU B 1 119 ? 8.453 6.707 -8.18 1 85.62 119 LEU B O 1
ATOM 3418 N N . PRO B 1 120 ? 9.891 6.992 -6.477 1 87.19 120 PRO B N 1
ATOM 3419 C CA . PRO B 1 120 ? 9.82 5.555 -6.199 1 87.19 120 PRO B CA 1
ATOM 3420 C C . PRO B 1 120 ? 8.406 5.082 -5.887 1 87.19 120 PRO B C 1
ATOM 3422 O O . PRO B 1 120 ? 8.023 3.969 -6.262 1 87.19 120 PRO B O 1
ATOM 3425 N N . TYR B 1 121 ? 7.703 5.891 -5.277 1 87.06 121 TYR B N 1
ATOM 3426 C CA . TYR B 1 121 ? 6.34 5.539 -4.898 1 87.06 121 TYR B CA 1
ATOM 3427 C C . TYR B 1 121 ? 5.461 5.375 -6.133 1 87.06 121 TYR B C 1
ATOM 3429 O O . TYR B 1 121 ? 4.508 4.59 -6.125 1 87.06 121 TYR B O 1
ATOM 3437 N N . ILE B 1 122 ? 5.801 6.043 -7.168 1 84.75 122 ILE B N 1
ATOM 3438 C CA . ILE B 1 122 ? 4.992 6.031 -8.383 1 84.75 122 ILE B CA 1
ATOM 3439 C C . ILE B 1 122 ? 5.445 4.887 -9.289 1 84.75 122 ILE B C 1
ATOM 3441 O O . ILE B 1 122 ? 4.742 4.527 -10.242 1 84.75 122 ILE B O 1
ATOM 3445 N N . THR B 1 123 ? 6.504 4.297 -8.938 1 82.94 123 THR B N 1
ATOM 3446 C CA . THR B 1 123 ? 7.043 3.191 -9.727 1 82.94 123 THR B CA 1
ATOM 3447 C C . THR B 1 123 ? 6.34 1.885 -9.367 1 82.94 123 THR B C 1
ATOM 3449 O O . THR B 1 123 ? 6.059 1.626 -8.195 1 82.94 123 THR B O 1
ATOM 3452 N N . SER B 1 124 ? 6.062 1.164 -10.383 1 80.06 124 SER B N 1
ATOM 3453 C CA . SER B 1 124 ? 5.387 -0.108 -10.148 1 80.06 124 SER B CA 1
ATOM 3454 C C . SER B 1 124 ? 6.211 -1.015 -9.234 1 80.06 124 SER B C 1
ATOM 3456 O O . SER B 1 124 ? 7.441 -1.044 -9.336 1 80.06 124 SER B O 1
ATOM 3458 N N . ILE B 1 125 ? 5.523 -1.711 -8.492 1 79.25 125 ILE B N 1
ATOM 3459 C CA . ILE B 1 125 ? 6.172 -2.633 -7.57 1 79.25 125 ILE B CA 1
ATOM 3460 C C . ILE B 1 125 ? 6.941 -3.693 -8.352 1 79.25 125 ILE B C 1
ATOM 3462 O O . ILE B 1 125 ? 7.98 -4.176 -7.902 1 79.25 125 ILE B O 1
ATOM 3466 N N . VAL B 1 126 ? 6.422 -4.043 -9.445 1 76.81 126 VAL B N 1
ATOM 3467 C CA . VAL B 1 126 ? 7.086 -5.035 -10.281 1 76.81 126 VAL B CA 1
ATOM 3468 C C . VAL B 1 126 ? 8.367 -4.449 -10.859 1 76.81 126 VAL B C 1
ATOM 3470 O O . VAL B 1 126 ? 9.398 -5.121 -10.914 1 76.81 126 VAL B O 1
ATOM 3473 N N . SER B 1 127 ? 8.266 -3.205 -11.258 1 77.94 127 SER B N 1
ATOM 3474 C CA . SER B 1 127 ? 9.469 -2.533 -11.734 1 77.94 127 SER B CA 1
ATOM 3475 C C . SER B 1 127 ? 10.531 -2.457 -10.641 1 77.94 127 SER B C 1
ATOM 3477 O O . SER B 1 127 ? 11.727 -2.613 -10.914 1 77.94 127 SER B O 1
ATOM 3479 N N . VAL B 1 128 ? 10.062 -2.262 -9.516 1 78.5 128 VAL B N 1
ATOM 3480 C CA . VAL B 1 128 ? 10.977 -2.215 -8.375 1 78.5 128 VAL B CA 1
ATOM 3481 C C . VAL B 1 128 ? 11.688 -3.561 -8.227 1 78.5 128 VAL B C 1
ATOM 3483 O O . VAL B 1 128 ? 12.898 -3.613 -8.016 1 78.5 128 VAL B O 1
ATOM 3486 N N . ALA B 1 129 ? 10.938 -4.543 -8.43 1 74.12 129 ALA B N 1
ATOM 3487 C CA . ALA B 1 129 ? 11.516 -5.879 -8.289 1 74.12 129 ALA B CA 1
ATOM 3488 C C . ALA B 1 129 ? 12.539 -6.148 -9.391 1 74.12 129 ALA B C 1
ATOM 3490 O O . ALA B 1 129 ? 13.562 -6.793 -9.148 1 74.12 129 ALA B O 1
ATOM 3491 N N . ILE B 1 130 ? 12.219 -5.656 -10.531 1 74.5 130 ILE B N 1
ATOM 3492 C CA . ILE B 1 130 ? 13.156 -5.824 -11.633 1 74.5 130 ILE B CA 1
ATOM 3493 C C . ILE B 1 130 ? 14.445 -5.051 -11.344 1 74.5 130 ILE B C 1
ATOM 3495 O O . ILE B 1 130 ? 15.539 -5.602 -11.453 1 74.5 130 ILE B O 1
ATOM 3499 N N . ILE B 1 131 ? 14.266 -3.848 -10.922 1 79.06 131 ILE B N 1
ATOM 3500 C CA . ILE B 1 131 ? 15.383 -2.967 -10.609 1 79.06 131 ILE B CA 1
ATOM 3501 C C . ILE B 1 131 ? 16.266 -3.613 -9.547 1 79.06 131 ILE B C 1
ATOM 3503 O O . ILE B 1 131 ? 17.484 -3.754 -9.734 1 79.06 131 ILE B O 1
ATOM 3507 N N . PHE B 1 132 ? 15.711 -4.055 -8.555 1 82.12 132 PHE B N 1
ATOM 3508 C CA . PHE B 1 132 ? 16.484 -4.547 -7.418 1 82.12 132 PHE B CA 1
ATOM 3509 C C . PHE B 1 132 ? 16.922 -5.988 -7.645 1 82.12 132 PHE B C 1
ATOM 3511 O O . PHE B 1 132 ? 17.859 -6.465 -7.012 1 82.12 132 PHE B O 1
ATOM 3518 N N . GLY B 1 133 ? 16.203 -6.656 -8.531 1 78.38 133 GLY B N 1
ATOM 3519 C CA . GLY B 1 133 ? 16.734 -7.93 -9 1 78.38 133 GLY B CA 1
ATOM 3520 C C . GLY B 1 133 ? 18.047 -7.797 -9.734 1 78.38 133 GLY B C 1
ATOM 3521 O O . GLY B 1 133 ? 18.906 -8.68 -9.633 1 78.38 133 GLY B O 1
ATOM 3522 N N . LEU B 1 134 ? 18.141 -6.676 -10.352 1 75.75 134 LEU B N 1
ATOM 3523 C CA . LEU B 1 134 ? 19.375 -6.402 -11.062 1 75.75 134 LEU B CA 1
ATOM 3524 C C . LEU B 1 134 ? 20.469 -5.934 -10.102 1 75.75 134 LEU B C 1
ATOM 3526 O O . LEU B 1 134 ? 21.625 -6.316 -10.242 1 75.75 134 LEU B O 1
ATOM 3530 N N . ILE B 1 135 ? 20.047 -5.176 -9.211 1 81.38 135 ILE B N 1
ATOM 3531 C CA . ILE B 1 135 ? 21 -4.645 -8.242 1 81.38 135 ILE B CA 1
ATOM 3532 C C . ILE B 1 135 ? 21.547 -5.781 -7.375 1 81.38 135 ILE B C 1
ATOM 3534 O O . ILE B 1 135 ? 22.75 -5.879 -7.164 1 81.38 135 ILE B O 1
ATOM 3538 N N . PHE B 1 136 ? 20.656 -6.645 -7.008 1 87.12 136 PHE B N 1
ATOM 3539 C CA . PHE B 1 136 ? 21.031 -7.691 -6.066 1 87.12 136 PHE B CA 1
ATOM 3540 C C . PHE B 1 136 ? 21.125 -9.039 -6.766 1 87.12 136 PHE B C 1
ATOM 3542 O O . PHE B 1 136 ? 20.688 -10.062 -6.23 1 87.12 136 PHE B O 1
ATOM 3549 N N . ASN B 1 137 ? 21.547 -8.93 -7.898 1 81.94 137 ASN B N 1
ATOM 3550 C CA . ASN B 1 137 ? 21.891 -10.148 -8.625 1 81.94 137 ASN B CA 1
ATOM 3551 C C . ASN B 1 137 ? 23.047 -10.891 -7.969 1 81.94 137 ASN B C 1
ATOM 3553 O O . ASN B 1 137 ? 24.016 -10.273 -7.531 1 81.94 137 ASN B O 1
ATOM 3557 N N . ASN B 1 138 ? 22.984 -12.227 -7.969 1 85.06 138 ASN B N 1
ATOM 3558 C CA . ASN B 1 138 ? 23.984 -13.039 -7.27 1 85.06 138 ASN B CA 1
ATOM 3559 C C . ASN B 1 138 ? 25.297 -13.109 -8.047 1 85.06 138 ASN B C 1
ATOM 3561 O O . ASN B 1 138 ? 26.328 -13.461 -7.484 1 85.06 138 ASN B O 1
ATOM 3565 N N . GLN B 1 139 ? 25.156 -12.758 -9.266 1 80.19 139 GLN B N 1
ATOM 3566 C CA . GLN B 1 139 ? 26.328 -12.859 -10.125 1 80.19 139 GLN B CA 1
ATOM 3567 C C . GLN B 1 139 ? 27.328 -11.75 -9.812 1 80.19 139 GLN B C 1
ATOM 3569 O O . GLN B 1 139 ? 26.953 -10.672 -9.344 1 80.19 139 GLN B O 1
ATOM 3574 N N . PRO B 1 140 ? 28.625 -12.008 -10.133 1 78.62 140 PRO B N 1
ATOM 3575 C CA . PRO B 1 140 ? 29.672 -11.008 -9.859 1 78.62 140 PRO B CA 1
ATOM 3576 C C . PRO B 1 140 ? 29.438 -9.703 -10.625 1 78.62 140 PRO B C 1
ATOM 3578 O O . PRO B 1 140 ? 29.875 -8.633 -10.172 1 78.62 140 PRO B O 1
ATOM 3581 N N . PHE B 1 141 ? 28.734 -9.828 -11.641 1 73.5 141 PHE B N 1
ATOM 3582 C CA . PHE B 1 141 ? 28.547 -8.633 -12.461 1 73.5 141 PHE B CA 1
ATOM 3583 C C . PHE B 1 141 ? 27.281 -7.898 -12.055 1 73.5 141 PHE B C 1
ATOM 3585 O O . PHE B 1 141 ? 26.938 -6.863 -12.633 1 73.5 141 PHE B O 1
ATOM 3592 N N . GLY B 1 142 ? 26.672 -8.461 -11.055 1 76.44 142 GLY B N 1
ATOM 3593 C CA . GLY B 1 142 ? 25.562 -7.691 -10.5 1 76.44 142 GLY B CA 1
ATOM 3594 C C . GLY B 1 142 ? 26 -6.367 -9.906 1 76.44 142 GLY B C 1
ATOM 3595 O O . GLY B 1 142 ? 27.125 -6.25 -9.391 1 76.44 142 GLY B O 1
ATOM 3596 N N . PHE B 1 143 ? 25.141 -5.457 -9.914 1 78.31 143 PHE B N 1
ATOM 3597 C CA . PHE B 1 143 ? 25.5 -4.094 -9.539 1 78.31 143 PHE B CA 1
ATOM 3598 C C . PHE B 1 143 ? 26.078 -4.055 -8.125 1 78.31 143 PHE B C 1
ATOM 3600 O O . PHE B 1 143 ? 27.156 -3.504 -7.906 1 78.31 143 PHE B O 1
ATOM 3607 N N . ALA B 1 144 ? 25.406 -4.598 -7.176 1 80.81 144 ALA B N 1
ATOM 3608 C CA . ALA B 1 144 ? 25.859 -4.562 -5.789 1 80.81 144 ALA B CA 1
ATOM 3609 C C . ALA B 1 144 ? 27.141 -5.367 -5.613 1 80.81 144 ALA B C 1
ATOM 3611 O O . ALA B 1 144 ? 28.078 -4.926 -4.934 1 80.81 144 ALA B O 1
ATOM 3612 N N . ASN B 1 145 ? 27.156 -6.477 -6.234 1 86.69 145 ASN B N 1
ATOM 3613 C CA . ASN B 1 145 ? 28.359 -7.301 -6.148 1 86.69 145 ASN B CA 1
ATOM 3614 C C . ASN B 1 145 ? 29.531 -6.652 -6.863 1 86.69 145 ASN B C 1
ATOM 3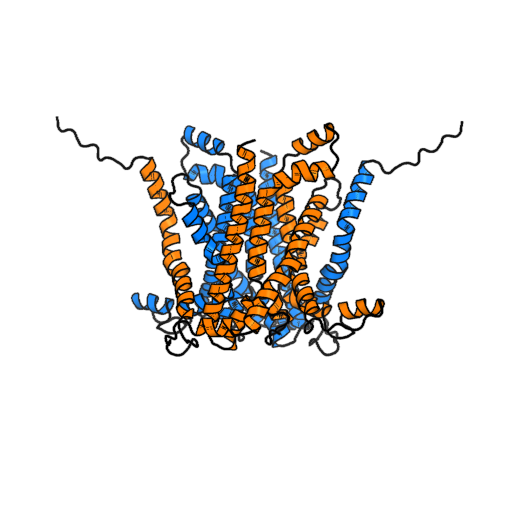616 O O . ASN B 1 145 ? 30.672 -6.77 -6.418 1 86.69 145 ASN B O 1
ATOM 3620 N N . TYR B 1 146 ? 29.234 -6.004 -7.926 1 80.88 146 TYR B N 1
ATOM 3621 C CA . TYR B 1 146 ? 30.281 -5.281 -8.633 1 80.88 146 TYR B CA 1
ATOM 3622 C C . TYR B 1 146 ? 30.859 -4.164 -7.77 1 80.88 146 TYR B C 1
ATOM 3624 O O . TYR B 1 146 ? 32.062 -3.967 -7.727 1 80.88 146 TYR B O 1
ATOM 3632 N N . PHE B 1 147 ? 30.047 -3.512 -7.145 1 82.25 147 PHE B N 1
ATOM 3633 C CA . PHE B 1 147 ? 30.469 -2.445 -6.246 1 82.25 147 PHE B CA 1
ATOM 3634 C C . PHE B 1 147 ? 31.312 -3.004 -5.102 1 82.25 147 PHE B C 1
ATOM 3636 O O . PHE B 1 147 ? 32.312 -2.395 -4.691 1 82.25 147 PHE B O 1
ATOM 3643 N N . LEU B 1 148 ? 30.891 -4.098 -4.547 1 86.62 148 LEU B N 1
ATOM 3644 C CA . LEU B 1 148 ? 31.625 -4.738 -3.459 1 86.62 148 LEU B CA 1
ATOM 3645 C C . LEU B 1 148 ? 33.031 -5.168 -3.916 1 86.62 148 LEU B C 1
ATOM 3647 O O . LEU B 1 148 ? 33.938 -5.219 -3.113 1 86.62 148 LEU B O 1
ATOM 3651 N N . SER B 1 149 ? 33.062 -5.465 -5.168 1 87.06 149 SER B N 1
ATOM 3652 C CA . SER B 1 149 ? 34.344 -5.914 -5.719 1 87.06 149 SER B CA 1
ATOM 3653 C C . SER B 1 149 ? 35.406 -4.816 -5.629 1 87.06 149 SER B C 1
ATOM 3655 O O . SER B 1 149 ? 36.594 -5.102 -5.551 1 87.06 149 SER B O 1
ATOM 3657 N N . PHE B 1 150 ? 34.969 -3.623 -5.598 1 88.12 150 PHE B N 1
ATOM 3658 C CA . PHE B 1 150 ? 35.906 -2.512 -5.457 1 88.12 150 PHE B CA 1
ATOM 3659 C C . PHE B 1 150 ? 36.594 -2.555 -4.102 1 88.12 150 PHE B C 1
ATOM 3661 O O . PHE B 1 150 ? 37.656 -1.986 -3.934 1 88.12 150 PHE B O 1
ATOM 3668 N N . PHE B 1 151 ? 36 -3.178 -3.191 1 91.25 151 PHE B N 1
ATOM 3669 C CA . PHE B 1 151 ? 36.562 -3.244 -1.845 1 91.25 151 PHE B CA 1
ATOM 3670 C C . PHE B 1 151 ? 37.125 -4.633 -1.56 1 91.25 151 PHE B C 1
ATOM 3672 O O . PHE B 1 151 ? 37.312 -5 -0.4 1 91.25 151 PHE B O 1
ATOM 3679 N N . ASP B 1 152 ? 37.219 -5.426 -2.527 1 91.06 152 ASP B N 1
ATOM 3680 C CA . ASP B 1 152 ? 37.812 -6.754 -2.486 1 91.06 152 ASP B CA 1
ATOM 3681 C C . ASP B 1 152 ? 36.938 -7.727 -1.681 1 91.06 152 ASP B C 1
ATOM 3683 O O . ASP B 1 152 ? 37.469 -8.57 -0.954 1 91.06 152 ASP B O 1
ATOM 3687 N N . LEU B 1 153 ? 35.75 -7.477 -1.715 1 90.06 153 LEU B N 1
ATOM 3688 C CA . LEU B 1 153 ? 34.812 -8.398 -1.091 1 90.06 153 LEU B CA 1
ATOM 3689 C C . LEU B 1 153 ? 34.219 -9.359 -2.119 1 90.06 153 LEU B C 1
ATOM 3691 O O . LEU B 1 153 ? 34.031 -8.984 -3.275 1 90.06 153 LEU B O 1
ATOM 3695 N N . GLY B 1 154 ? 34.094 -10.578 -1.822 1 87.88 154 GLY B N 1
ATOM 3696 C CA . GLY B 1 154 ? 33.5 -11.57 -2.717 1 87.88 154 GLY B CA 1
ATOM 3697 C C . GLY B 1 154 ? 32.031 -11.359 -2.951 1 87.88 154 GLY B C 1
ATOM 3698 O O . GLY B 1 154 ? 31.375 -10.586 -2.238 1 87.88 154 GLY B O 1
ATOM 3699 N N . PRO B 1 155 ? 31.547 -12 -4 1 88.69 155 PRO B N 1
ATOM 3700 C CA . PRO B 1 155 ? 30.125 -11.859 -4.309 1 88.69 155 PRO B CA 1
ATOM 3701 C C . PRO B 1 155 ? 29.219 -12.453 -3.229 1 88.69 155 PRO B C 1
ATOM 3703 O O . PRO B 1 155 ? 29.562 -13.477 -2.631 1 88.69 155 PRO B O 1
ATOM 3706 N N . ILE B 1 156 ? 28.25 -11.719 -2.951 1 91.12 156 ILE B N 1
ATOM 3707 C CA . ILE B 1 156 ? 27.234 -12.133 -1.998 1 91.12 156 ILE B CA 1
ATOM 3708 C C . ILE B 1 156 ? 26.047 -12.742 -2.744 1 91.12 156 ILE B C 1
ATOM 3710 O O . ILE B 1 156 ? 25.703 -12.289 -3.838 1 91.12 156 ILE B O 1
ATOM 3714 N N . ARG B 1 157 ? 25.562 -13.852 -2.186 1 90.94 157 ARG B N 1
ATOM 3715 C CA . ARG B 1 157 ? 24.312 -14.406 -2.723 1 90.94 157 ARG B CA 1
ATOM 3716 C C . ARG B 1 157 ? 23.109 -13.711 -2.111 1 90.94 157 ARG B C 1
ATOM 3718 O O . ARG B 1 157 ? 22.531 -14.203 -1.136 1 90.94 157 ARG B O 1
ATOM 3725 N N . TRP B 1 158 ? 22.625 -12.742 -2.732 1 90.88 158 TRP B N 1
ATOM 3726 C CA . TRP B 1 158 ? 21.641 -11.812 -2.197 1 90.88 158 TRP B CA 1
ATOM 3727 C C . TRP B 1 158 ? 20.297 -12.508 -1.99 1 90.88 158 TRP B C 1
ATOM 3729 O O . TRP B 1 158 ? 19.547 -12.156 -1.084 1 90.88 158 TRP B O 1
ATOM 3739 N N . ASN B 1 159 ? 20 -13.492 -2.785 1 88.12 159 ASN B N 1
ATOM 3740 C CA . ASN B 1 159 ? 18.672 -14.117 -2.68 1 88.12 159 ASN B CA 1
ATOM 3741 C C . ASN B 1 159 ? 18.75 -15.461 -1.961 1 88.12 159 ASN B C 1
ATOM 3743 O O . ASN B 1 159 ? 17.781 -16.219 -1.956 1 88.12 159 ASN B O 1
ATOM 3747 N N . ALA B 1 160 ? 19.984 -15.727 -1.337 1 89.31 160 ALA B N 1
ATOM 3748 C CA . ALA B 1 160 ? 20.125 -17.047 -0.749 1 89.31 160 ALA B CA 1
ATOM 3749 C C . ALA B 1 160 ? 20.703 -16.969 0.663 1 89.31 160 ALA B C 1
ATOM 3751 O O . ALA B 1 160 ? 20.438 -17.844 1.498 1 89.31 160 ALA B O 1
ATOM 3752 N N . ASP B 1 161 ? 21.406 -15.93 0.883 1 93.12 161 ASP B N 1
ATOM 3753 C CA . ASP B 1 161 ? 22.031 -15.805 2.195 1 93.12 161 ASP B CA 1
ATOM 3754 C C . ASP B 1 161 ? 21.094 -15.148 3.197 1 93.12 161 ASP B C 1
ATOM 3756 O O . ASP B 1 161 ? 20.266 -14.305 2.826 1 93.12 161 ASP B O 1
ATOM 3760 N N . TYR B 1 162 ? 21.297 -15.531 4.453 1 94.5 162 TYR B N 1
ATOM 3761 C CA . TYR B 1 162 ? 20.375 -15.195 5.527 1 94.5 162 TYR B CA 1
ATOM 3762 C C . TYR B 1 162 ? 20.203 -13.68 5.648 1 94.5 162 TYR B C 1
ATOM 3764 O O . TYR B 1 162 ? 19.094 -13.164 5.52 1 94.5 162 TYR B O 1
ATOM 3772 N N . TRP B 1 163 ? 21.203 -12.953 5.828 1 95.38 163 TRP B N 1
ATOM 3773 C CA . TRP B 1 163 ? 21.125 -11.516 6.074 1 95.38 163 TRP B CA 1
ATOM 3774 C C . TRP B 1 163 ? 20.953 -10.75 4.766 1 95.38 163 TRP B C 1
ATOM 3776 O O . TRP B 1 163 ? 20.094 -9.875 4.656 1 95.38 163 TRP B O 1
ATOM 3786 N N . PRO B 1 164 ? 21.641 -11.133 3.699 1 94.25 164 PRO B N 1
ATOM 3787 C CA . PRO B 1 164 ? 21.531 -10.383 2.445 1 94.25 164 PRO B CA 1
ATOM 3788 C C . PRO B 1 164 ? 20.125 -10.375 1.875 1 94.25 164 PRO B C 1
ATOM 3790 O O . PRO B 1 164 ? 19.672 -9.352 1.354 1 94.25 164 PRO B O 1
ATOM 3793 N N . VAL B 1 165 ? 19.469 -11.469 2.008 1 94.5 165 VAL B N 1
ATOM 3794 C CA . VAL B 1 165 ? 18.109 -11.531 1.481 1 94.5 165 VAL B CA 1
ATOM 3795 C C . VAL B 1 165 ? 17.234 -10.492 2.189 1 94.5 165 VAL B C 1
ATOM 3797 O O . VAL B 1 165 ? 16.484 -9.766 1.543 1 94.5 165 VAL B O 1
ATOM 3800 N N . LYS B 1 166 ? 17.391 -10.398 3.479 1 96.44 166 LYS B N 1
ATOM 3801 C CA . LYS B 1 166 ? 16.594 -9.484 4.285 1 96.44 166 LYS B CA 1
ATOM 3802 C C . LYS B 1 166 ? 16.953 -8.031 3.996 1 96.44 166 LYS B C 1
ATOM 3804 O O . LYS B 1 166 ? 16.062 -7.176 3.9 1 96.44 166 LYS B O 1
ATOM 3809 N N . ILE B 1 167 ? 18.188 -7.797 3.795 1 94.56 167 ILE B N 1
ATOM 3810 C CA . ILE B 1 167 ? 18.656 -6.445 3.51 1 94.56 167 ILE B CA 1
ATOM 3811 C C . ILE B 1 167 ? 18.156 -6 2.141 1 94.56 167 ILE B C 1
ATOM 3813 O O . ILE B 1 167 ? 17.703 -4.863 1.976 1 94.56 167 ILE B O 1
ATOM 3817 N N . ALA B 1 168 ? 18.188 -6.914 1.196 1 92.69 168 ALA B N 1
ATOM 3818 C CA . ALA B 1 168 ? 17.719 -6.602 -0.151 1 92.69 168 ALA B CA 1
ATOM 3819 C C . ALA B 1 168 ? 16.234 -6.23 -0.143 1 92.69 168 ALA B C 1
ATOM 3821 O O . ALA B 1 168 ? 15.844 -5.195 -0.688 1 92.69 168 ALA B O 1
ATOM 3822 N N . ILE B 1 169 ? 15.43 -7 0.556 1 93.12 169 ILE B N 1
ATOM 3823 C CA . ILE B 1 169 ? 13.992 -6.758 0.604 1 93.12 169 ILE B CA 1
ATOM 3824 C C . ILE B 1 169 ? 13.711 -5.477 1.388 1 93.12 169 ILE B C 1
ATOM 3826 O O . ILE B 1 169 ? 12.906 -4.648 0.966 1 93.12 169 ILE B O 1
ATOM 3830 N N . ALA B 1 170 ? 14.414 -5.324 2.471 1 95.19 170 ALA B N 1
ATOM 3831 C CA . ALA B 1 170 ? 14.234 -4.137 3.301 1 95.19 170 ALA B CA 1
ATOM 3832 C C . ALA B 1 170 ? 14.57 -2.867 2.521 1 95.19 170 ALA B C 1
ATOM 3834 O O . ALA B 1 170 ? 13.906 -1.841 2.676 1 95.19 170 ALA B O 1
ATOM 3835 N N . THR B 1 171 ? 15.578 -2.939 1.721 1 92.12 171 THR B N 1
ATOM 3836 C CA . THR B 1 171 ? 15.992 -1.779 0.94 1 92.12 171 THR B CA 1
ATOM 3837 C C . THR B 1 171 ? 14.93 -1.409 -0.089 1 92.12 171 THR B C 1
ATOM 3839 O O . THR B 1 171 ? 14.719 -0.228 -0.376 1 92.12 171 THR B O 1
ATOM 3842 N N . MET B 1 172 ? 14.273 -2.398 -0.652 1 90.5 172 MET B N 1
ATOM 3843 C CA . MET B 1 172 ? 13.188 -2.148 -1.589 1 90.5 172 MET B CA 1
ATOM 3844 C C . MET B 1 172 ? 12.047 -1.397 -0.909 1 90.5 172 MET B C 1
ATOM 3846 O O . MET B 1 172 ? 11.516 -0.43 -1.461 1 90.5 172 MET B O 1
ATOM 3850 N N . VAL B 1 173 ? 11.758 -1.831 0.293 1 91.75 173 VAL B N 1
ATOM 3851 C CA . VAL B 1 173 ? 10.688 -1.21 1.064 1 91.75 173 VAL B CA 1
ATOM 3852 C C . VAL B 1 173 ? 11.07 0.227 1.415 1 91.75 173 VAL B C 1
ATOM 3854 O O . VAL B 1 173 ? 10.273 1.148 1.236 1 91.75 173 VAL B O 1
ATOM 3857 N N . PHE B 1 174 ? 12.258 0.374 1.848 1 93.06 174 PHE B N 1
ATOM 3858 C CA . PHE B 1 174 ? 12.766 1.699 2.184 1 93.06 174 PHE B CA 1
ATOM 3859 C C . PHE B 1 174 ? 12.68 2.633 0.981 1 93.06 174 PHE B C 1
ATOM 3861 O O . PHE B 1 174 ? 12.148 3.74 1.085 1 93.06 174 PHE B O 1
ATOM 3868 N N . TRP B 1 175 ? 13.117 2.162 -0.073 1 89.81 175 TRP B N 1
ATOM 3869 C CA . TRP B 1 175 ? 13.188 2.947 -1.3 1 89.81 175 TRP B CA 1
ATOM 3870 C C . TRP B 1 175 ? 11.797 3.359 -1.764 1 89.81 175 TRP B C 1
ATOM 3872 O O . TRP B 1 175 ? 11.562 4.52 -2.107 1 89.81 175 TRP B O 1
ATOM 3882 N N . ARG B 1 176 ? 10.906 2.523 -1.676 1 89.69 176 ARG B N 1
ATOM 3883 C CA . ARG B 1 176 ? 9.57 2.752 -2.211 1 89.69 176 ARG B CA 1
ATOM 3884 C C . ARG B 1 176 ? 8.781 3.717 -1.33 1 89.69 176 ARG B C 1
ATOM 3886 O O . ARG B 1 176 ? 8.047 4.566 -1.835 1 89.69 176 ARG B O 1
ATOM 3893 N N . TRP B 1 177 ? 9.023 3.689 -0.049 1 92.56 177 TRP B N 1
ATOM 3894 C CA . TRP B 1 177 ? 8.055 4.324 0.841 1 92.56 177 TRP B CA 1
ATOM 3895 C C . TRP B 1 177 ? 8.648 5.574 1.484 1 92.56 177 TRP B C 1
ATOM 3897 O O . TRP B 1 177 ? 7.918 6.383 2.062 1 92.56 177 TRP B O 1
ATOM 3907 N N . VAL B 1 178 ? 9.914 5.785 1.388 1 94.06 178 VAL B N 1
ATOM 3908 C CA . VAL B 1 178 ? 10.531 6.91 2.074 1 94.06 178 VAL B CA 1
ATOM 3909 C C . VAL B 1 178 ? 9.953 8.219 1.551 1 94.06 178 VAL B C 1
ATOM 3911 O O . VAL B 1 178 ? 9.703 9.148 2.322 1 94.06 178 VAL B O 1
ATOM 3914 N N . GLY B 1 179 ? 9.781 8.312 0.306 1 92.19 179 GLY B N 1
ATOM 3915 C CA . GLY B 1 179 ? 9.227 9.523 -0.276 1 92.19 179 GLY B CA 1
ATOM 3916 C C . GLY B 1 179 ? 7.801 9.797 0.162 1 92.19 179 GLY B C 1
ATOM 3917 O O . GLY B 1 179 ? 7.441 10.945 0.438 1 92.19 179 GLY B O 1
ATOM 3918 N N . TYR B 1 180 ? 7.027 8.789 0.226 1 91.81 180 TYR B N 1
ATOM 3919 C CA . TYR B 1 180 ? 5.641 8.906 0.668 1 91.81 180 TYR B CA 1
ATOM 3920 C C . TYR B 1 180 ? 5.566 9.461 2.086 1 91.81 180 TYR B C 1
ATOM 3922 O O . TYR B 1 180 ? 4.836 10.422 2.348 1 91.81 180 TYR B O 1
ATOM 3930 N N . ASN B 1 181 ? 6.281 8.898 2.953 1 94.94 181 ASN B N 1
ATOM 3931 C CA . ASN B 1 181 ? 6.285 9.352 4.34 1 94.94 181 ASN B CA 1
ATOM 3932 C C . ASN B 1 181 ? 6.879 10.758 4.473 1 94.94 181 ASN B C 1
ATOM 3934 O O . ASN B 1 181 ? 6.449 11.539 5.32 1 94.94 181 ASN B O 1
ATOM 3938 N N . THR B 1 182 ? 7.848 11.039 3.584 1 94.06 182 THR B N 1
ATOM 3939 C CA . THR B 1 182 ? 8.43 12.375 3.576 1 94.06 182 THR B CA 1
ATOM 3940 C C . THR B 1 182 ? 7.371 13.43 3.285 1 94.06 182 THR B C 1
ATOM 3942 O O . THR B 1 182 ? 7.297 14.453 3.973 1 94.06 182 THR B O 1
ATOM 3945 N N . ILE B 1 183 ? 6.59 13.117 2.375 1 89.56 183 ILE B N 1
ATOM 3946 C CA . ILE B 1 183 ? 5.574 14.078 1.957 1 89.56 183 ILE B CA 1
ATOM 3947 C C . ILE B 1 183 ? 4.531 14.242 3.062 1 89.56 183 ILE B C 1
ATOM 3949 O O . ILE B 1 183 ? 4.047 15.344 3.309 1 89.56 183 ILE B O 1
ATOM 3953 N N . ILE B 1 184 ? 4.203 13.195 3.736 1 90 184 ILE B N 1
ATOM 3954 C CA . ILE B 1 184 ? 3.258 13.266 4.848 1 90 184 ILE B CA 1
ATOM 3955 C C . ILE B 1 184 ? 3.836 14.133 5.961 1 90 184 ILE B C 1
ATOM 3957 O O . ILE B 1 184 ? 3.16 15.031 6.473 1 90 184 ILE B O 1
ATOM 3961 N N . PHE B 1 185 ? 5.07 13.945 6.262 1 93.06 185 PHE B N 1
ATOM 3962 C CA . PHE B 1 185 ? 5.723 14.75 7.289 1 93.06 185 PHE B CA 1
ATOM 3963 C C . PHE B 1 185 ? 5.816 16.203 6.859 1 93.06 185 PHE B C 1
ATOM 3965 O O . PHE B 1 185 ? 5.621 17.109 7.672 1 93.06 185 PHE B O 1
ATOM 3972 N N . LEU B 1 186 ? 6.152 16.375 5.621 1 89.88 186 LEU B N 1
ATOM 3973 C CA . LEU B 1 186 ? 6.27 17.734 5.094 1 89.88 186 LEU B CA 1
ATOM 3974 C C . LEU B 1 186 ? 4.941 18.484 5.203 1 89.88 186 LEU B C 1
ATOM 3976 O O . LEU B 1 186 ? 4.906 19.625 5.633 1 89.88 186 LEU B O 1
ATOM 3980 N N . ALA B 1 187 ? 3.902 17.797 4.82 1 83.44 187 ALA B N 1
ATOM 3981 C CA . ALA B 1 187 ? 2.572 18.391 4.945 1 83.44 187 ALA B CA 1
ATOM 3982 C C . ALA B 1 187 ? 2.242 18.703 6.402 1 83.44 187 ALA B C 1
ATOM 3984 O O . ALA B 1 187 ? 1.652 19.75 6.699 1 83.44 187 ALA B O 1
ATOM 3985 N N . GLY B 1 188 ? 2.596 17.828 7.254 1 86.5 188 GLY B N 1
ATOM 3986 C CA . GLY B 1 188 ? 2.418 18.078 8.672 1 86.5 188 GLY B CA 1
ATOM 3987 C C . GLY B 1 188 ? 3.197 19.281 9.164 1 86.5 188 GLY B C 1
ATOM 3988 O O . GLY B 1 188 ? 2.672 20.094 9.93 1 86.5 188 GLY B O 1
ATOM 3989 N N . MET B 1 189 ? 4.344 19.469 8.719 1 88.81 189 MET B N 1
ATOM 3990 C CA . MET B 1 189 ? 5.199 20.578 9.125 1 88.81 189 MET B CA 1
ATOM 3991 C C . MET B 1 189 ? 4.66 21.906 8.594 1 88.81 189 MET B C 1
ATOM 3993 O O . MET B 1 189 ? 4.758 22.938 9.266 1 88.81 189 MET B O 1
ATOM 3997 N N . GLN B 1 190 ? 4.145 21.766 7.488 1 83.94 190 GLN B N 1
ATOM 3998 C CA . GLN B 1 190 ? 3.623 22.969 6.859 1 83.94 190 GLN B CA 1
ATOM 3999 C C . GLN B 1 190 ? 2.359 23.453 7.566 1 83.94 190 GLN B C 1
ATOM 4001 O O . GLN B 1 190 ? 1.965 24.609 7.418 1 83.94 190 GLN B O 1
ATOM 4006 N N . SER B 1 191 ? 1.796 22.562 8.297 1 80.19 191 SER B N 1
ATOM 4007 C CA . SER B 1 191 ? 0.598 22.953 9.039 1 80.19 191 SER B CA 1
ATOM 4008 C C . SER B 1 191 ? 0.956 23.641 10.344 1 80.19 191 SER B C 1
ATOM 4010 O O . SER B 1 191 ? 0.087 24.219 11.008 1 80.19 191 SER B O 1
ATOM 4012 N N . ILE B 1 192 ? 2.242 23.703 10.695 1 86.19 192 ILE B N 1
ATOM 4013 C CA . ILE B 1 192 ? 2.701 24.359 11.914 1 86.19 192 ILE B CA 1
ATOM 4014 C C . ILE B 1 192 ? 2.859 25.859 11.664 1 86.19 192 ILE B C 1
ATOM 4016 O O . ILE B 1 192 ? 3.541 26.266 10.719 1 86.19 192 ILE B O 1
ATOM 4020 N N . PRO B 1 193 ? 2.236 26.656 12.508 1 87.75 193 PRO B N 1
ATOM 4021 C CA . PRO B 1 193 ? 2.33 28.109 12.312 1 87.75 193 PRO B CA 1
ATOM 4022 C C . PRO B 1 193 ? 3.773 28.609 12.297 1 87.75 193 PRO B C 1
ATOM 4024 O O . PRO B 1 193 ? 4.555 28.266 13.188 1 87.75 193 PRO B O 1
ATOM 4027 N N . ARG B 1 194 ? 4.031 29.406 11.391 1 86.69 194 ARG B N 1
ATOM 4028 C CA . ARG B 1 194 ? 5.375 29.953 11.227 1 86.69 194 ARG B CA 1
ATOM 4029 C C . ARG B 1 194 ? 5.742 30.859 12.398 1 86.69 194 ARG B C 1
ATOM 4031 O O . ARG B 1 194 ? 6.922 31.016 12.727 1 86.69 194 ARG B O 1
ATOM 4038 N N . GLU B 1 195 ? 4.727 31.359 13 1 91.38 195 GLU B N 1
ATOM 4039 C CA . GLU B 1 195 ? 4.914 32.281 14.117 1 91.38 195 GLU B CA 1
ATOM 4040 C C . GLU B 1 195 ? 5.645 31.594 15.273 1 91.38 195 GLU B C 1
ATOM 4042 O O . GLU B 1 195 ? 6.402 32.25 16 1 91.38 195 GLU B O 1
ATOM 4047 N N . LEU B 1 196 ? 5.434 30.375 15.359 1 91.19 196 LEU B N 1
ATOM 4048 C CA . LEU B 1 196 ? 6.09 29.625 16.438 1 91.19 196 LEU B CA 1
ATOM 4049 C C . LEU B 1 196 ? 7.598 29.578 16.203 1 91.19 196 LEU B C 1
ATOM 4051 O O . LEU B 1 196 ? 8.375 29.703 17.156 1 91.19 196 LEU B O 1
ATOM 4055 N N . TYR B 1 197 ? 7.945 29.516 15.031 1 87.75 197 TYR B N 1
ATOM 4056 C CA . TYR B 1 197 ? 9.367 29.438 14.703 1 87.75 197 TYR B CA 1
ATOM 4057 C C . TYR B 1 197 ? 10.023 30.812 14.789 1 87.75 197 TYR B C 1
ATOM 4059 O O . TYR B 1 197 ? 11.164 30.938 15.234 1 87.75 197 TYR B O 1
ATOM 4067 N N . GLU B 1 198 ? 9.328 31.781 14.414 1 90.12 198 GLU B N 1
ATOM 4068 C CA . GLU B 1 198 ? 9.828 33.156 14.508 1 90.12 198 GLU B CA 1
ATOM 4069 C C . GLU B 1 198 ? 10.047 33.562 15.969 1 90.12 198 GLU B C 1
ATOM 4071 O O . GLU B 1 198 ? 11.055 34.156 16.297 1 90.12 198 GLU B O 1
ATOM 4076 N N . ALA B 1 199 ? 9.078 33.188 16.703 1 93.62 199 ALA B N 1
ATOM 4077 C CA . ALA B 1 199 ? 9.188 33.469 18.125 1 93.62 199 ALA B CA 1
ATOM 4078 C C . ALA B 1 199 ? 10.383 32.75 18.75 1 93.62 199 ALA B C 1
ATOM 4080 O O . ALA B 1 199 ? 11.102 33.344 19.562 1 93.62 199 ALA B O 1
ATOM 4081 N N . ALA B 1 200 ? 10.578 31.578 18.359 1 92.5 200 ALA B N 1
ATOM 4082 C CA . ALA B 1 200 ? 11.703 30.797 18.875 1 92.5 200 ALA B CA 1
ATOM 4083 C C . ALA B 1 200 ? 13.031 31.406 18.438 1 92.5 200 ALA B C 1
ATOM 4085 O O . ALA B 1 200 ? 14 31.422 19.203 1 92.5 200 ALA B O 1
ATOM 4086 N N . LYS B 1 201 ? 13.031 31.891 17.234 1 89.62 201 LYS B N 1
ATOM 4087 C CA . LYS B 1 201 ? 14.234 32.531 16.719 1 89.62 201 LYS B CA 1
ATOM 4088 C C . LYS B 1 201 ? 14.57 33.781 17.5 1 89.62 201 LYS B C 1
ATOM 4090 O O . LYS B 1 201 ? 15.734 34.062 17.766 1 89.62 201 LYS B O 1
ATOM 4095 N N . ILE B 1 202 ? 13.617 34.5 17.828 1 92.94 202 ILE B N 1
ATOM 4096 C CA . ILE B 1 202 ? 13.781 35.719 18.609 1 92.94 202 ILE B CA 1
ATOM 4097 C C . ILE B 1 202 ? 14.344 35.375 19.984 1 92.94 202 ILE B C 1
ATOM 4099 O O . ILE B 1 202 ? 15.172 36.125 20.531 1 92.94 202 ILE B O 1
ATOM 4103 N N . ASP B 1 203 ? 13.953 34.25 20.531 1 93.88 203 ASP B N 1
ATOM 4104 C CA . ASP B 1 203 ? 14.414 33.781 21.828 1 93.88 203 ASP B CA 1
ATOM 4105 C C . ASP B 1 203 ? 15.812 33.188 21.734 1 93.88 203 ASP B C 1
ATOM 4107 O O . ASP B 1 203 ? 16.391 32.781 22.75 1 93.88 203 ASP B O 1
ATOM 4111 N N . GLY B 1 204 ? 16.312 33.094 20.562 1 91.12 204 GLY B N 1
ATOM 4112 C CA . GLY B 1 204 ? 17.672 32.594 20.375 1 91.12 204 GLY B CA 1
ATOM 4113 C C . GLY B 1 204 ? 17.75 31.094 20.219 1 91.12 204 GLY B C 1
ATOM 4114 O O . GLY B 1 204 ? 18.828 30.516 20.375 1 91.12 204 GLY B O 1
ATOM 4115 N N . ALA B 1 205 ? 16.641 30.516 19.953 1 91.62 205 ALA B N 1
ATOM 4116 C CA . ALA B 1 205 ? 16.625 29.062 19.812 1 91.62 205 ALA B CA 1
ATOM 4117 C C . ALA B 1 205 ? 17.344 28.641 18.531 1 91.62 205 ALA B C 1
ATOM 4119 O O . ALA B 1 205 ? 17.219 29.281 17.5 1 91.62 205 ALA B O 1
ATOM 4120 N N . THR B 1 206 ? 18.172 27.547 18.656 1 89.25 206 THR B N 1
ATOM 4121 C CA . THR B 1 206 ? 18.844 26.953 17.5 1 89.25 206 THR B CA 1
ATOM 4122 C C . THR B 1 206 ? 17.859 26.094 16.703 1 89.25 206 THR B C 1
ATOM 4124 O O . THR B 1 206 ? 16.75 25.812 17.156 1 89.25 206 THR B O 1
ATOM 4127 N N . VAL B 1 207 ? 18.281 25.719 15.492 1 82.31 207 VAL B N 1
ATOM 4128 C CA . VAL B 1 207 ? 17.453 24.891 14.617 1 82.31 207 VAL B CA 1
ATOM 4129 C C . VAL B 1 207 ? 17.203 23.547 15.281 1 82.31 207 VAL B C 1
ATOM 4131 O O . VAL B 1 207 ? 16.094 23.016 15.234 1 82.31 207 VAL B O 1
ATOM 4134 N N . GLY B 1 208 ? 18.188 23.016 15.883 1 86.12 208 GLY B N 1
ATOM 4135 C CA . GLY B 1 208 ? 18.016 21.75 16.578 1 86.12 208 GLY B CA 1
ATOM 4136 C C . GLY B 1 208 ? 17.016 21.828 17.719 1 86.12 208 GLY B C 1
ATOM 4137 O O . GLY B 1 208 ? 16.266 20.875 17.938 1 86.12 208 GLY B O 1
ATOM 4138 N N . GLN B 1 209 ? 17.031 22.969 18.391 1 91 209 GLN B N 1
ATOM 4139 C CA . GLN B 1 209 ? 16.078 23.188 19.469 1 91 209 GLN B CA 1
ATOM 4140 C C . GLN B 1 209 ? 14.664 23.344 18.938 1 91 209 GLN B C 1
ATOM 4142 O O . GLN B 1 209 ? 13.711 22.844 19.547 1 91 209 GLN B O 1
ATOM 4147 N N . GLN B 1 210 ? 14.594 24.047 17.844 1 89.94 210 GLN B N 1
ATOM 4148 C CA . GLN B 1 210 ? 13.281 24.219 17.219 1 89.94 210 GLN B CA 1
ATOM 4149 C C . GLN B 1 210 ? 12.688 22.875 16.797 1 89.94 210 GLN B C 1
ATOM 4151 O O . GLN B 1 210 ? 11.492 22.625 16.984 1 89.94 210 GLN B O 1
ATOM 4156 N N . ILE B 1 211 ? 13.555 22.031 16.297 1 88.81 211 ILE B N 1
ATOM 4157 C CA . ILE B 1 211 ? 13.109 20.719 15.852 1 88.81 211 ILE B CA 1
ATOM 4158 C C . ILE B 1 211 ? 12.656 19.891 17.062 1 88.81 211 ILE B C 1
ATOM 4160 O O . ILE B 1 211 ? 11.578 19.312 17.031 1 88.81 211 ILE B O 1
ATOM 4164 N N . ARG B 1 212 ? 13.383 19.938 18.031 1 90.44 212 ARG B N 1
ATOM 4165 C CA . ARG B 1 212 ? 13.141 19.078 19.203 1 90.44 212 ARG B CA 1
ATOM 4166 C C . ARG B 1 212 ? 11.977 19.609 20.031 1 90.44 212 ARG B C 1
ATOM 4168 O O . ARG B 1 212 ? 11.18 18.828 20.562 1 90.44 212 ARG B O 1
ATOM 4175 N N . LEU B 1 213 ? 11.766 20.969 20.094 1 92.75 213 LEU B N 1
ATOM 4176 C CA . LEU B 1 213 ? 10.836 21.547 21.062 1 92.75 213 LEU B CA 1
ATOM 4177 C C . LEU B 1 213 ? 9.555 22 20.359 1 92.75 213 LEU B C 1
ATOM 4179 O O . LEU B 1 213 ? 8.516 22.172 21.016 1 92.75 213 LEU B O 1
ATOM 4183 N N . ILE B 1 214 ? 9.609 22.203 19.078 1 91.81 214 ILE B N 1
ATOM 4184 C CA . ILE B 1 214 ? 8.438 22.719 18.375 1 91.81 214 ILE B CA 1
ATOM 4185 C C . ILE B 1 214 ? 7.973 21.688 17.344 1 91.81 214 ILE B C 1
ATOM 4187 O O . ILE B 1 214 ? 6.898 21.109 17.484 1 91.81 214 ILE B O 1
ATOM 4191 N N . THR B 1 215 ? 8.836 21.328 16.438 1 90.94 215 THR B N 1
ATOM 4192 C CA . THR B 1 215 ? 8.445 20.547 15.273 1 90.94 215 THR B CA 1
ATOM 4193 C C . THR B 1 215 ? 8.039 19.141 15.68 1 90.94 215 THR B C 1
ATOM 4195 O O . THR B 1 215 ? 6.93 18.688 15.383 1 90.94 215 THR B O 1
ATOM 4198 N N . LEU B 1 216 ? 8.891 18.484 16.438 1 92.25 216 LEU B N 1
ATOM 4199 C CA . LEU B 1 216 ? 8.664 17.078 16.766 1 92.25 216 LEU B CA 1
ATOM 4200 C C . LEU B 1 216 ? 7.422 16.906 17.625 1 92.25 216 LEU B C 1
ATOM 4202 O O . LEU B 1 216 ? 6.578 16.047 17.359 1 92.25 216 LEU B O 1
ATOM 4206 N N . PRO B 1 217 ? 7.258 17.781 18.609 1 90.56 217 PRO B N 1
ATOM 4207 C CA . PRO B 1 217 ? 6.043 17.672 19.422 1 90.56 217 PRO B CA 1
ATOM 4208 C C . PRO B 1 217 ? 4.773 17.969 18.641 1 90.56 217 PRO B C 1
ATOM 4210 O O . PRO B 1 217 ? 3.75 17.312 18.828 1 90.56 217 PRO B O 1
ATOM 4213 N N . MET B 1 218 ? 4.852 18.938 17.781 1 89.94 218 MET B N 1
ATOM 4214 C CA . MET B 1 218 ? 3.668 19.312 17.016 1 89.94 218 MET B CA 1
ATOM 4215 C C . MET B 1 218 ? 3.375 18.281 15.93 1 89.94 218 MET B C 1
ATOM 4217 O O . MET B 1 218 ? 2.252 18.203 15.43 1 89.94 218 MET B O 1
ATOM 4221 N N . LEU B 1 219 ? 4.371 17.453 15.594 1 91.75 219 LEU B N 1
ATOM 4222 C CA . LEU B 1 219 ? 4.219 16.438 14.555 1 91.75 219 LEU B CA 1
ATOM 4223 C C . LEU B 1 219 ? 3.807 15.102 15.164 1 91.75 219 LEU B C 1
ATOM 4225 O O . LEU B 1 219 ? 3.637 14.109 14.445 1 91.75 219 LEU B O 1
ATOM 4229 N N . LYS B 1 220 ? 3.605 15.039 16.375 1 89.12 220 LYS B N 1
ATOM 4230 C CA . LYS B 1 220 ? 3.355 13.789 17.078 1 89.12 220 LYS B CA 1
ATOM 4231 C C . LYS B 1 220 ? 2.172 13.039 16.469 1 89.12 220 LYS B C 1
ATOM 4233 O O . LYS B 1 220 ? 2.273 11.844 16.156 1 89.12 220 LYS B O 1
ATOM 4238 N N . PRO B 1 221 ? 1.04 13.656 16.219 1 83.62 221 PRO B N 1
ATOM 4239 C CA . PRO B 1 221 ? -0.084 12.914 15.641 1 83.62 221 PRO B CA 1
ATOM 4240 C C . PRO B 1 221 ? 0.236 12.344 14.266 1 83.62 221 PRO B C 1
ATOM 4242 O O . PRO B 1 221 ? -0.163 11.219 13.953 1 83.62 221 PRO B O 1
ATOM 4245 N N . ILE B 1 222 ? 0.931 13.125 13.539 1 87.5 222 ILE B N 1
ATOM 4246 C CA . ILE B 1 222 ? 1.307 12.68 12.195 1 87.5 222 ILE B CA 1
ATOM 4247 C C . ILE B 1 222 ? 2.322 11.539 12.297 1 87.5 222 ILE B C 1
ATOM 4249 O O . ILE B 1 222 ? 2.248 10.57 11.547 1 87.5 222 ILE B O 1
ATOM 4253 N N . THR B 1 223 ? 3.273 11.734 13.203 1 91 223 THR B N 1
ATOM 4254 C CA . THR B 1 223 ? 4.285 10.703 13.406 1 91 223 THR B CA 1
ATOM 4255 C C . THR B 1 223 ? 3.637 9.391 13.844 1 91 223 THR B C 1
ATOM 4257 O O . THR B 1 223 ? 4.012 8.312 13.359 1 91 223 THR B O 1
ATOM 4260 N N . MET B 1 224 ? 2.686 9.477 14.633 1 86.88 224 MET B N 1
ATOM 4261 C CA . MET B 1 224 ? 1.985 8.281 15.086 1 86.88 224 MET B CA 1
ATOM 4262 C C . MET B 1 224 ? 1.252 7.605 13.938 1 86.88 224 MET B C 1
ATOM 4264 O O . MET B 1 224 ? 1.235 6.379 13.836 1 86.88 224 MET B O 1
ATOM 4268 N N . PHE B 1 225 ? 0.661 8.422 13.227 1 85.19 225 PHE B N 1
ATOM 4269 C CA . PHE B 1 225 ? -0.036 7.895 12.062 1 85.19 225 PHE B CA 1
ATOM 4270 C C . PHE B 1 225 ? 0.934 7.172 11.133 1 85.19 225 PHE B C 1
ATOM 4272 O O . PHE B 1 225 ? 0.652 6.062 10.672 1 85.19 225 PHE B O 1
ATOM 4279 N N . VAL B 1 226 ? 2.043 7.797 10.844 1 90.75 226 VAL B N 1
ATOM 4280 C CA . VAL B 1 226 ? 3.049 7.234 9.953 1 90.75 226 VAL B CA 1
ATOM 4281 C C . VAL B 1 226 ? 3.6 5.938 10.539 1 90.75 226 VAL B C 1
ATOM 4283 O O . VAL B 1 226 ? 3.699 4.926 9.844 1 90.75 226 VAL B O 1
ATOM 4286 N N . VAL B 1 227 ? 3.92 5.973 11.797 1 90.56 227 VAL B N 1
ATOM 4287 C CA . VAL B 1 227 ? 4.473 4.793 12.453 1 90.56 227 VAL B CA 1
ATOM 4288 C C . VAL B 1 227 ? 3.445 3.664 12.438 1 90.56 227 VAL B C 1
ATOM 4290 O O . VAL B 1 227 ? 3.785 2.512 12.156 1 90.56 227 VAL B O 1
ATOM 4293 N N . PHE B 1 228 ? 2.227 3.99 12.664 1 89.06 228 PHE B N 1
ATOM 4294 C CA . PHE B 1 228 ? 1.145 3.014 12.703 1 89.06 228 PHE B CA 1
ATOM 4295 C C . PHE B 1 228 ? 0.958 2.357 11.344 1 89.06 228 PHE B C 1
ATOM 4297 O O . PHE B 1 228 ? 0.966 1.13 11.234 1 89.06 228 PHE B O 1
ATOM 4304 N N . THR B 1 229 ? 0.775 3.152 10.398 1 89.5 229 THR B N 1
ATOM 4305 C CA . THR B 1 229 ? 0.505 2.631 9.062 1 89.5 229 THR B CA 1
ATOM 4306 C C . THR B 1 229 ? 1.729 1.909 8.508 1 89.5 229 THR B C 1
ATOM 4308 O O . THR B 1 229 ? 1.6 0.899 7.812 1 89.5 229 THR B O 1
ATOM 4311 N N . ALA B 1 230 ? 2.91 2.377 8.805 1 91.94 230 ALA B N 1
ATOM 4312 C CA . ALA B 1 230 ? 4.133 1.727 8.344 1 91.94 230 ALA B CA 1
ATOM 4313 C C . ALA B 1 230 ? 4.324 0.372 9.016 1 91.94 230 ALA B C 1
ATOM 4315 O O . ALA B 1 230 ? 4.801 -0.579 8.391 1 91.94 230 ALA B O 1
ATOM 4316 N N . THR B 1 231 ? 3.99 0.364 10.289 1 90.38 231 THR B N 1
ATOM 4317 C CA . THR B 1 231 ? 4.098 -0.896 11.016 1 90.38 231 THR B CA 1
ATOM 4318 C C . THR B 1 231 ? 3.154 -1.941 10.422 1 90.38 231 THR B C 1
ATOM 4320 O O . THR B 1 231 ? 3.564 -3.072 10.156 1 90.38 231 THR B O 1
ATOM 4323 N N . ILE B 1 232 ? 1.975 -1.582 10.211 1 91.06 232 ILE B N 1
ATOM 4324 C CA . ILE B 1 232 ? 1.008 -2.504 9.625 1 91.06 232 ILE B CA 1
ATOM 4325 C C . ILE B 1 232 ? 1.483 -2.943 8.242 1 91.06 232 ILE B C 1
ATOM 4327 O O . ILE B 1 232 ? 1.458 -4.133 7.918 1 91.06 232 ILE B O 1
ATOM 4331 N N . GLY B 1 233 ? 1.941 -2.016 7.484 1 91.44 233 GLY B N 1
ATOM 4332 C CA . GLY B 1 233 ? 2.449 -2.32 6.156 1 91.44 233 GLY B CA 1
ATOM 4333 C C . GLY B 1 233 ? 3.605 -3.305 6.172 1 91.44 233 GLY B C 1
ATOM 4334 O O . GLY B 1 233 ? 3.691 -4.184 5.309 1 91.44 233 GLY B O 1
ATOM 4335 N N . SER B 1 234 ? 4.434 -3.131 7.133 1 93.69 234 SER B N 1
ATOM 4336 C CA . SER B 1 234 ? 5.605 -4.004 7.215 1 93.69 234 SER B CA 1
ATOM 4337 C C . SER B 1 234 ? 5.207 -5.426 7.594 1 93.69 234 SER B C 1
ATOM 4339 O O . SER B 1 234 ? 5.824 -6.391 7.141 1 93.69 234 SER B O 1
ATOM 4341 N N . LEU B 1 235 ? 4.25 -5.555 8.406 1 93.81 235 LEU B N 1
ATOM 4342 C CA . LEU B 1 235 ? 3.797 -6.871 8.836 1 93.81 235 LEU B CA 1
ATOM 4343 C C . LEU B 1 235 ? 3.045 -7.582 7.715 1 93.81 235 LEU B C 1
ATOM 4345 O O . LEU B 1 235 ? 2.881 -8.805 7.75 1 93.81 235 LEU B O 1
ATOM 4349 N N . GLN B 1 236 ? 2.674 -6.82 6.746 1 93.19 236 GLN B N 1
ATOM 4350 C CA . GLN B 1 236 ? 1.89 -7.371 5.648 1 93.19 236 GLN B CA 1
ATOM 4351 C C . GLN B 1 236 ? 2.732 -7.5 4.379 1 93.19 236 GLN B C 1
ATOM 4353 O O . GLN B 1 236 ? 2.193 -7.676 3.285 1 93.19 236 GLN B O 1
ATOM 4358 N N . LEU B 1 237 ? 3.977 -7.449 4.551 1 91.88 237 LEU B N 1
ATOM 4359 C CA . LEU B 1 237 ? 4.883 -7.496 3.408 1 91.88 237 LEU B CA 1
ATOM 4360 C C . LEU B 1 237 ? 4.738 -8.812 2.658 1 91.88 237 LEU B C 1
ATOM 4362 O O . LEU B 1 237 ? 4.883 -9.891 3.246 1 91.88 237 LEU B O 1
ATOM 4366 N N . PHE B 1 238 ? 4.543 -8.727 1.32 1 90.69 238 PHE B N 1
ATOM 4367 C CA . PHE B 1 238 ? 4.293 -9.93 0.538 1 90.69 238 PHE B CA 1
ATOM 4368 C C . PHE B 1 238 ? 4.926 -9.812 -0.845 1 90.69 238 PHE B C 1
ATOM 4370 O O . PHE B 1 238 ? 5.695 -10.688 -1.252 1 90.69 238 PHE B O 1
ATOM 4377 N N . THR B 1 239 ? 4.66 -8.758 -1.599 1 85.5 239 THR B N 1
ATOM 4378 C CA . THR B 1 239 ? 5.004 -8.656 -3.014 1 85.5 239 THR B CA 1
ATOM 4379 C C . THR B 1 239 ? 6.516 -8.633 -3.203 1 85.5 239 THR B C 1
ATOM 4381 O O . THR B 1 239 ? 7.047 -9.32 -4.082 1 85.5 239 THR B O 1
ATOM 4384 N N . GLU B 1 240 ? 7.164 -7.906 -2.324 1 88.38 240 GLU B N 1
ATOM 4385 C CA . GLU B 1 240 ? 8.609 -7.777 -2.467 1 88.38 240 GLU B CA 1
ATOM 4386 C C . GLU B 1 240 ? 9.305 -9.125 -2.27 1 88.38 240 GLU B C 1
ATOM 4388 O O . GLU B 1 240 ? 10.109 -9.539 -3.109 1 88.38 240 GLU B O 1
ATOM 4393 N N . PRO B 1 241 ? 8.953 -9.812 -1.192 1 90.06 241 PRO B N 1
ATOM 4394 C CA . PRO B 1 241 ? 9.586 -11.125 -1.05 1 90.06 241 PRO B CA 1
ATOM 4395 C C . PRO B 1 241 ? 9.195 -12.094 -2.164 1 90.06 241 PRO B C 1
ATOM 4397 O O . PRO B 1 241 ? 10.023 -12.891 -2.609 1 90.06 241 PRO B O 1
ATOM 4400 N N . LEU B 1 242 ? 8 -12.07 -2.627 1 86.38 242 LEU B N 1
ATOM 4401 C CA . LEU B 1 242 ? 7.555 -12.969 -3.684 1 86.38 242 LEU B CA 1
ATOM 4402 C C . LEU B 1 242 ? 8.336 -12.727 -4.973 1 86.38 242 LEU B C 1
ATOM 4404 O O . LEU B 1 242 ? 8.82 -13.672 -5.594 1 86.38 242 LEU B O 1
ATOM 4408 N N . ILE B 1 243 ? 8.477 -11.508 -5.336 1 82.12 243 ILE B N 1
ATOM 4409 C CA . ILE B 1 243 ? 9.086 -11.188 -6.617 1 82.12 243 ILE B CA 1
ATOM 4410 C C . ILE B 1 243 ? 10.602 -11.367 -6.527 1 82.12 243 ILE B C 1
ATOM 4412 O O . ILE B 1 243 ? 11.242 -11.773 -7.496 1 82.12 243 ILE B O 1
ATOM 4416 N N . PHE B 1 244 ? 11.141 -11.102 -5.371 1 85.56 244 PHE B N 1
ATOM 4417 C CA . PHE B 1 244 ? 12.586 -11.188 -5.211 1 85.56 244 PHE B CA 1
ATOM 4418 C C . PHE B 1 244 ? 13.039 -12.641 -5.102 1 85.56 244 PHE B C 1
ATOM 4420 O O . PHE B 1 244 ? 14.078 -13.016 -5.652 1 85.56 244 PHE B O 1
ATOM 4427 N N . LEU B 1 245 ? 12.258 -13.445 -4.406 1 86.81 245 LEU B N 1
ATOM 4428 C CA . LEU B 1 245 ? 12.68 -14.812 -4.129 1 86.81 245 LEU B CA 1
ATOM 4429 C C . LEU B 1 245 ? 12.047 -15.781 -5.125 1 86.81 245 LEU B C 1
ATOM 4431 O O . LEU B 1 245 ? 12.516 -16.906 -5.281 1 86.81 245 LEU B O 1
ATOM 4435 N N . GLY B 1 246 ? 11.008 -15.312 -5.766 1 79.62 246 GLY B N 1
ATOM 4436 C CA . GLY B 1 246 ? 10.297 -16.203 -6.66 1 79.62 246 GLY B CA 1
ATOM 4437 C C . GLY B 1 246 ? 9.406 -17.203 -5.93 1 79.62 246 GLY B C 1
ATOM 4438 O O . GLY B 1 246 ? 9.18 -17.062 -4.723 1 79.62 246 GLY B O 1
ATOM 4439 N N . ARG B 1 247 ? 8.922 -18.172 -6.602 1 72.69 247 ARG B N 1
ATOM 4440 C CA . ARG B 1 247 ? 7.914 -19.094 -6.102 1 72.69 247 ARG B CA 1
ATOM 4441 C C . ARG B 1 247 ? 8.5 -20.016 -5.035 1 72.69 247 ARG B C 1
ATOM 4443 O O . ARG B 1 247 ? 7.766 -20.578 -4.227 1 72.69 247 ARG B O 1
ATOM 4450 N N . GLY B 1 248 ? 9.742 -20.125 -5.121 1 78.25 248 GLY B N 1
ATOM 4451 C CA . GLY B 1 248 ? 10.367 -21 -4.141 1 78.25 248 GLY B CA 1
ATOM 4452 C C . GLY B 1 248 ? 10.328 -20.453 -2.73 1 78.25 248 GLY B C 1
ATOM 4453 O O . GLY B 1 248 ? 10.25 -21.203 -1.76 1 78.25 248 GLY B O 1
ATOM 4454 N N . LEU B 1 249 ? 10.242 -19.109 -2.551 1 86.81 249 LEU B N 1
ATOM 4455 C CA . LEU B 1 249 ? 10.141 -18.438 -1.262 1 86.81 249 LEU B CA 1
ATOM 4456 C C . LEU B 1 249 ? 11.078 -19.078 -0.24 1 86.81 249 LEU B C 1
ATOM 4458 O O . LEU B 1 249 ? 10.617 -19.656 0.75 1 86.81 249 LEU B O 1
ATOM 4462 N N . ARG B 1 250 ? 12.328 -18.844 -0.424 1 91.25 250 ARG B N 1
ATOM 4463 C CA . ARG B 1 250 ? 13.352 -19.406 0.441 1 91.25 250 ARG B CA 1
ATOM 4464 C C . ARG B 1 250 ? 13.156 -18.984 1.89 1 91.25 250 ARG B C 1
ATOM 4466 O O . ARG B 1 250 ? 12.711 -17.859 2.152 1 91.25 250 ARG B O 1
ATOM 4473 N N . GLU B 1 251 ? 13.539 -19.875 2.729 1 94.06 251 GLU B N 1
ATOM 4474 C CA . GLU B 1 251 ? 13.297 -19.703 4.156 1 94.06 251 GLU B CA 1
ATOM 4475 C C . GLU B 1 251 ? 13.984 -18.438 4.68 1 94.06 251 GLU B C 1
ATOM 4477 O O . GLU B 1 251 ? 13.5 -17.812 5.613 1 94.06 251 GLU B O 1
ATOM 4482 N N . GLU B 1 252 ? 15.016 -18.047 4.035 1 93.69 252 GLU B N 1
ATOM 4483 C CA . GLU B 1 252 ? 15.836 -16.938 4.496 1 93.69 252 GLU B CA 1
ATOM 4484 C C . GLU B 1 252 ? 15.078 -15.617 4.375 1 93.69 252 GLU B C 1
ATOM 4486 O O . GLU B 1 252 ? 15.383 -14.648 5.082 1 93.69 252 GLU B O 1
ATOM 4491 N N . GLY B 1 253 ? 14.047 -15.625 3.484 1 95.06 253 GLY B N 1
ATOM 4492 C CA . GLY B 1 253 ? 13.414 -14.344 3.246 1 95.06 253 GLY B CA 1
ATOM 4493 C C . GLY B 1 253 ? 11.898 -14.422 3.232 1 95.06 253 GLY B C 1
ATOM 4494 O O . GLY B 1 253 ? 11.219 -13.414 3.006 1 95.06 253 GLY B O 1
ATOM 4495 N N . ILE B 1 254 ? 11.398 -15.586 3.559 1 96.06 254 ILE B N 1
ATOM 4496 C CA . ILE B 1 254 ? 9.953 -15.758 3.492 1 96.06 254 ILE B CA 1
ATOM 4497 C C . ILE B 1 254 ? 9.289 -14.977 4.617 1 96.06 254 ILE B C 1
ATOM 4499 O O . ILE B 1 254 ? 9.711 -15.047 5.773 1 96.06 254 ILE B O 1
ATOM 4503 N N . THR B 1 255 ? 8.297 -14.133 4.27 1 96.38 255 THR B N 1
ATOM 4504 C CA . THR B 1 255 ? 7.512 -13.398 5.246 1 96.38 255 THR B CA 1
ATOM 4505 C C . THR B 1 255 ? 6.238 -14.156 5.609 1 96.38 255 THR B C 1
ATOM 4507 O O . THR B 1 255 ? 5.918 -15.172 4.98 1 96.38 255 THR B O 1
ATOM 4510 N N . MET B 1 256 ? 5.574 -13.703 6.617 1 96.06 256 MET B N 1
ATOM 4511 C CA . MET B 1 256 ? 4.375 -14.391 7.086 1 96.06 256 MET B CA 1
ATOM 4512 C C . MET B 1 256 ? 3.301 -14.414 6.004 1 96.06 256 MET B C 1
ATOM 4514 O O . MET B 1 256 ? 2.658 -15.445 5.785 1 96.06 256 MET B O 1
ATOM 4518 N N . VAL B 1 257 ? 3.109 -13.352 5.312 1 94.44 257 VAL B N 1
ATOM 4519 C CA . VAL B 1 257 ? 2.072 -13.289 4.289 1 94.44 257 VAL B CA 1
ATOM 4520 C C . VAL B 1 257 ? 2.461 -14.18 3.107 1 94.44 257 VAL B C 1
ATOM 4522 O O . VAL B 1 257 ? 1.604 -14.82 2.5 1 94.44 257 VAL B O 1
ATOM 4525 N N . ALA B 1 258 ? 3.754 -14.203 2.818 1 93.25 258 ALA B N 1
ATOM 4526 C CA . ALA B 1 258 ? 4.223 -15.109 1.774 1 93.25 258 ALA B CA 1
ATOM 4527 C C . ALA B 1 258 ? 4.008 -16.562 2.176 1 93.25 258 ALA B C 1
ATOM 4529 O O . ALA B 1 258 ? 3.678 -17.406 1.335 1 93.25 258 ALA B O 1
ATOM 4530 N N . TYR B 1 259 ? 4.238 -16.844 3.434 1 94.69 259 TYR B N 1
ATOM 4531 C CA . TYR B 1 259 ? 3.99 -18.172 3.965 1 94.69 259 TYR B CA 1
ATOM 4532 C C . TYR B 1 259 ? 2.529 -18.562 3.789 1 94.69 259 TYR B C 1
ATOM 4534 O O . TYR B 1 259 ? 2.229 -19.688 3.354 1 94.69 259 TYR B O 1
ATOM 4542 N N . LEU B 1 260 ? 1.71 -17.641 4.105 1 92.25 260 LEU B N 1
ATOM 4543 C CA . LEU B 1 260 ? 0.28 -17.875 3.932 1 92.25 260 LEU B CA 1
ATOM 4544 C C . LEU B 1 260 ? -0.06 -18.109 2.463 1 92.25 260 LEU B C 1
ATOM 4546 O O . LEU B 1 260 ? -0.881 -18.969 2.139 1 92.25 260 LEU B O 1
ATOM 4550 N N . TRP B 1 261 ? 0.455 -17.328 1.672 1 89.81 261 TRP B N 1
ATOM 4551 C CA . TRP B 1 261 ? 0.2 -17.438 0.24 1 89.81 261 TRP B CA 1
ATOM 4552 C C . TRP B 1 261 ? 0.642 -18.797 -0.288 1 89.81 261 TRP B C 1
ATOM 4554 O O . TRP B 1 261 ? -0.085 -19.438 -1.048 1 89.81 261 TRP B O 1
ATOM 4564 N N . ARG B 1 262 ? 1.799 -19.188 0.078 1 91 262 ARG B N 1
ATOM 4565 C CA . ARG B 1 262 ? 2.332 -20.484 -0.333 1 91 262 ARG B CA 1
ATOM 4566 C C . ARG B 1 262 ? 1.412 -21.609 0.103 1 91 262 ARG B C 1
ATOM 4568 O O . ARG B 1 262 ? 1.069 -22.484 -0.7 1 91 262 ARG B O 1
ATOM 4575 N N . ASP B 1 263 ? 0.973 -21.625 1.296 1 90.94 263 ASP B N 1
ATOM 4576 C CA . ASP B 1 263 ? 0.11 -22.688 1.812 1 90.94 263 ASP B CA 1
ATOM 4577 C C . ASP B 1 263 ? -1.236 -22.688 1.093 1 90.94 263 ASP B C 1
ATOM 4579 O O . ASP B 1 263 ? -1.74 -23.75 0.724 1 90.94 263 ASP B O 1
ATOM 4583 N N . ALA B 1 264 ? -1.783 -21.547 0.866 1 87.56 264 ALA B N 1
ATOM 4584 C CA . ALA B 1 264 ? -3.113 -21.453 0.268 1 87.56 264 ALA B CA 1
ATOM 4585 C C . ALA B 1 264 ? -3.064 -21.75 -1.228 1 87.56 264 ALA B C 1
ATOM 4587 O O . ALA B 1 264 ? -3.873 -22.531 -1.737 1 87.56 264 ALA B O 1
ATOM 4588 N N . PHE B 1 265 ? -2.061 -21.234 -1.913 1 84.5 265 PHE B N 1
ATOM 4589 C CA . PHE B 1 265 ? -2.193 -21.188 -3.363 1 84.5 265 PHE B CA 1
ATOM 4590 C C . PHE B 1 265 ? -1.132 -22.062 -4.031 1 84.5 265 PHE B C 1
ATOM 4592 O O . PHE B 1 265 ? -1.212 -22.328 -5.234 1 84.5 265 PHE B O 1
ATOM 4599 N N . VAL B 1 266 ? -0.166 -22.406 -3.303 1 85.12 266 VAL B N 1
ATOM 4600 C CA . VAL B 1 266 ? 0.804 -23.359 -3.852 1 85.12 266 VAL B CA 1
ATOM 4601 C C . VAL B 1 266 ? 0.501 -24.766 -3.344 1 85.12 266 VAL B C 1
ATOM 4603 O O . VAL B 1 266 ? 0.384 -25.703 -4.137 1 85.12 266 VAL B O 1
ATOM 4606 N N . TYR B 1 267 ? 0.231 -24.875 -2.068 1 89.31 267 TYR B N 1
ATOM 4607 C CA . TYR B 1 267 ? -0.032 -26.188 -1.478 1 89.31 267 TYR B CA 1
ATOM 4608 C C . TYR B 1 267 ? -1.526 -26.484 -1.455 1 89.31 267 TYR B C 1
ATOM 4610 O O . TYR B 1 267 ? -1.938 -27.609 -1.153 1 89.31 267 TYR B O 1
ATOM 4618 N N . ASN B 1 268 ? -2.344 -25.5 -1.745 1 88.38 268 ASN B N 1
ATOM 4619 C CA . ASN B 1 268 ? -3.797 -25.625 -1.717 1 88.38 268 ASN B CA 1
ATOM 4620 C C . ASN B 1 268 ? -4.297 -26.062 -0.344 1 88.38 268 ASN B C 1
ATOM 4622 O O . ASN B 1 268 ? -5.203 -26.891 -0.245 1 88.38 268 ASN B O 1
ATOM 4626 N N . SER B 1 269 ? -3.617 -25.672 0.647 1 91.38 269 SER B N 1
ATOM 4627 C CA . SER B 1 269 ? -4.02 -25.938 2.023 1 91.38 269 SER B CA 1
ATOM 4628 C C . SER B 1 269 ? -4.594 -24.688 2.684 1 91.38 269 SER B C 1
ATOM 4630 O O . SER B 1 269 ? -3.914 -24.031 3.469 1 91.38 269 SER B O 1
ATOM 4632 N N . PHE B 1 270 ? -5.863 -24.578 2.52 1 88.88 270 PHE B N 1
ATOM 4633 C CA . PHE B 1 270 ? -6.512 -23.344 2.971 1 88.88 270 PHE B CA 1
ATOM 4634 C C . PHE B 1 270 ? -6.691 -23.359 4.484 1 88.88 270 PHE B C 1
ATOM 4636 O O . PHE B 1 270 ? -6.797 -22.297 5.105 1 88.88 270 PHE B O 1
ATOM 4643 N N . GLY B 1 271 ? -6.707 -24.516 5.047 1 91.81 271 GLY B N 1
ATOM 4644 C CA . GLY B 1 271 ? -6.801 -24.609 6.496 1 91.81 271 GLY B CA 1
ATOM 4645 C C . GLY B 1 271 ? -5.57 -24.078 7.207 1 91.81 271 GLY B C 1
ATOM 4646 O O . GLY B 1 271 ? -5.676 -23.25 8.109 1 91.81 271 GLY B O 1
ATOM 4647 N N . THR B 1 272 ? -4.422 -24.562 6.723 1 93.5 272 THR B N 1
ATOM 4648 C CA . THR B 1 272 ? -3.174 -24.125 7.332 1 93.5 272 THR B CA 1
ATOM 4649 C C . THR B 1 272 ? -2.939 -22.641 7.066 1 93.5 272 THR B C 1
ATOM 4651 O O . THR B 1 272 ? -2.443 -21.922 7.934 1 93.5 272 THR B O 1
ATOM 4654 N N . ALA B 1 273 ? -3.32 -22.219 5.879 1 92.38 273 ALA B N 1
ATOM 4655 C CA . ALA B 1 273 ? -3.195 -20.812 5.539 1 92.38 273 ALA B CA 1
ATOM 4656 C C . ALA B 1 273 ? -4.059 -19.938 6.457 1 92.38 273 ALA B C 1
ATOM 4658 O O . ALA B 1 273 ? -3.621 -18.891 6.918 1 92.38 273 ALA B O 1
ATOM 4659 N N . SER B 1 274 ? -5.203 -20.406 6.703 1 91.06 274 SER B N 1
ATOM 4660 C CA . SER B 1 274 ? -6.125 -19.688 7.574 1 91.06 274 SER B CA 1
ATOM 4661 C C . SER B 1 274 ? -5.609 -19.656 9.008 1 91.06 274 SER B C 1
ATOM 4663 O O . SER B 1 274 ? -5.73 -18.625 9.688 1 91.06 274 SER B O 1
ATOM 4665 N N . ALA B 1 275 ? -5.098 -20.719 9.438 1 94 275 ALA B N 1
ATOM 4666 C CA . ALA B 1 275 ? -4.516 -20.75 10.773 1 94 275 ALA B CA 1
ATOM 4667 C C . ALA B 1 275 ? -3.387 -19.734 10.906 1 94 275 ALA B C 1
ATOM 4669 O O . ALA B 1 275 ? -3.328 -18.984 11.891 1 94 275 ALA B O 1
ATOM 4670 N N . ALA B 1 276 ? -2.529 -19.703 9.938 1 94.19 276 ALA B N 1
ATOM 4671 C CA . ALA B 1 276 ? -1.432 -18.75 9.938 1 94.19 276 ALA B CA 1
ATOM 4672 C C . ALA B 1 276 ? -1.959 -17.312 9.883 1 94.19 276 ALA B C 1
ATOM 4674 O O . ALA B 1 276 ? -1.393 -16.406 10.508 1 94.19 276 ALA B O 1
ATOM 4675 N N . ALA B 1 277 ? -3.018 -17.141 9.156 1 92 277 ALA B N 1
ATOM 4676 C CA . ALA B 1 277 ? -3.635 -15.828 9.031 1 92 277 ALA B CA 1
ATOM 4677 C C . ALA B 1 277 ? -4.156 -15.336 10.375 1 92 277 ALA B C 1
ATOM 4679 O O . ALA B 1 277 ? -4.062 -14.148 10.688 1 92 277 ALA B O 1
ATOM 4680 N N . ILE B 1 278 ? -4.676 -16.172 11.133 1 91.06 278 ILE B N 1
ATOM 4681 C CA . ILE B 1 278 ? -5.188 -15.812 12.453 1 91.06 278 ILE B CA 1
ATOM 4682 C C . ILE B 1 278 ? -4.031 -15.375 13.352 1 91.06 278 ILE B C 1
ATOM 4684 O O . ILE B 1 278 ? -4.141 -14.367 14.062 1 91.06 278 ILE B O 1
ATOM 4688 N N . VAL B 1 279 ? -3 -16.094 13.273 1 93.88 279 VAL B N 1
ATOM 4689 C CA . VAL B 1 279 ? -1.838 -15.75 14.086 1 93.88 279 VAL B CA 1
ATOM 4690 C C . VAL B 1 279 ? -1.315 -14.375 13.68 1 93.88 279 VAL B C 1
ATOM 4692 O O . VAL B 1 279 ? -1.029 -13.531 14.539 1 93.88 279 VAL B O 1
ATOM 4695 N N . LEU B 1 280 ? -1.196 -14.188 12.359 1 92.94 280 LEU B N 1
ATOM 4696 C CA . LEU B 1 280 ? -0.748 -12.883 11.867 1 92.94 280 LEU B CA 1
ATOM 4697 C C . LEU B 1 280 ? -1.7 -11.781 12.305 1 92.94 280 LEU B C 1
ATOM 4699 O O . LEU B 1 280 ? -1.26 -10.711 12.727 1 92.94 280 LEU B O 1
ATOM 4703 N N . PHE B 1 281 ? -2.959 -12.055 12.195 1 89.56 281 PHE B N 1
ATOM 4704 C CA . PHE B 1 281 ? -3.977 -11.094 12.609 1 89.56 281 PHE B CA 1
ATOM 4705 C C . PHE B 1 281 ? -3.805 -10.719 14.078 1 89.56 281 PHE B C 1
ATOM 4707 O O . PHE B 1 281 ? -3.859 -9.547 14.438 1 89.56 281 PHE B O 1
ATOM 4714 N N . LEU B 1 282 ? -3.592 -11.633 14.938 1 91.25 282 LEU B N 1
ATOM 4715 C CA . LEU B 1 282 ? -3.412 -11.406 16.375 1 91.25 282 LEU B CA 1
ATOM 4716 C C . LEU B 1 282 ? -2.148 -10.594 16.641 1 91.25 282 LEU B C 1
ATOM 4718 O O . LEU B 1 282 ? -2.141 -9.711 17.5 1 91.25 282 LEU B O 1
ATOM 4722 N N . ILE B 1 283 ? -1.116 -10.867 15.914 1 94 283 ILE B N 1
ATOM 4723 C CA . ILE B 1 283 ? 0.128 -10.117 16.062 1 94 283 ILE B CA 1
ATOM 4724 C C . ILE B 1 283 ? -0.104 -8.648 15.688 1 94 283 ILE B C 1
ATOM 4726 O O . ILE B 1 283 ? 0.3 -7.746 16.422 1 94 283 ILE B O 1
ATOM 4730 N N . ILE B 1 284 ? -0.807 -8.43 14.594 1 90.62 284 ILE B N 1
ATOM 4731 C CA . ILE B 1 284 ? -1.041 -7.074 14.094 1 90.62 284 ILE B CA 1
ATOM 4732 C C . ILE B 1 284 ? -1.92 -6.309 15.086 1 90.62 284 ILE B C 1
ATOM 4734 O O . ILE B 1 284 ? -1.621 -5.168 15.438 1 90.62 284 ILE B O 1
ATOM 4738 N N . ILE B 1 285 ? -2.961 -6.938 15.562 1 86.75 285 ILE B N 1
ATOM 4739 C CA . ILE B 1 285 ? -3.877 -6.27 16.484 1 86.75 285 ILE B CA 1
ATOM 4740 C C . ILE B 1 285 ? -3.15 -5.93 17.781 1 86.75 285 ILE B C 1
ATOM 4742 O O . ILE B 1 285 ? -3.359 -4.855 18.359 1 86.75 285 ILE B O 1
ATOM 4746 N N . THR B 1 286 ? -2.328 -6.832 18.25 1 90.69 286 THR B N 1
ATOM 4747 C CA . THR B 1 286 ? -1.581 -6.613 19.484 1 90.69 286 THR B CA 1
ATOM 4748 C C . THR B 1 286 ? -0.61 -5.445 19.328 1 90.69 286 THR B C 1
ATOM 4750 O O . THR B 1 286 ? -0.561 -4.555 20.172 1 90.69 286 THR B O 1
ATOM 4753 N N . LEU B 1 287 ? 0.066 -5.391 18.219 1 87.31 287 LEU B N 1
ATOM 4754 C CA . LEU B 1 287 ? 1.031 -4.32 18 1 87.31 287 LEU B CA 1
ATOM 4755 C C . LEU B 1 287 ? 0.324 -2.988 17.781 1 87.31 287 LEU B C 1
ATOM 4757 O O . LEU B 1 287 ? 0.807 -1.943 18.219 1 87.31 287 LEU B O 1
ATOM 4761 N N . THR B 1 288 ? -0.752 -3.078 17.062 1 78.88 288 THR B N 1
ATOM 4762 C CA . THR B 1 288 ? -1.536 -1.869 16.844 1 78.88 288 THR B CA 1
ATOM 4763 C C . THR B 1 288 ? -2.086 -1.33 18.156 1 78.88 288 THR B C 1
ATOM 4765 O O . THR B 1 288 ? -2.08 -0.119 18.391 1 78.88 288 THR B O 1
ATOM 4768 N N . ALA B 1 289 ? -2.566 -2.193 19.016 1 80.81 289 ALA B N 1
ATOM 4769 C CA . ALA B 1 289 ? -3.064 -1.804 20.344 1 80.81 289 ALA B CA 1
ATOM 4770 C C . ALA B 1 289 ? -1.958 -1.175 21.172 1 80.81 289 ALA B C 1
ATOM 4772 O O . ALA B 1 289 ? -2.182 -0.173 21.859 1 80.81 289 ALA B O 1
ATOM 4773 N N . ILE B 1 290 ? -0.825 -1.723 21.062 1 83.88 290 ILE B N 1
ATOM 4774 C CA . ILE B 1 290 ? 0.321 -1.195 21.797 1 83.88 290 ILE B CA 1
ATOM 4775 C C . ILE B 1 290 ? 0.658 0.205 21.297 1 83.88 290 ILE B C 1
ATOM 4777 O O . ILE B 1 290 ? 0.909 1.115 22.078 1 83.88 290 ILE B O 1
ATOM 4781 N N . ASN B 1 291 ? 0.652 0.323 20.016 1 75.38 291 ASN B N 1
ATOM 4782 C CA . ASN B 1 291 ? 0.927 1.629 19.422 1 75.38 291 ASN B CA 1
ATOM 4783 C C . ASN B 1 291 ? -0.098 2.67 19.859 1 75.38 291 ASN B C 1
ATOM 4785 O O . ASN B 1 291 ? 0.254 3.818 20.125 1 75.38 291 ASN B O 1
ATOM 4789 N N . LEU B 1 292 ? -1.347 2.34 20 1 71.62 292 LEU B N 1
ATOM 4790 C CA . LEU B 1 292 ? -2.412 3.244 20.406 1 71.62 292 LEU B CA 1
ATOM 4791 C C . LEU B 1 292 ? -2.26 3.617 21.891 1 71.62 292 LEU B C 1
ATOM 4793 O O . LEU B 1 292 ? -2.51 4.762 22.266 1 71.62 292 LEU B O 1
ATOM 4797 N N . LEU B 1 293 ? -1.829 2.67 22.625 1 74.81 293 LEU B N 1
ATOM 4798 C CA . LEU B 1 293 ? -1.649 2.92 24.047 1 74.81 293 LEU B CA 1
ATOM 4799 C C . LEU B 1 293 ? -0.502 3.895 24.281 1 74.81 293 LEU B C 1
ATOM 4801 O O . LEU B 1 293 ? -0.601 4.777 25.141 1 74.81 293 LEU B O 1
ATOM 4805 N N . ILE B 1 294 ? 0.462 3.752 23.5 1 72.06 294 ILE B N 1
ATOM 4806 C CA . ILE B 1 294 ? 1.616 4.637 23.625 1 72.06 294 ILE B CA 1
ATOM 4807 C C . ILE B 1 294 ? 1.239 6.043 23.172 1 72.06 294 ILE B C 1
ATOM 4809 O O . ILE B 1 294 ? 1.615 7.031 23.812 1 72.06 294 ILE B O 1
ATOM 4813 N N . THR B 1 295 ? 0.507 6.086 22.188 1 64.88 295 THR B N 1
ATOM 4814 C CA . THR B 1 295 ? 0.104 7.371 21.641 1 64.88 295 THR B CA 1
ATOM 4815 C C . THR B 1 295 ? -0.868 8.086 22.562 1 64.88 295 THR B C 1
ATOM 4817 O O . THR B 1 295 ? -0.78 9.305 22.75 1 64.88 295 THR B O 1
ATOM 4820 N N . ASN B 1 296 ? -1.83 7.355 23.078 1 62.12 296 ASN B N 1
ATOM 4821 C CA . ASN B 1 296 ? -2.783 7.941 24.016 1 62.12 296 ASN B CA 1
ATOM 4822 C C . ASN B 1 296 ? -2.098 8.422 25.297 1 62.12 296 ASN B C 1
ATOM 4824 O O . ASN B 1 296 ? -2.477 9.445 25.859 1 62.12 296 ASN B O 1
ATOM 4828 N N . GLN B 1 297 ? -1.201 7.684 25.641 1 57.53 297 GLN B N 1
ATOM 4829 C CA . GLN B 1 297 ? -0.473 8.094 26.828 1 57.53 297 GLN B CA 1
ATOM 4830 C C . GLN B 1 297 ? 0.34 9.359 26.562 1 57.53 297 GLN B C 1
ATOM 4832 O O . GLN B 1 297 ? 0.431 10.234 27.438 1 57.53 297 GLN B O 1
ATOM 4837 N N . LEU B 1 298 ? 0.774 9.398 25.391 1 53.53 298 LEU B N 1
ATOM 4838 C CA . LEU B 1 298 ? 1.554 10.578 25.047 1 53.53 298 LEU B CA 1
ATOM 4839 C C . LEU B 1 298 ? 0.645 11.789 24.828 1 53.53 298 LEU B C 1
ATOM 4841 O O . LEU B 1 298 ? 1.039 12.922 25.078 1 53.53 298 LEU B O 1
ATOM 4845 N N . GLY B 1 299 ? -0.51 11.602 24.219 1 51.22 299 GLY B N 1
ATOM 4846 C CA . GLY B 1 299 ? -1.478 12.672 24.078 1 51.22 299 GLY B CA 1
ATOM 4847 C C . GLY B 1 299 ? -2.113 13.102 25.375 1 51.22 299 GLY B C 1
ATOM 4848 O O . GLY B 1 299 ? -2.447 14.273 25.562 1 51.22 299 GLY B O 1
ATOM 4849 N N . ARG B 1 300 ? -2.443 12.25 26.328 1 50.16 300 ARG B N 1
ATOM 4850 C CA . ARG B 1 300 ? -2.99 12.586 27.641 1 50.16 300 ARG B CA 1
ATOM 4851 C C . ARG B 1 300 ? -1.979 13.375 28.469 1 50.16 300 ARG B C 1
ATOM 4853 O O . ARG B 1 300 ? -2.357 14.195 29.312 1 50.16 300 ARG B O 1
ATOM 4860 N N . SER B 1 301 ? -0.838 13.102 28.297 1 44.28 301 SER B N 1
ATOM 4861 C CA . SER B 1 301 ? 0.046 13.859 29.172 1 44.28 301 SER B CA 1
ATOM 4862 C C . SER B 1 301 ? -0.056 15.359 28.906 1 44.28 301 SER B C 1
ATOM 4864 O O . SER B 1 301 ? 0.24 16.172 29.781 1 44.28 301 SER B O 1
ATOM 4866 N N . LYS B 1 302 ? -0.403 15.922 27.781 1 45 302 LYS B N 1
ATOM 4867 C CA . LYS B 1 302 ? -0.414 17.375 27.688 1 45 302 LYS B CA 1
ATOM 4868 C C . LYS B 1 302 ? -1.726 17.953 28.219 1 45 302 LYS B C 1
ATOM 4870 O O . LYS B 1 302 ? -1.88 19.172 28.312 1 45 302 LYS B O 1
ATOM 4875 N N . LYS B 1 303 ? -2.904 17.328 28.281 1 42.88 303 LYS B N 1
ATOM 4876 C CA . LYS B 1 303 ? -4.023 18.047 28.891 1 42.88 303 LYS B CA 1
ATOM 4877 C C . LYS B 1 303 ? -3.709 18.422 30.344 1 42.88 303 LYS B C 1
ATOM 4879 O O . LYS B 1 303 ? -4.406 19.25 30.938 1 42.88 303 LYS B O 1
ATOM 4884 N N . VAL B 1 304 ? -2.836 17.688 31.078 1 36.47 304 VAL B N 1
ATOM 4885 C CA . VAL B 1 304 ? -2.664 18.094 32.469 1 36.47 304 VAL B CA 1
ATOM 4886 C C . VAL B 1 304 ? -1.601 19.188 32.562 1 36.47 304 VAL B C 1
ATOM 4888 O O . VAL B 1 304 ? -1.418 19.797 33.594 1 36.47 304 VAL B O 1
ATOM 4891 N N . SER B 1 305 ? -0.7 19.312 31.578 1 31.62 305 SER B N 1
ATOM 4892 C CA . SER B 1 305 ? 0.088 20.469 31.984 1 31.62 305 SER B CA 1
ATOM 4893 C C . SER B 1 305 ? -0.522 21.766 31.438 1 31.62 305 SER B C 1
ATOM 4895 O O . SER B 1 305 ? -1.092 21.781 30.344 1 31.62 305 SER B O 1
#

Solvent-accessible surface area (backbone atoms only — not comparable to full-atom values): 30934 Å² total; per-residue (Å²): 133,81,77,72,74,69,75,80,63,67,51,70,64,52,46,52,30,50,48,40,49,60,65,43,40,60,56,52,52,48,35,43,62,72,44,49,41,38,52,52,47,40,51,55,33,15,31,23,48,30,57,86,76,62,76,74,37,83,48,54,62,50,30,48,54,49,48,77,69,32,68,62,50,56,37,9,49,51,34,25,51,50,27,26,47,63,13,44,54,57,23,53,53,49,12,49,53,48,18,54,42,61,66,37,85,62,50,78,62,47,66,57,55,54,48,58,44,34,44,45,56,67,45,46,68,58,56,49,38,53,31,48,47,46,33,48,24,52,47,59,82,12,51,52,24,39,57,37,44,76,71,74,39,76,62,51,48,27,75,70,35,58,63,44,21,31,51,54,47,13,49,53,49,24,54,32,43,24,23,54,50,15,51,54,44,34,54,52,55,68,68,50,65,64,63,60,53,53,54,36,48,74,74,64,50,49,71,70,50,42,40,65,70,44,49,50,63,73,34,42,71,57,50,49,49,50,53,49,54,49,49,55,49,32,64,51,42,34,67,62,44,42,63,63,47,34,91,74,44,47,67,50,45,23,18,48,42,38,50,29,38,41,30,34,73,70,67,30,29,42,7,43,18,23,30,50,45,50,52,50,44,53,51,50,51,52,52,50,51,50,52,49,52,53,48,49,52,58,57,54,56,55,76,75,103,132,81,78,70,75,70,74,80,63,66,51,72,65,52,47,52,31,50,47,38,48,59,65,42,40,62,56,53,51,49,36,43,60,72,44,48,40,38,50,52,48,40,50,55,33,17,32,24,46,30,56,85,76,60,77,74,37,82,48,52,64,48,29,48,52,49,48,77,66,32,68,63,49,55,36,9,50,52,33,24,52,51,28,25,48,64,13,43,54,57,24,54,53,49,12,49,52,49,18,56,41,60,66,37,85,62,51,78,61,47,65,58,54,53,48,58,45,34,45,45,56,66,44,47,70,57,54,48,39,53,31,49,46,46,35,46,24,53,48,60,81,12,52,52,24,40,57,37,43,76,73,73,40,77,60,51,47,26,75,68,34,57,63,44,22,32,51,55,47,14,48,53,50,24,53,33,44,24,23,56,50,14,50,53,45,32,55,53,56,68,68,49,64,63,63,61,54,52,52,37,47,73,74,64,50,49,72,70,49,42,42,64,70,45,49,50,62,72,36,43,71,58,51,49,49,52,53,50,54,48,50,54,50,31,64,51,42,34,67,60,46,41,64,64,47,34,91,75,43,45,67,50,47,24,18,46,41,39,49,28,39,41,29,34,72,70,66,30,30,41,7,45,18,20,32,50,47,49,53,52,44,53,52,51,53,53,51,52,50,49,52,49,52,53,48,49,54,58,58,53,56,54,78,73,101

Sequence (610 aa):
MATTKKSKGLTEKKRTALSAYLFISPFFILFAIFGLFPMIFSFYLSFFRWDGLNAMEFNGFKNFSFIFNDPVFFSSIKNTFLIGIMGTVPQIVAALLIAFALNSALLRFRNTFRTLVFLPYITSIVSVAIIFGLIFNNQPFGFANYFLSFFDLGPIRWNADYWPVKIAIATMVFWRWVGYNTIIFLAGMQSIPRELYEAAKIDGATVGQQIRLITLPMLKPITMFVVFTATIGSLQLFTEPLIFLGRGLREEGITMVAYLWRDAFVYNSFGTASAAAIVLFLIIITLTAINLLITNQLGRSKKVSMATTKKSKGLTEKKRTALSAYLFISPFFILFAIFGLFPMIFSFYLSFFRWDGLNAMEFNGFKNFSFIFNDPVFFSSIKNTFLIGIMGTVPQIVAALLIAFALNSALLRFRNTFRTLVFLPYITSIVSVAIIFGLIFNNQPFGFANYFLSFFDLGPIRWNADYWPVKIAIATMVFWRWVGYNTIIFLAGMQSIPRELYEAAKIDGATVGQQIRLITLPMLKPITMFVVFTATIGSLQLFTEPLIFLGRGLREEGITMVAYLWRDAFVYNSFGTASAAAIVLFLIIITLTAINLLITNQLGRSKKVS

Nearest PDB structures (foldseek):
  4tqv-assembly4_M  TM=8.541E-01  e=4.683E-11  Sphingomonas sp.
  4tqu-assembly1_M  TM=8.507E-01  e=4.034E-10  Sphingomonas sp.
  4xtc-assembly1_M  TM=8.377E-01  e=3.099E-10  Sphingomonas sp. A1
  4jbw-assembly1_F  TM=8.858E-01  e=1.158E-09  Escherichia coli K-12
  8zx1-assembly1_B  TM=7.534E-01  e=7.085E-07  Escherichia coli

Organism: NCBI:txid33932

Secondary structure (DSSP, 8-state):
-----------HHHHHHHHHHHHHHHHHHHHIIIIIHHHHHHHHGGGEE--SSS--EE-TTHHHHHHHT-HHHHHHHHHHHHHHHHHHHHHHHHHHHHHHHHT-TT-TTHHHHHHHHHHHHHS-HHHHHHHHHHHT-SSTTSHHHHHHHTTTPPPP-TTTSHHHHHHHHHHHHHHHHHHHHHHHHHHHHHTS-HHHHHHHHHTT--HHHHIIIIIHHHTHHHHHHHHHHHHHHHHT--HHHHHHH-TT--TTT--HHHHHHIIIIIS--HHHHHHHHHHHHHHHHHHHHHHHHHHHHHHHHHHH-/-----------HHHHHHHHHHHHHHHHHHHHIIIIIHHHHHHHHGGGEE--SSS--EE-TTHHHHHHHT-HHHHHHHHHHHHHHHHHHHHHHHHHHHHHHHHT-TT-TTHHHHHHHHHHHHHS-HHHHHHHHHHHT-SSTTSHHHHHHHTTTPPPP-TTTSHHHHHHHHHHHHHHHHHHHHHHHHHHHHHTS-HHHHHHHHHTT--HHHHIIIIIHHHTHHHHHHHHHHHHHHHHT--HHHHHHH-TT--TTT--HHHHHHIIIIIS--HHHHHHHHHHHHHHHHHHHHHHHHHHHHHHHHHHH-

Foldseek 3Di:
DPPPPPPCPDDPVRVVVVVVCVVCVVVVVCCVVVPVVVLVVLLVLLQWWFLPPDDTHGNGNVLVVVLVPDPLNVLQAVLLVLLLCLQQVVLLVLLLVVLLVLLDPPDDPSVVSLCVLQVLQVDDLLVLLVVLCQCLPQDCPRVVNVVVVVVVDHGDNQLADQVSVSNSLSVSSSSNCSSVSSVLLNVQQVVFDCVVVVVCVVVVHDPVRCCVPPSCVSCLVSSLVSVLVSSLCSLQDASSQCSNNPLVSDSSNNHLNNVLCCCCPVVSGSNSSSSSVVVSVVVSVVVNVVSVVVSVVVVVVVVVD/DPPPPPPCPDDPVRVVVVVVCVVCVVVVVCCVVVPVVVLVVLLVLLQWWFLPPDDTHGNGNVLVVVLVPDPLNVLQAVLLVLLLCLQQVVLLVLLLVVLLVLLDPPDDPSVVSLCVLQVLQVDDLLVLLVVLCQCLPQDCPRNVNVVVVVVVDHGDNQLADQVSVSNSLSVSSSSNCSSVLSVLLNVQQVVFDCVVVVVCVVVVHDPVRCCVPPSCVSCLVSSLVSVLVSSLCSLQDASSQCSNNPLVSDSSNNHLNNVLCCCCPVVSGSNSSSSSVVVSVVVSVVVNVVSVVVSVVVVVVVVVD

InterPro domains:
  IPR000515 ABC transporter type 1, transmembrane domain MetI-like [PF00528] (92-290)
  IPR000515 ABC transporter type 1, transmembrane domain MetI-like [PS50928] (77-291)
  IPR000515 ABC transporter type 1, transmembrane domain MetI-like [cd06261] (77-285)
  IPR035906 MetI-like superfamily [G3DSA:1.10.3720.10] (57-302)
  IPR035906 MetI-like superfamily [SSF161098] (61-289)
  IPR051393 ABC transporter permease component [PTHR30193] (5-296)

pLDDT: mean 84.46, std 12.81, range [31.27, 97.88]